Protein AF-0000000072259849 (afdb_homodimer)

InterPro domains:
  IPR004838 Aminotransferases, class-I, pyridoxal-phosphate-binding site [PS00105] (234-247)
  IPR004839 Aminotransferase, class I/classII, large domain [PF00155] (32-380)
  IPR015421 Pyridoxal phosphate-dependent transferase, major domain [G3DSA:3.40.640.10] (43-284)
  IPR015422 Pyridoxal phosphate-dependent transferase, small domain [G3DSA:3.90.1150.10] (27-381)
  IPR015424 Pyridoxal phosphate-dependent transferase [SSF53383] (2-383)
  IPR050881 LL-diaminopimelate aminotransferase [PTHR42832] (5-382)

Secondary structure (DSSP, 8-state):
-----GGGGG-PPPHHHHHHHHHHHHHHTT---EE-S-----SPPPHHHHHHHHHHHHSGGGGSPPPTT--HHHHHHHHHHHHHHH-----TTTSEEEESSHHHHHHHHHHHH--TT-EEEEEES--HHHHHHHHHTTPEEEEEE--GGGTT---HHHHHHS--TTEEEEEE-SS-TTT-----HHHHHHHHHHHHHHT-EEEEE-TTTTTT-SS---GGGSTTHHHHEEEEEESTTTTS-GGGT-EEEE--HHHHHHHHHHHTTT-----HHHHHHHHHHHT--HHHHHHHHHHHHHHHHHHHHHHHHTT-EE-SS--SSEEEEEPPTT--HHHHHHHHHHHH-EE-EEGGGG-GGGTTEEEEE--S-HHHHHHHHHHHHTS----/-----GGGGG-PPPHHHHHHHHHHHHHHTT---EE-S-----SPPPHHHHHHHHHHHHSGGGGSPPPTT--HHHHHHHHHHHHHHH-----TTTSEEEESSHHHHHHHHHHHH--TT-EEEEEES--HHHHHHHHHTTPEEEEEE--GGGTT---HHHHHHS--TTEEEEEE-SS-TTT-----HHHHHHHHHHHHHHT-EEEEE-TTTTTT-SS---GGGSTTHHHHEEEEEESTTTTS-GGGT-EEEE--HHHHHHHHHHHTTT-----HHHHHHHHHHHT--HHHHHHHHHHHHHHHHHHHHHHHHTT-EE-SS--SSEEEEEPPTT--HHHHHHHHHHHH-EE-EEGGGG-GGGTTEEEEE--S-HHHHHHHHHHHHTS----

pLDDT: mean 94.46, std 6.55, range [65.19, 98.88]

Solvent-accessible surface area (backbone atoms only — not comparable to full-atom values): 38646 Å² total; per-residue (Å²): 106,82,58,66,13,72,38,54,76,72,50,64,64,48,65,63,62,55,49,51,52,50,53,49,50,41,40,72,72,66,45,82,60,46,77,28,47,55,83,41,42,61,55,50,45,57,66,68,22,50,49,35,20,44,55,40,56,68,41,56,79,41,30,30,60,36,50,68,55,44,55,68,65,40,29,44,31,51,27,48,35,36,34,74,64,45,68,30,88,55,52,38,86,46,21,42,37,56,33,70,16,43,55,37,46,54,47,33,51,45,55,33,43,45,38,65,71,28,26,31,38,36,51,18,37,18,66,55,62,65,50,52,47,37,40,54,54,47,24,41,76,41,72,44,65,31,38,78,92,53,64,55,39,74,56,62,71,63,56,67,72,46,91,52,88,52,33,41,39,34,51,45,50,45,34,19,55,61,64,3,34,71,68,54,66,66,59,46,42,53,53,44,52,53,22,58,75,57,29,20,41,31,36,38,44,36,50,29,28,54,31,56,38,92,72,44,68,53,68,64,64,33,85,67,20,64,79,38,33,35,38,33,31,39,37,25,65,68,40,20,28,39,8,64,29,43,18,28,39,35,34,39,46,72,59,42,51,48,31,45,40,53,41,52,65,41,46,62,36,57,35,48,26,59,46,45,15,47,36,45,53,50,64,59,58,67,67,59,48,50,50,50,30,50,52,47,50,55,33,43,55,53,49,51,51,40,39,49,75,72,61,37,46,65,72,85,86,43,19,41,61,44,48,36,28,35,50,53,88,91,49,51,28,65,59,51,38,50,49,37,34,72,76,56,29,33,39,48,33,40,20,54,73,28,27,80,60,16,55,35,18,35,34,38,32,44,40,57,59,62,70,59,52,51,49,50,42,51,42,56,72,72,46,76,77,89,118,106,81,59,67,13,72,37,53,76,73,51,65,65,50,64,62,62,57,50,52,52,51,53,50,50,41,41,73,72,66,45,82,62,46,76,28,46,54,83,42,41,58,55,49,44,59,67,68,22,52,48,35,21,43,55,41,56,68,41,56,79,40,31,30,61,38,51,67,56,44,56,69,65,42,29,45,31,53,27,51,35,35,34,74,63,44,68,29,87,54,53,38,86,47,20,42,37,54,32,70,15,42,55,36,46,54,46,33,51,44,55,35,43,46,38,65,70,29,26,32,37,36,49,17,38,19,65,54,62,66,50,52,46,37,42,55,54,47,24,41,75,42,72,45,65,30,38,78,92,54,65,54,39,74,56,62,70,64,56,67,72,46,91,52,88,52,36,42,37,33,52,45,49,46,34,20,56,61,65,4,35,69,67,55,67,65,58,45,41,50,52,42,52,52,22,61,77,58,29,21,41,31,37,37,42,37,46,30,28,56,30,56,38,95,72,43,67,53,67,66,64,32,86,68,19,64,79,36,32,36,39,33,31,39,37,26,63,70,42,20,27,37,7,64,28,42,17,30,40,35,34,40,45,72,59,42,51,48,30,44,40,53,40,51,66,42,45,63,38,58,35,48,26,57,46,45,14,48,35,46,52,50,63,58,58,67,67,57,49,50,51,51,31,51,52,47,48,55,32,44,54,52,49,50,50,42,38,48,74,72,61,35,47,66,73,84,84,44,20,40,59,43,49,37,30,36,50,53,89,91,50,52,29,65,59,51,38,51,49,36,33,71,75,55,30,34,40,46,32,42,20,54,72,28,27,80,60,16,54,34,20,35,33,39,32,44,40,58,58,60,68,59,52,52,49,49,40,52,41,55,70,72,44,76,76,89,119

Radius of gyration: 26.86 Å; Cα contacts (8 Å, |Δi|>4): 1694; chains: 2; bounding box: 55×78×63 Å

Structure (mmCIF, N/CA/C/O backbone):
data_AF-0000000072259849-model_v1
#
loop_
_entity.id
_entity.type
_entity.pdbx_description
1 polymer Aminotransferase
#
loop_
_atom_site.group_PDB
_atom_site.id
_atom_site.type_symbol
_atom_site.label_atom_id
_atom_site.label_alt_id
_atom_site.label_comp_id
_atom_site.label_asym_id
_atom_site.label_entity_id
_atom_site.label_seq_id
_atom_site.pdbx_PDB_ins_code
_atom_site.Cartn_x
_atom_site.Cartn_y
_atom_site.Cartn_z
_atom_site.occupancy
_atom_site.B_iso_or_equiv
_atom_site.auth_seq_id
_atom_site.auth_comp_id
_atom_site.auth_asym_id
_atom_site.auth_atom_id
_atom_site.pdbx_PDB_model_num
ATOM 1 N N . MET A 1 1 ? 24.75 -0.288 -16.031 1 80.88 1 MET A N 1
ATOM 2 C CA . MET A 1 1 ? 23.281 -0.26 -16.078 1 80.88 1 MET A CA 1
ATOM 3 C C . MET A 1 1 ? 22.781 0.979 -16.828 1 80.88 1 MET A C 1
ATOM 5 O O . MET A 1 1 ? 23.484 1.998 -16.875 1 80.88 1 MET A O 1
ATOM 9 N N . LYS A 1 2 ? 21.781 0.941 -17.562 1 82.75 2 LYS A N 1
ATOM 10 C CA . LYS A 1 2 ? 21.25 1.994 -18.422 1 82.75 2 LYS A CA 1
ATOM 11 C C . LYS A 1 2 ? 20.641 3.129 -17.594 1 82.75 2 LYS A C 1
ATOM 13 O O . LYS A 1 2 ? 20.125 4.098 -18.156 1 82.75 2 LYS A O 1
ATOM 18 N N . GLY A 1 3 ? 20.719 2.977 -16.281 1 82.94 3 GLY A N 1
ATOM 19 C CA . GLY A 1 3 ? 20.469 4.109 -15.406 1 82.94 3 GLY A CA 1
ATOM 20 C C . GLY A 1 3 ? 19.062 4.125 -14.844 1 82.94 3 GLY A C 1
ATOM 21 O O . GLY A 1 3 ? 18.25 3.268 -15.18 1 82.94 3 GLY A O 1
ATOM 22 N N . PHE A 1 4 ? 18.781 5.145 -13.969 1 89.62 4 PHE A N 1
ATOM 23 C CA . PHE A 1 4 ? 17.5 5.328 -13.312 1 89.62 4 PHE A CA 1
ATOM 24 C C . PHE A 1 4 ? 16.547 6.133 -14.188 1 89.62 4 PHE A C 1
ATOM 26 O O . PHE A 1 4 ? 16.969 6.773 -15.148 1 89.62 4 PHE A O 1
ATOM 33 N N . ALA A 1 5 ? 15.281 5.996 -13.977 1 86.94 5 ALA A N 1
ATOM 34 C CA . ALA A 1 5 ? 14.289 6.844 -14.625 1 86.94 5 ALA A CA 1
ATOM 35 C C . ALA A 1 5 ? 14.516 8.312 -14.281 1 86.94 5 ALA A C 1
ATOM 37 O O . ALA A 1 5 ? 15.016 8.641 -13.203 1 86.94 5 ALA A O 1
ATOM 38 N N . LYS A 1 6 ? 14.086 9.258 -15.164 1 81.81 6 LYS A N 1
ATOM 39 C CA . LYS A 1 6 ? 14.234 10.703 -14.992 1 81.81 6 LYS A CA 1
ATOM 40 C C . LYS A 1 6 ? 13.477 11.188 -13.758 1 81.81 6 LYS A C 1
ATOM 42 O O . LYS A 1 6 ? 13.906 12.133 -13.094 1 81.81 6 LYS A O 1
ATOM 47 N N . ARG A 1 7 ? 12.438 10.5 -13.438 1 80.25 7 ARG A N 1
ATOM 48 C CA . ARG A 1 7 ? 11.562 10.922 -12.352 1 80.25 7 ARG A CA 1
ATOM 49 C C . ARG A 1 7 ? 12.273 10.836 -11.008 1 80.25 7 ARG A C 1
ATOM 51 O O . ARG A 1 7 ? 11.938 11.57 -10.07 1 80.25 7 ARG A O 1
ATOM 58 N N . THR A 1 8 ? 13.203 9.93 -10.883 1 80.44 8 THR A N 1
ATOM 59 C CA . THR A 1 8 ? 13.867 9.758 -9.594 1 80.44 8 THR A CA 1
ATOM 60 C C . THR A 1 8 ? 14.727 10.969 -9.266 1 80.44 8 THR A C 1
ATOM 62 O O . THR A 1 8 ? 15.023 11.227 -8.094 1 80.44 8 THR A O 1
ATOM 65 N N . ALA A 1 9 ? 15.188 11.633 -10.258 1 73.69 9 ALA A N 1
ATOM 66 C CA . ALA A 1 9 ? 15.953 12.859 -10.055 1 73.69 9 ALA A CA 1
ATOM 67 C C . ALA A 1 9 ? 15.07 13.984 -9.531 1 73.69 9 ALA A C 1
ATOM 69 O O . ALA A 1 9 ? 15.562 14.938 -8.922 1 73.69 9 ALA A O 1
ATOM 70 N N . GLU A 1 10 ? 13.828 13.875 -9.766 1 69.56 10 GLU A N 1
ATOM 71 C CA . GLU A 1 10 ? 12.883 14.93 -9.406 1 69.56 10 GLU A CA 1
ATOM 72 C C . GLU A 1 10 ? 12.328 14.711 -8 1 69.56 10 GLU A C 1
ATOM 74 O O . GLU A 1 10 ? 11.594 15.562 -7.48 1 69.56 10 GLU A O 1
ATOM 79 N N . VAL A 1 11 ? 12.758 13.594 -7.52 1 69 11 VAL A N 1
ATOM 80 C CA . VAL A 1 11 ? 12.156 13.258 -6.234 1 69 11 VAL A CA 1
ATOM 81 C C . VAL A 1 11 ? 13.227 13.219 -5.148 1 69 11 VAL A C 1
ATOM 83 O O . VAL A 1 11 ? 14.344 12.75 -5.387 1 69 11 VAL A O 1
ATOM 86 N N . SER A 1 12 ? 12.992 13.977 -4.172 1 69.25 12 SER A N 1
ATOM 87 C CA . SER A 1 12 ? 13.82 13.859 -2.971 1 69.25 12 SER A CA 1
ATOM 88 C C . SER A 1 12 ? 13.109 13.047 -1.891 1 69.25 12 SER A C 1
ATOM 90 O O . SER A 1 12 ? 11.883 12.914 -1.91 1 69.25 12 SER A O 1
ATOM 92 N N . GLU A 1 13 ? 13.992 12.461 -1.156 1 68.25 13 GLU A N 1
ATOM 93 C CA . GLU A 1 13 ? 13.391 11.836 0.023 1 68.25 13 GLU A CA 1
ATOM 94 C C . GLU A 1 13 ? 12.5 12.82 0.773 1 68.25 13 GLU A C 1
ATOM 96 O O . GLU A 1 13 ? 12.836 14 0.914 1 68.25 13 GLU A O 1
ATOM 101 N N . TYR A 1 14 ? 11.391 12.344 1.152 1 68.06 14 TYR A N 1
ATOM 102 C CA . TYR A 1 14 ? 10.445 13.156 1.904 1 68.06 14 TYR A CA 1
ATOM 103 C C . TYR A 1 14 ? 11.125 13.828 3.092 1 68.06 14 TYR A C 1
ATOM 105 O O . TYR A 1 14 ? 11.859 13.18 3.842 1 68.06 14 TYR A O 1
ATOM 113 N N . TYR A 1 15 ? 11.125 15.117 3.186 1 65.19 15 TYR A N 1
ATOM 114 C CA . TYR A 1 15 ? 11.797 15.922 4.195 1 65.19 15 TYR A CA 1
ATOM 115 C C . TYR A 1 15 ? 11.672 15.289 5.574 1 65.19 15 TYR A C 1
ATOM 117 O O . TYR A 1 15 ? 12.672 15.141 6.289 1 65.19 15 TYR A O 1
ATOM 125 N N . PHE A 1 16 ? 10.492 14.867 5.812 1 65.69 16 PHE A N 1
ATOM 126 C CA . PHE A 1 16 ? 10.273 14.32 7.148 1 65.69 16 PHE A CA 1
ATOM 127 C C . PHE A 1 16 ? 11.016 13 7.32 1 65.69 16 PHE A C 1
ATOM 129 O O . PHE A 1 16 ? 11.523 12.711 8.406 1 65.69 16 PHE A O 1
ATOM 136 N N . SER A 1 17 ? 11.062 12.312 6.25 1 66.06 17 SER A N 1
ATOM 137 C CA . SER A 1 17 ? 11.836 11.086 6.344 1 66.06 17 SER A CA 1
ATOM 138 C C . SER A 1 17 ? 13.289 11.367 6.723 1 66.06 17 SER A C 1
ATOM 140 O O . SER A 1 17 ? 13.836 10.727 7.629 1 66.06 17 SER A O 1
ATOM 142 N N . LYS A 1 18 ? 13.938 12.422 6.234 1 69.12 18 LYS A N 1
ATOM 143 C CA . LYS A 1 18 ? 15.328 12.781 6.496 1 69.12 18 LYS A CA 1
ATOM 144 C C . LYS A 1 18 ? 15.492 13.367 7.895 1 69.12 18 LYS A C 1
ATOM 146 O O . LYS A 1 18 ? 16.406 12.977 8.633 1 69.12 18 LYS A O 1
ATOM 151 N N . LYS A 1 19 ? 14.594 14.156 8.234 1 73.25 19 LYS A N 1
ATOM 152 C CA . LYS A 1 19 ? 14.711 14.836 9.516 1 73.25 19 LYS A CA 1
ATOM 153 C C . LYS A 1 19 ? 14.438 13.883 10.68 1 73.25 19 LYS A C 1
ATOM 155 O O . LYS A 1 19 ? 15.086 13.961 11.719 1 73.25 19 LYS A O 1
ATOM 160 N N . LEU A 1 20 ? 13.453 13.039 10.375 1 74.25 20 LEU A N 1
ATOM 161 C CA . LEU A 1 20 ? 13.156 12.047 11.398 1 74.25 20 LEU A CA 1
ATOM 162 C C . LEU A 1 20 ? 14.359 11.141 11.648 1 74.25 20 LEU A C 1
ATOM 164 O O . LEU A 1 20 ? 14.641 10.773 12.789 1 74.25 20 LEU A O 1
ATOM 168 N N . LYS A 1 21 ? 15.125 10.859 10.617 1 72.69 21 LYS A N 1
ATOM 169 C CA . LYS A 1 21 ? 16.344 10.07 10.758 1 72.69 21 LYS A CA 1
ATOM 170 C C . LYS A 1 21 ? 17.391 10.805 11.586 1 72.69 21 LYS A C 1
ATOM 172 O O . LYS A 1 21 ? 18.047 10.203 12.438 1 72.69 21 LYS A O 1
ATOM 177 N N . GLU A 1 22 ? 17.484 12.078 11.375 1 77.62 22 GLU A N 1
ATOM 178 C CA . GLU A 1 22 ? 18.422 12.906 12.117 1 77.62 22 GLU A CA 1
ATOM 179 C C . GLU A 1 22 ? 18.047 12.984 13.594 1 77.62 22 GLU A C 1
ATOM 181 O O . GLU A 1 22 ? 18.906 12.844 14.469 1 77.62 22 GLU A O 1
ATOM 186 N N . VAL A 1 23 ? 16.797 13.219 13.836 1 81.62 23 VAL A N 1
ATOM 187 C CA . VAL A 1 23 ? 16.312 13.312 15.211 1 81.62 23 VAL A CA 1
ATOM 188 C C . VAL A 1 23 ? 16.516 11.977 15.922 1 81.62 23 VAL A C 1
ATOM 190 O O . VAL A 1 23 ? 16.938 11.945 17.078 1 81.62 23 VAL A O 1
ATOM 193 N N . ARG A 1 24 ? 16.25 10.93 15.25 1 77.5 24 ARG A N 1
ATOM 194 C CA . ARG A 1 24 ? 16.438 9.594 15.82 1 77.5 24 ARG A CA 1
ATOM 195 C C . ARG A 1 24 ? 17.906 9.352 16.156 1 77.5 24 ARG A C 1
ATOM 197 O O . ARG A 1 24 ? 18.219 8.758 17.188 1 77.5 24 ARG A O 1
ATOM 204 N N . ARG A 1 25 ? 18.75 9.797 15.266 1 81.12 25 ARG A N 1
ATOM 205 C CA . ARG A 1 25 ? 20.172 9.664 15.5 1 81.12 25 ARG A CA 1
ATOM 206 C C . ARG A 1 25 ? 20.594 10.422 16.75 1 81.12 25 ARG A C 1
ATOM 208 O O . ARG A 1 25 ? 21.375 9.922 17.562 1 81.12 25 ARG A O 1
ATOM 215 N N . LEU A 1 26 ? 20.078 11.547 16.922 1 86.81 26 LEU A N 1
ATOM 216 C CA . LEU A 1 26 ? 20.391 12.367 18.094 1 86.81 26 LEU A CA 1
ATOM 217 C C . LEU A 1 26 ? 19.922 11.68 19.375 1 86.81 26 LEU A C 1
ATOM 219 O O . LEU A 1 26 ? 20.641 11.648 20.375 1 86.81 26 LEU A O 1
ATOM 223 N N . ILE A 1 27 ? 18.781 11.125 19.219 1 85.94 27 ILE A N 1
ATOM 224 C CA . ILE A 1 27 ? 18.219 10.422 20.375 1 85.94 27 ILE A CA 1
ATOM 225 C C . ILE A 1 27 ? 19.062 9.203 20.703 1 85.94 27 ILE A C 1
ATOM 227 O O . ILE A 1 27 ? 19.375 8.938 21.859 1 85.94 27 ILE A O 1
ATOM 231 N N . GLU A 1 28 ? 19.469 8.539 19.75 1 84.25 28 GLU A N 1
ATOM 232 C CA . GLU A 1 28 ? 20.312 7.367 19.922 1 84.25 28 GLU A CA 1
ATOM 233 C C . GLU A 1 28 ? 21.656 7.754 20.531 1 84.25 28 GLU A C 1
ATOM 235 O O . GLU A 1 28 ? 22.266 6.965 21.266 1 84.25 28 GLU A O 1
ATOM 240 N N . GLU A 1 29 ? 22.078 8.906 20.266 1 89.94 29 GLU A N 1
ATOM 241 C CA . GLU A 1 29 ? 23.344 9.422 20.797 1 89.94 29 GLU A CA 1
ATOM 242 C C . GLU A 1 29 ? 23.172 9.953 22.219 1 89.94 29 GLU A C 1
ATOM 244 O O . GLU A 1 29 ? 24.125 10.438 22.828 1 89.94 29 GLU A O 1
ATOM 249 N N . GLY A 1 30 ? 21.938 9.938 22.688 1 90.25 30 GLY A N 1
ATOM 250 C CA . GLY A 1 30 ? 21.688 10.258 24.078 1 90.25 30 GLY A CA 1
ATOM 251 C C . GLY A 1 30 ? 21.125 11.656 24.281 1 90.25 30 GLY A C 1
ATOM 252 O O . GLY A 1 30 ? 20.938 12.094 25.422 1 90.25 30 GLY A O 1
ATOM 253 N N . VAL A 1 31 ? 20.922 12.359 23.234 1 91.75 31 VAL A N 1
ATOM 254 C CA . VAL A 1 31 ? 20.328 13.688 23.344 1 91.75 31 VAL A CA 1
ATOM 255 C C . VAL A 1 31 ? 18.828 13.562 23.609 1 91.75 31 VAL A C 1
ATOM 257 O O . VAL A 1 31 ? 18.125 12.844 22.906 1 91.75 31 VAL A O 1
ATOM 260 N N . PRO A 1 32 ? 18.344 14.195 24.625 1 93.62 32 PRO A N 1
ATOM 261 C CA . PRO A 1 32 ? 16.938 14.055 25 1 93.62 32 PRO A CA 1
ATOM 262 C C . PRO A 1 32 ? 16.016 14.945 24.156 1 93.62 32 PRO A C 1
ATOM 264 O O . PRO A 1 32 ? 15.312 15.797 24.703 1 93.62 32 PRO A O 1
ATOM 267 N N . VAL A 1 33 ? 15.922 14.68 22.953 1 95.44 33 VAL A N 1
ATOM 268 C CA . VAL A 1 33 ? 15.141 15.5 22.031 1 95.44 33 VAL A CA 1
ATOM 269 C C . VAL A 1 33 ? 13.656 15.242 22.25 1 95.44 33 VAL A C 1
ATOM 271 O O . VAL A 1 33 ? 13.227 14.086 22.344 1 95.44 33 VAL A O 1
ATOM 274 N N . ILE A 1 34 ? 12.883 16.328 22.453 1 95.75 34 ILE A N 1
ATOM 275 C CA . ILE A 1 34 ? 11.43 16.266 22.375 1 95.75 34 ILE A CA 1
ATOM 276 C C . ILE A 1 34 ? 10.969 16.594 20.969 1 95.75 34 ILE A C 1
ATOM 278 O O . ILE A 1 34 ? 11.164 17.703 20.484 1 95.75 34 ILE A O 1
ATOM 282 N N . ASN A 1 35 ? 10.414 15.617 20.312 1 93.12 35 ASN A N 1
ATOM 283 C CA . ASN A 1 35 ? 9.961 15.781 18.938 1 93.12 35 ASN A CA 1
ATOM 284 C C . ASN A 1 35 ? 8.539 16.328 18.875 1 93.12 35 ASN A C 1
ATOM 286 O O . ASN A 1 35 ? 7.578 15.633 19.188 1 93.12 35 ASN A O 1
ATOM 290 N N . MET A 1 36 ? 8.398 17.516 18.469 1 95.31 36 MET A N 1
ATOM 291 C CA . MET A 1 36 ? 7.105 18.172 18.344 1 95.31 36 MET A CA 1
ATOM 292 C C . MET A 1 36 ? 6.812 18.516 16.875 1 95.31 36 MET A C 1
ATOM 294 O O . MET A 1 36 ? 6.078 19.469 16.594 1 95.31 36 MET A O 1
ATOM 298 N N . GLY A 1 37 ? 7.48 17.766 16 1 91.56 37 GLY A N 1
ATOM 299 C CA . GLY A 1 37 ? 7.367 18.109 14.594 1 91.56 37 GLY A CA 1
ATOM 300 C C . GLY A 1 37 ? 6.449 17.188 13.82 1 91.56 37 GLY A C 1
ATOM 301 O O . GLY A 1 37 ? 5.977 17.531 12.734 1 91.56 37 GLY A O 1
ATOM 302 N N . ILE A 1 38 ? 6.145 16.016 14.281 1 83.94 38 ILE A N 1
ATOM 303 C CA . ILE A 1 38 ? 5.453 15.023 13.469 1 83.94 38 ILE A CA 1
ATOM 304 C C . ILE A 1 38 ? 4.004 14.891 13.938 1 83.94 38 ILE A C 1
ATOM 306 O O . ILE A 1 38 ? 3.725 14.914 15.133 1 83.94 38 ILE A O 1
ATOM 310 N N . GLY A 1 39 ? 3.139 14.867 12.984 1 88.56 39 GLY A N 1
ATOM 311 C CA . GLY A 1 39 ? 1.718 14.711 13.25 1 88.56 39 GLY A CA 1
ATOM 312 C C . GLY A 1 39 ? 1.268 13.266 13.266 1 88.56 39 GLY A C 1
ATOM 313 O O . GLY A 1 39 ? 0.351 12.883 12.531 1 88.56 39 GLY A O 1
ATOM 314 N N . SER A 1 40 ? 1.85 12.469 14.078 1 90.94 40 SER A N 1
ATOM 315 C CA . SER A 1 40 ? 1.449 11.078 14.305 1 90.94 40 SER A CA 1
ATOM 316 C C . SER A 1 40 ? 0.767 10.914 15.656 1 90.94 40 SER A C 1
ATOM 318 O O . SER A 1 40 ? 1.419 10.992 16.703 1 90.94 40 SER A O 1
ATOM 320 N N . PRO A 1 41 ? -0.522 10.648 15.625 1 96.44 41 PRO A N 1
ATOM 321 C CA . PRO A 1 41 ? -1.214 10.477 16.906 1 96.44 41 PRO A CA 1
ATOM 322 C C . PRO A 1 41 ? -0.501 9.492 17.828 1 96.44 41 PRO A C 1
ATOM 324 O O . PRO A 1 41 ? -0.111 8.406 17.406 1 96.44 41 PRO A O 1
ATOM 327 N N . ASP A 1 42 ? -0.303 9.945 19.078 1 95.75 42 ASP A N 1
ATOM 328 C CA . ASP A 1 42 ? 0.467 9.148 20.031 1 95.75 42 ASP A CA 1
ATOM 329 C C . ASP A 1 42 ? -0.449 8.273 20.891 1 95.75 42 ASP A C 1
ATOM 331 O O . ASP A 1 42 ? 0.016 7.355 21.562 1 95.75 42 ASP A O 1
ATOM 335 N N . LEU A 1 43 ? -1.732 8.523 20.875 1 96.88 43 LEU A N 1
ATOM 336 C CA . LEU A 1 43 ? -2.699 7.73 21.625 1 96.88 43 LEU A CA 1
ATOM 337 C C . LEU A 1 43 ? -3.113 6.488 20.844 1 96.88 43 LEU A C 1
ATOM 339 O O . LEU A 1 43 ? -3.068 6.477 19.625 1 96.88 43 LEU A O 1
ATOM 343 N N . PRO A 1 44 ? -3.494 5.434 21.547 1 97.75 44 PRO A N 1
ATOM 344 C CA . PRO A 1 44 ? -3.984 4.238 20.859 1 97.75 44 PRO A CA 1
ATOM 345 C C . PRO A 1 44 ? -5.406 4.406 20.328 1 97.75 44 PRO A C 1
ATOM 347 O O . PRO A 1 44 ? -6.125 5.316 20.75 1 97.75 44 PRO A O 1
ATOM 350 N N . PRO A 1 45 ? -5.801 3.562 19.344 1 98.38 45 PRO A N 1
ATOM 351 C CA . PRO A 1 45 ? -7.219 3.52 18.984 1 98.38 45 PRO A CA 1
ATOM 352 C C . PRO A 1 45 ? -8.109 3.059 20.141 1 98.38 45 PRO A C 1
ATOM 354 O O . PRO A 1 45 ? -7.609 2.553 21.141 1 98.38 45 PRO A O 1
ATOM 357 N N . HIS A 1 46 ? -9.383 3.348 20 1 98.38 46 HIS A N 1
ATOM 358 C CA . HIS A 1 46 ? -10.352 2.807 20.953 1 98.38 46 HIS A CA 1
ATOM 359 C C . HIS A 1 46 ? -10.148 1.31 21.156 1 98.38 46 HIS A C 1
ATOM 361 O O . HIS A 1 46 ? -9.891 0.578 20.188 1 98.38 46 HIS A O 1
ATOM 367 N N . PRO A 1 47 ? -10.289 0.814 22.375 1 98.12 47 PRO A N 1
ATOM 368 C CA . PRO A 1 47 ? -10.055 -0.602 22.656 1 98.12 47 PRO A CA 1
ATOM 369 C C . PRO A 1 47 ? -10.906 -1.53 21.812 1 98.12 47 PRO A C 1
ATOM 371 O O . PRO A 1 47 ? -10.461 -2.617 21.422 1 98.12 47 PRO A O 1
ATOM 374 N N . ALA A 1 48 ? -12.125 -1.126 21.469 1 98.5 48 ALA A N 1
ATOM 375 C CA . ALA A 1 48 ? -13.008 -1.948 20.656 1 98.5 48 ALA A CA 1
ATOM 376 C C . ALA A 1 48 ? -12.414 -2.168 19.266 1 98.5 48 ALA A C 1
ATOM 378 O O . ALA A 1 48 ? -12.648 -3.209 18.641 1 98.5 48 ALA A O 1
ATOM 379 N N . VAL A 1 49 ? -11.719 -1.199 18.766 1 98.75 49 VAL A N 1
ATOM 380 C CA . VAL A 1 49 ? -11.078 -1.268 17.453 1 98.75 49 VAL A CA 1
ATOM 381 C C . VAL A 1 49 ? -9.977 -2.326 17.484 1 98.75 49 VAL A C 1
ATOM 383 O O . VAL A 1 49 ? -9.898 -3.174 16.594 1 98.75 49 VAL A O 1
ATOM 386 N N . ILE A 1 50 ? -9.094 -2.301 18.516 1 98.62 50 ILE A N 1
ATOM 387 C CA . ILE A 1 50 ? -8.008 -3.256 18.688 1 98.62 50 ILE A CA 1
ATOM 388 C C . ILE A 1 50 ? -8.57 -4.664 18.844 1 98.62 50 ILE A C 1
ATOM 390 O O . ILE A 1 50 ? -8.07 -5.613 18.234 1 98.62 50 ILE A O 1
ATOM 394 N N . LYS A 1 51 ? -9.641 -4.809 19.594 1 98.56 51 LYS A N 1
ATOM 395 C CA . LYS A 1 51 ? -10.289 -6.098 19.812 1 98.56 51 LYS A CA 1
ATOM 396 C C . LYS A 1 51 ? -10.805 -6.688 18.516 1 98.56 51 LYS A C 1
ATOM 398 O O . LYS A 1 51 ? -10.688 -7.895 18.281 1 98.56 51 LYS A O 1
ATOM 403 N N . ALA A 1 52 ? -11.398 -5.883 17.656 1 98.69 52 ALA A N 1
ATOM 404 C CA . ALA A 1 52 ? -11.922 -6.344 16.375 1 98.69 52 ALA A CA 1
ATOM 405 C C . ALA A 1 52 ? -10.805 -6.902 15.492 1 98.69 52 ALA A C 1
ATOM 407 O O . ALA A 1 52 ? -10.984 -7.922 14.828 1 98.69 52 ALA A O 1
ATOM 408 N N . LEU A 1 53 ? -9.695 -6.242 15.453 1 98.56 53 LEU A N 1
ATOM 409 C CA . LEU A 1 53 ? -8.539 -6.734 14.711 1 98.56 53 LEU A CA 1
ATOM 410 C C . LEU A 1 53 ? -8.086 -8.086 15.25 1 98.56 53 LEU A C 1
ATOM 412 O O . LEU A 1 53 ? -7.887 -9.031 14.484 1 98.56 53 LEU A O 1
ATOM 416 N N . GLN A 1 54 ? -7.895 -8.156 16.578 1 98.5 54 GLN A N 1
ATOM 417 C CA . GLN A 1 54 ? -7.391 -9.367 17.219 1 98.5 54 GLN A CA 1
ATOM 418 C C . GLN A 1 54 ? -8.344 -10.539 17 1 98.5 54 GLN A C 1
ATOM 420 O O . GLN A 1 54 ? -7.902 -11.656 16.719 1 98.5 54 GLN A O 1
ATOM 425 N N . GLN A 1 55 ? -9.648 -10.25 17.125 1 98.38 55 GLN A N 1
ATOM 426 C CA . GLN A 1 55 ? -10.656 -11.281 16.906 1 98.38 55 GLN A CA 1
ATOM 427 C C . GLN A 1 55 ? -10.641 -11.781 15.469 1 98.38 55 GLN A C 1
ATOM 429 O O . GLN A 1 55 ? -10.656 -12.992 15.227 1 98.38 55 GLN A O 1
ATOM 434 N N . SER A 1 56 ? -10.617 -10.875 14.555 1 98.19 56 SER A N 1
ATOM 435 C CA . SER A 1 56 ? -10.57 -11.258 13.148 1 98.19 56 SER A CA 1
ATOM 436 C C . SER A 1 56 ? -9.344 -12.109 12.844 1 98.19 56 SER A C 1
ATOM 438 O O . SER A 1 56 ? -9.438 -13.109 12.125 1 98.19 56 SER A O 1
ATOM 440 N N . ALA A 1 57 ? -8.211 -11.719 13.375 1 97.5 57 ALA A N 1
ATOM 441 C CA . ALA A 1 57 ? -6.953 -12.414 13.109 1 97.5 57 ALA A CA 1
ATOM 442 C C . ALA A 1 57 ? -6.98 -13.828 13.672 1 97.5 57 ALA A C 1
ATOM 444 O O . ALA A 1 57 ? -6.203 -14.688 13.25 1 97.5 57 ALA A O 1
ATOM 445 N N . SER A 1 58 ? -7.852 -14.086 14.602 1 97.38 58 SER A N 1
ATOM 446 C CA . SER A 1 58 ? -7.906 -15.391 15.25 1 97.38 58 SER A CA 1
ATOM 447 C C . SER A 1 58 ? -8.633 -16.406 14.367 1 97.38 58 SER A C 1
ATOM 449 O O . SER A 1 58 ? -8.531 -17.609 14.594 1 97.38 58 SER A O 1
ATOM 451 N N . PHE A 1 59 ? -9.391 -15.977 13.375 1 97 59 PHE A N 1
ATOM 452 C CA . PHE A 1 59 ? -10.102 -16.891 12.484 1 97 59 PHE A CA 1
ATOM 453 C C . PHE A 1 59 ? -9.172 -17.422 11.398 1 97 59 PHE A C 1
ATOM 455 O O . PHE A 1 59 ? -8.469 -16.641 10.742 1 97 59 PHE A O 1
ATOM 462 N N . PRO A 1 60 ? -9.18 -18.688 11.109 1 94.94 60 PRO A N 1
ATOM 463 C CA . PRO A 1 60 ? -8.266 -19.281 10.125 1 94.94 60 PRO A CA 1
ATOM 464 C C . PRO A 1 60 ? -8.5 -18.766 8.711 1 94.94 60 PRO A C 1
ATOM 466 O O . PRO A 1 60 ? -7.578 -18.734 7.895 1 94.94 60 PRO A O 1
ATOM 469 N N . GLU A 1 61 ? -9.633 -18.266 8.383 1 92.81 61 GLU A N 1
ATOM 470 C CA . GLU A 1 61 ? -9.992 -17.859 7.02 1 92.81 61 GLU A CA 1
ATOM 471 C C . GLU A 1 61 ? -9.672 -16.391 6.777 1 92.81 61 GLU A C 1
ATOM 473 O O . GLU A 1 61 ? -9.945 -15.859 5.699 1 92.81 61 GLU A O 1
ATOM 478 N N . SER A 1 62 ? -9.023 -15.742 7.746 1 95.56 62 SER A N 1
ATOM 479 C CA . SER A 1 62 ? -8.883 -14.289 7.711 1 95.56 62 SER A CA 1
ATOM 480 C C . SER A 1 62 ? -7.613 -13.867 6.98 1 95.56 62 SER A C 1
ATOM 482 O O . SER A 1 62 ? -7.309 -12.68 6.883 1 95.56 62 SER A O 1
ATOM 484 N N . HIS A 1 63 ? -6.875 -14.812 6.461 1 97.06 63 HIS A N 1
ATOM 485 C CA . HIS A 1 63 ? -5.484 -14.477 6.172 1 97.06 63 HIS A CA 1
ATOM 486 C C . HIS A 1 63 ? -5.207 -14.516 4.676 1 97.06 63 HIS A C 1
ATOM 488 O O . HIS A 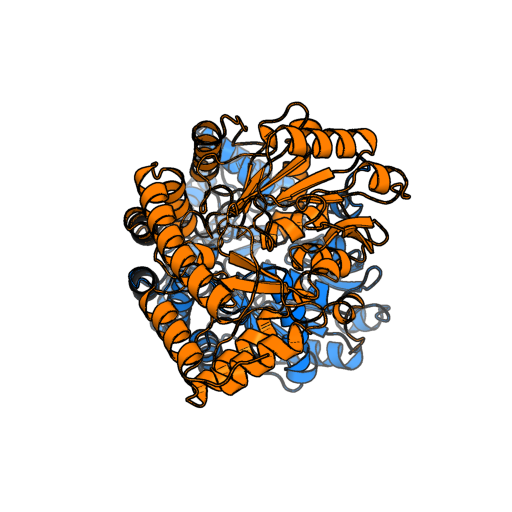1 63 ? -4.098 -14.211 4.238 1 97.06 63 HIS A O 1
ATOM 494 N N . GLY A 1 64 ? -6.184 -14.875 3.816 1 94.69 64 GLY A N 1
ATOM 495 C CA . GLY A 1 64 ? -6.023 -14.883 2.371 1 94.69 64 GLY A CA 1
ATOM 496 C C . GLY A 1 64 ? -6.188 -13.516 1.745 1 94.69 64 GLY A C 1
ATOM 497 O O . GLY A 1 64 ? -6.461 -12.539 2.443 1 94.69 64 GLY A O 1
ATOM 498 N N . TYR A 1 65 ? -5.965 -13.453 0.448 1 91.31 65 TYR A N 1
ATOM 499 C CA . TYR A 1 65 ? -6.145 -12.211 -0.288 1 91.31 65 TYR A CA 1
ATOM 500 C C . TYR A 1 65 ? -7.555 -11.664 -0.109 1 91.31 65 TYR A C 1
ATOM 502 O O . TYR A 1 65 ? -8.523 -12.43 -0.089 1 91.31 65 TYR A O 1
ATOM 510 N N . GLN A 1 66 ? -7.633 -10.359 0.065 1 90.19 66 GLN A N 1
ATOM 511 C CA . GLN A 1 66 ? -8.914 -9.664 0.086 1 90.19 66 GLN A CA 1
ATOM 512 C C . GLN A 1 66 ? -9.188 -8.984 -1.25 1 90.19 66 GLN A C 1
ATOM 514 O O . GLN A 1 66 ? -8.297 -8.859 -2.088 1 90.19 66 GLN A O 1
ATOM 519 N N . GLY A 1 67 ? -10.406 -8.617 -1.411 1 87.31 67 GLY A N 1
ATOM 520 C CA . GLY A 1 67 ? -10.742 -7.879 -2.617 1 87.31 67 GLY A CA 1
ATOM 521 C C . GLY A 1 67 ? -10.055 -6.531 -2.707 1 87.31 67 GLY A C 1
ATOM 522 O O . GLY A 1 67 ? -9.695 -5.941 -1.686 1 87.31 67 GLY A O 1
ATOM 523 N N . TYR A 1 68 ? -9.93 -6.066 -3.891 1 86.88 68 TYR A N 1
ATOM 524 C CA . TYR A 1 68 ? -9.25 -4.805 -4.148 1 86.88 68 TYR A CA 1
ATOM 525 C C . TYR A 1 68 ? -10.086 -3.623 -3.676 1 86.88 68 TYR A C 1
ATOM 527 O O . TYR A 1 68 ? -9.562 -2.529 -3.453 1 86.88 68 TYR A O 1
ATOM 535 N N . GLN A 1 69 ? -11.391 -3.799 -3.549 1 91.5 69 GLN A N 1
ATOM 536 C CA . GLN A 1 69 ? -12.289 -2.717 -3.16 1 91.5 69 GLN A CA 1
ATOM 537 C C . GLN A 1 69 ? -12.617 -2.785 -1.672 1 91.5 69 GLN A C 1
ATOM 539 O O . GLN A 1 69 ? -13.547 -2.117 -1.206 1 91.5 69 GLN A O 1
ATOM 544 N N . GLY A 1 70 ? -11.883 -3.566 -0.906 1 93.81 70 GLY A N 1
ATOM 545 C CA . GLY A 1 70 ? -12.258 -3.789 0.481 1 93.81 70 GLY A CA 1
ATOM 546 C C . GLY A 1 70 ? -13.5 -4.648 0.63 1 93.81 70 GLY A C 1
ATOM 547 O O . GLY A 1 70 ? -14.258 -4.824 -0.325 1 93.81 70 GLY A O 1
ATOM 548 N N . ILE A 1 71 ? -13.703 -5.164 1.807 1 96.06 71 ILE A N 1
ATOM 549 C CA . ILE A 1 71 ? -14.875 -6 2.02 1 96.06 71 ILE A CA 1
ATOM 550 C C . ILE A 1 71 ? -16.141 -5.137 2 1 96.06 71 ILE A C 1
ATOM 552 O O . ILE A 1 71 ? -16.094 -3.955 2.348 1 96.06 71 ILE A O 1
ATOM 556 N N . PRO A 1 72 ? -17.234 -5.691 1.549 1 96.06 72 PRO A N 1
ATOM 557 C CA . PRO A 1 72 ? -18.484 -4.922 1.459 1 96.06 72 PRO A CA 1
ATOM 558 C C . PRO A 1 72 ? -18.844 -4.238 2.775 1 96.06 72 PRO A C 1
ATOM 560 O O . PRO A 1 72 ? -19.297 -3.092 2.773 1 96.06 72 PRO A O 1
ATOM 563 N N . GLU A 1 73 ? -18.562 -4.895 3.904 1 98.12 73 GLU A N 1
ATOM 564 C CA . GLU A 1 73 ? -18.891 -4.344 5.215 1 98.12 73 GLU A CA 1
ATOM 565 C C . GLU A 1 73 ? -18.141 -3.049 5.48 1 98.12 73 GLU A C 1
ATOM 567 O O . GLU A 1 73 ? -18.656 -2.127 6.105 1 98.12 73 GLU A O 1
ATOM 572 N N . LEU A 1 74 ? -16.906 -2.982 5.031 1 98.62 74 LEU A N 1
ATOM 573 C CA . LEU A 1 74 ? -16.109 -1.773 5.223 1 98.62 74 LEU A CA 1
ATOM 574 C C . LEU A 1 74 ? -16.672 -0.616 4.406 1 98.62 74 LEU A C 1
ATOM 576 O O . LEU A 1 74 ? -16.812 0.499 4.914 1 98.62 74 LEU A O 1
ATOM 580 N N . ARG A 1 75 ? -16.984 -0.853 3.113 1 98.62 75 ARG A N 1
ATOM 581 C CA . ARG A 1 75 ? -17.578 0.185 2.271 1 98.62 75 ARG A CA 1
ATOM 582 C C . ARG A 1 75 ? -18.906 0.663 2.842 1 98.62 75 ARG A C 1
ATOM 584 O O . ARG A 1 75 ? -19.203 1.859 2.818 1 98.62 75 ARG A O 1
ATOM 591 N N . GLN A 1 76 ? -19.672 -0.271 3.406 1 98.75 76 GLN A N 1
ATOM 592 C CA . GLN A 1 76 ? -20.938 0.088 4.047 1 98.75 76 GLN A CA 1
ATOM 593 C C . GLN A 1 76 ? -20.703 0.949 5.285 1 98.75 76 GLN A C 1
ATOM 595 O O . GLN A 1 76 ? -21.438 1.913 5.523 1 98.75 76 GLN A O 1
ATOM 600 N N . ALA A 1 77 ? -19.719 0.599 6.055 1 98.81 77 ALA A N 1
ATOM 601 C CA . ALA A 1 77 ? -19.375 1.362 7.254 1 98.81 77 ALA A CA 1
ATOM 602 C C . ALA A 1 77 ? -18.953 2.783 6.898 1 98.81 77 ALA A C 1
ATOM 604 O O . ALA A 1 77 ? -19.312 3.74 7.582 1 98.81 77 ALA A O 1
ATOM 605 N N . ILE A 1 78 ? -18.219 2.939 5.809 1 98.81 78 ILE A N 1
ATOM 606 C CA . ILE A 1 78 ? -17.781 4.258 5.352 1 98.81 78 ILE A CA 1
ATOM 607 C C . ILE A 1 78 ? -19 5.078 4.926 1 98.81 78 ILE A C 1
ATOM 609 O O . ILE A 1 78 ? -19.125 6.25 5.293 1 98.81 78 ILE A O 1
ATOM 613 N N . SER A 1 79 ? -19.844 4.426 4.156 1 98.81 79 SER A N 1
ATOM 614 C CA . SER A 1 79 ? -21.062 5.098 3.727 1 98.81 79 SER A CA 1
ATOM 615 C C . SER A 1 79 ? -21.891 5.559 4.922 1 98.81 79 SER A C 1
ATOM 617 O O 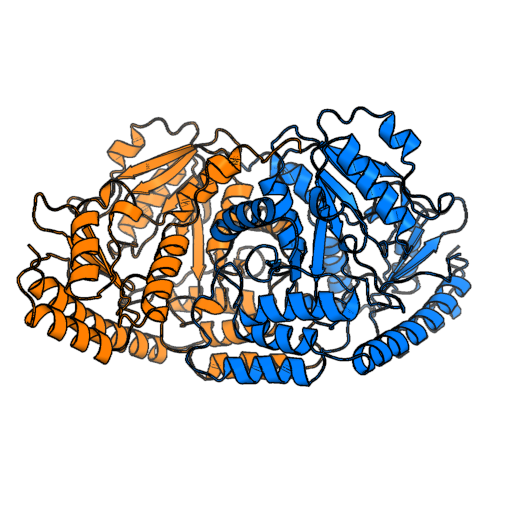. SER A 1 79 ? -22.375 6.688 4.945 1 98.81 79 SER A O 1
ATOM 619 N N . PHE A 1 80 ? -22.047 4.699 5.883 1 98.62 80 PHE A N 1
ATOM 620 C CA . PHE A 1 80 ? -22.797 5.008 7.094 1 98.62 80 PHE A CA 1
ATOM 621 C C . PHE A 1 80 ? -22.156 6.164 7.852 1 98.62 80 PHE A C 1
ATOM 623 O O . PHE A 1 80 ? -22.844 7.078 8.297 1 98.62 80 PHE A O 1
ATOM 630 N N . PHE A 1 81 ? -20.922 6.125 8.039 1 98.44 81 PHE A N 1
ATOM 631 C CA . PHE A 1 81 ? -20.172 7.172 8.727 1 98.44 81 PHE A CA 1
ATOM 632 C C . PHE A 1 81 ? -20.438 8.531 8.086 1 98.44 81 PHE A C 1
ATOM 634 O O . PHE A 1 81 ? -20.688 9.516 8.789 1 98.44 81 PHE A O 1
ATOM 641 N N . TYR A 1 82 ? -20.375 8.641 6.738 1 98.62 82 TYR A N 1
ATOM 642 C CA . TYR A 1 82 ? -20.578 9.898 6.027 1 98.62 82 TYR A CA 1
ATOM 643 C C . TYR A 1 82 ? -22.016 10.375 6.172 1 98.62 82 TYR A C 1
ATOM 645 O O . TYR A 1 82 ? -22.266 11.57 6.34 1 98.62 82 TYR A O 1
ATOM 653 N N . LYS A 1 83 ? -22.938 9.438 6.082 1 98.31 83 LYS A N 1
ATOM 654 C CA . LYS A 1 83 ? -24.328 9.789 6.277 1 98.31 83 LYS A CA 1
ATOM 655 C C . LYS A 1 83 ? -24.562 10.367 7.672 1 98.31 83 LYS A C 1
ATOM 657 O O . LYS A 1 83 ? -25.203 11.414 7.816 1 98.31 83 LYS A O 1
ATOM 662 N N . GLN A 1 84 ? -24 9.758 8.648 1 97.31 84 GLN A N 1
ATOM 663 C CA . GLN A 1 84 ? -24.25 10.117 10.039 1 97.31 84 GLN A CA 1
ATOM 664 C C . GLN A 1 84 ? -23.562 11.43 10.398 1 97.31 84 GLN A C 1
ATOM 666 O O . GLN A 1 84 ? -24.109 12.242 11.148 1 97.31 84 GLN A O 1
ATOM 671 N N . ASN A 1 85 ? -22.375 11.641 9.867 1 96.94 85 ASN A N 1
ATOM 672 C CA . ASN A 1 85 ? -21.562 12.727 10.391 1 96.94 85 ASN A CA 1
ATOM 673 C C . ASN A 1 85 ? -21.578 13.938 9.461 1 96.94 85 ASN A C 1
ATOM 675 O O . ASN A 1 85 ? -21.344 15.062 9.898 1 96.94 85 ASN A O 1
ATOM 679 N N . TYR A 1 86 ? -21.844 13.68 8.164 1 97.12 86 TYR A N 1
ATOM 680 C CA . TYR A 1 86 ? -21.797 14.781 7.203 1 97.12 86 TYR A CA 1
ATOM 681 C C . TYR A 1 86 ? -23.125 14.945 6.484 1 97.12 86 TYR A C 1
ATOM 683 O O . TYR A 1 86 ? -23.297 15.875 5.699 1 97.12 86 TYR A O 1
ATOM 691 N N . ALA A 1 87 ? -24.047 14.031 6.688 1 97.38 87 ALA A N 1
ATOM 692 C CA . ALA A 1 87 ? -25.312 13.992 5.953 1 97.38 87 ALA A CA 1
ATOM 693 C C . ALA A 1 87 ? -25.062 13.852 4.453 1 97.38 87 ALA A C 1
ATOM 695 O O . ALA A 1 87 ? -25.703 14.523 3.645 1 97.38 87 ALA A O 1
ATOM 696 N N . VAL A 1 88 ? -24.125 13.055 4.145 1 98.12 88 VAL A N 1
ATOM 697 C CA . VAL A 1 88 ? -23.75 12.773 2.762 1 98.12 88 VAL A CA 1
ATOM 698 C C . VAL A 1 88 ? -24.031 11.312 2.438 1 98.12 88 VAL A C 1
ATOM 700 O O . VAL A 1 88 ? -23.594 10.414 3.152 1 98.12 88 VAL A O 1
ATOM 703 N N . LEU A 1 89 ? -24.781 11.109 1.404 1 97.62 89 LEU A N 1
ATOM 704 C CA . LEU A 1 89 ? -25.109 9.758 0.962 1 97.62 89 LEU A CA 1
ATOM 705 C C . LEU A 1 89 ? -24.219 9.344 -0.209 1 97.62 89 LEU A C 1
ATOM 707 O O . LEU A 1 89 ? -24.156 10.047 -1.217 1 97.62 89 LEU A O 1
ATOM 711 N N . LYS A 1 90 ? -23.5 8.289 -0.051 1 98.25 90 LYS A N 1
ATOM 712 C CA . LYS A 1 90 ? -22.688 7.688 -1.104 1 98.25 90 LYS A CA 1
ATOM 713 C C . LYS A 1 90 ? -22.984 6.199 -1.252 1 98.25 90 LYS A C 1
ATOM 715 O O . LYS A 1 90 ? -23.188 5.496 -0.258 1 98.25 90 LYS A O 1
ATOM 720 N N . ASP A 1 91 ? -23.094 5.738 -2.482 1 98.44 91 ASP A N 1
ATOM 721 C CA . ASP A 1 91 ? -23.297 4.32 -2.752 1 98.44 91 ASP A CA 1
ATOM 722 C C . ASP A 1 91 ? -22.047 3.512 -2.402 1 98.44 91 ASP A C 1
ATOM 724 O O . ASP A 1 91 ? -21 3.66 -3.045 1 98.44 91 ASP A O 1
ATOM 728 N N . PRO A 1 92 ? -22.156 2.646 -1.414 1 98.25 92 PRO A N 1
ATOM 729 C CA . PRO A 1 92 ? -20.969 1.896 -0.991 1 98.25 92 PRO A CA 1
ATOM 730 C C . PRO A 1 92 ? -20.438 0.977 -2.086 1 98.25 92 PRO A C 1
ATOM 732 O O . PRO A 1 92 ? -19.266 0.59 -2.053 1 98.25 92 PRO A O 1
ATOM 735 N N . GLN A 1 93 ? -21.188 0.666 -3.07 1 95.56 93 GLN A N 1
ATOM 736 C CA . GLN A 1 93 ? -20.781 -0.275 -4.109 1 95.56 93 GLN A CA 1
ATOM 737 C C . GLN A 1 93 ? -20.016 0.433 -5.219 1 95.56 93 GLN A C 1
ATOM 739 O O . GLN A 1 93 ? -19.109 -0.151 -5.828 1 95.56 93 GLN A O 1
ATOM 744 N N . THR A 1 94 ? -20.359 1.716 -5.43 1 97.19 94 THR A N 1
ATOM 745 C CA . THR A 1 94 ? -19.859 2.273 -6.68 1 97.19 94 THR A CA 1
ATOM 746 C C . THR A 1 94 ? -19.156 3.6 -6.438 1 97.19 94 THR A C 1
ATOM 748 O O . THR A 1 94 ? -18.438 4.098 -7.309 1 97.19 94 THR A O 1
ATOM 751 N N . GLU A 1 95 ? -19.312 4.195 -5.25 1 98.62 95 GLU A N 1
ATOM 752 C CA . GLU A 1 95 ? -18.844 5.562 -5.09 1 98.62 95 GLU A CA 1
ATOM 753 C C . GLU A 1 95 ? -17.812 5.66 -3.973 1 98.62 95 GLU A C 1
ATOM 755 O O . GLU A 1 95 ? -17.406 6.762 -3.588 1 98.62 95 GLU A O 1
ATOM 760 N N . ILE A 1 96 ? -17.484 4.492 -3.408 1 98.69 96 ILE A N 1
ATOM 761 C CA . ILE A 1 96 ? -16.547 4.445 -2.283 1 98.69 96 ILE A CA 1
ATOM 762 C C . ILE A 1 96 ? -15.453 3.418 -2.562 1 98.69 96 ILE A C 1
ATOM 764 O O . ILE A 1 96 ? -15.734 2.301 -3.002 1 98.69 96 ILE A O 1
ATOM 768 N N . LEU A 1 97 ? -14.219 3.803 -2.35 1 98.31 97 LEU A N 1
ATOM 769 C CA . LEU A 1 97 ? -13.086 2.9 -2.488 1 98.31 97 LEU A CA 1
ATOM 770 C C . LEU A 1 97 ? -12.156 3 -1.279 1 98.31 97 LEU A C 1
ATOM 772 O O . LEU A 1 97 ? -11.484 4.012 -1.093 1 98.31 97 LEU A O 1
ATOM 776 N N . PRO A 1 98 ? -12.133 1.939 -0.385 1 98.31 98 PRO A N 1
ATOM 777 C CA . PRO A 1 98 ? -11.148 1.912 0.694 1 98.31 98 PRO A CA 1
ATOM 778 C C . PRO A 1 98 ? -9.711 1.93 0.178 1 98.31 98 PRO A C 1
ATOM 780 O O . PRO A 1 98 ? -9.422 1.374 -0.886 1 98.31 98 PRO A O 1
ATOM 783 N N . LEU A 1 99 ? -8.859 2.561 0.899 1 97.25 99 LEU A N 1
ATOM 784 C CA . LEU A 1 99 ? -7.457 2.738 0.559 1 97.25 99 LEU A CA 1
ATOM 785 C C . LEU A 1 99 ? -6.559 2.301 1.712 1 97.25 99 LEU A C 1
ATOM 787 O O . LEU A 1 99 ? -6.996 2.266 2.865 1 97.25 99 LEU A O 1
ATOM 791 N N . MET A 1 100 ? -5.312 1.978 1.414 1 95.38 100 MET A N 1
ATOM 792 C CA . MET A 1 100 ? -4.293 1.766 2.438 1 95.38 100 MET A CA 1
ATOM 793 C C . MET A 1 100 ? -3.633 3.084 2.83 1 95.38 100 MET A C 1
ATOM 795 O O . MET A 1 100 ? -2.422 3.248 2.676 1 95.38 100 MET A O 1
ATOM 799 N N . GLY A 1 101 ? -4.469 3.977 3.303 1 94.31 101 GLY A N 1
ATOM 800 C CA . GLY A 1 101 ? -4.094 5.348 3.602 1 94.31 101 GLY A CA 1
ATOM 801 C C . GLY A 1 101 ? -4.398 6.312 2.469 1 94.31 101 GLY A C 1
ATOM 802 O O . GLY A 1 101 ? -4.438 5.914 1.303 1 94.31 101 GLY A O 1
ATOM 803 N N . SER A 1 102 ? -4.496 7.551 2.803 1 95 102 SER A N 1
ATOM 804 C CA . SER A 1 102 ? -4.848 8.547 1.794 1 95 102 SER A CA 1
ATOM 805 C C . SER A 1 102 ? -3.66 8.859 0.888 1 95 102 SER A C 1
ATOM 807 O O . SER A 1 102 ? -3.84 9.305 -0.247 1 95 102 SER A O 1
ATOM 809 N N . LYS A 1 103 ? -2.398 8.68 1.355 1 93.62 103 LYS A N 1
ATOM 810 C CA . LYS A 1 103 ? -1.229 8.891 0.507 1 93.62 103 LYS A CA 1
ATOM 811 C C . LYS A 1 103 ? -1.295 8.031 -0.749 1 93.62 103 LYS A C 1
ATOM 813 O O . LYS A 1 103 ? -0.965 8.492 -1.844 1 93.62 103 LYS A O 1
ATOM 818 N N . GLU A 1 104 ? -1.758 6.762 -0.555 1 93.31 104 GLU A N 1
ATOM 819 C CA . GLU A 1 104 ? -1.993 5.875 -1.692 1 93.31 104 GLU A CA 1
ATOM 820 C C . GLU A 1 104 ? -3.027 6.465 -2.646 1 93.31 104 GLU A C 1
ATOM 822 O O . GLU A 1 104 ? -2.883 6.363 -3.867 1 93.31 104 GLU A O 1
ATOM 827 N N . GLY A 1 105 ? -4.043 7.059 -2.078 1 96.44 105 GLY A N 1
ATOM 828 C CA . GLY A 1 105 ? -5.082 7.688 -2.879 1 96.44 105 GLY A CA 1
ATOM 829 C C . GLY A 1 105 ? -4.566 8.828 -3.74 1 96.44 105 GLY A C 1
ATOM 830 O O . GLY A 1 105 ? -4.98 8.977 -4.891 1 96.44 105 GLY A O 1
ATOM 831 N N . ILE A 1 106 ? -3.646 9.594 -3.188 1 97.25 106 ILE A N 1
ATOM 832 C CA . ILE A 1 106 ? -3.045 10.695 -3.934 1 97.25 106 ILE A CA 1
ATOM 833 C C . ILE A 1 106 ? -2.344 10.156 -5.176 1 97.25 106 ILE A C 1
ATOM 835 O O . ILE A 1 106 ? -2.492 10.711 -6.27 1 97.25 106 ILE A O 1
ATOM 839 N N . MET A 1 107 ? -1.682 9.078 -5.02 1 94.12 107 MET A N 1
ATOM 840 C CA . MET A 1 107 ? -0.992 8.453 -6.145 1 94.12 107 MET A CA 1
ATOM 841 C C . MET A 1 107 ? -1.99 7.914 -7.164 1 94.12 107 MET A C 1
ATOM 843 O O . MET A 1 107 ? -1.872 8.195 -8.359 1 94.12 107 MET A O 1
ATOM 847 N N . HIS A 1 108 ? -2.969 7.129 -6.727 1 94.88 108 HIS A N 1
ATOM 848 C CA . HIS A 1 108 ? -3.934 6.512 -7.629 1 94.88 108 HIS A CA 1
ATOM 849 C C . HIS A 1 108 ? -4.715 7.566 -8.406 1 94.88 108 HIS A C 1
ATOM 851 O O . HIS A 1 108 ? -4.918 7.43 -9.617 1 94.88 108 HIS A O 1
ATOM 857 N N . ILE A 1 109 ? -5.145 8.594 -7.707 1 97.69 109 ILE A N 1
ATOM 858 C CA . ILE A 1 109 ? -5.898 9.664 -8.352 1 97.69 109 ILE A CA 1
ATOM 859 C C . ILE A 1 109 ? -5.027 10.359 -9.391 1 97.69 109 ILE A C 1
ATOM 861 O O . ILE A 1 109 ? -5.465 10.586 -10.523 1 97.69 109 ILE A O 1
ATOM 865 N N . SER A 1 110 ? -3.822 10.656 -9.008 1 96.56 110 SER A N 1
ATOM 866 C CA . SER A 1 110 ? -2.908 11.328 -9.93 1 96.56 110 SER A CA 1
ATOM 867 C C . SER A 1 110 ? -2.635 10.469 -11.164 1 96.56 110 SER A C 1
ATOM 869 O O . SER A 1 110 ? -2.67 10.961 -12.289 1 96.56 110 SER A O 1
ATOM 871 N N . MET A 1 111 ? -2.4 9.227 -10.945 1 92.81 111 MET A N 1
ATOM 872 C CA . MET A 1 111 ? -2.152 8.312 -12.055 1 92.81 111 MET A CA 1
ATOM 873 C C . MET A 1 111 ? -3.383 8.203 -12.953 1 92.81 111 MET A C 1
ATOM 875 O O . MET A 1 111 ? -3.258 8.023 -14.164 1 92.81 111 MET A O 1
ATOM 879 N N . THR A 1 112 ? -4.527 8.273 -12.398 1 95.69 112 THR A N 1
ATOM 880 C CA . THR A 1 112 ? -5.789 8.125 -13.125 1 95.69 112 THR A CA 1
ATOM 881 C C . THR A 1 112 ? -6.035 9.328 -14.031 1 95.69 112 THR A C 1
ATOM 883 O O . THR A 1 112 ? -6.578 9.18 -15.125 1 95.69 112 THR A O 1
ATOM 886 N N . PHE A 1 113 ? -5.547 10.508 -13.625 1 97.12 113 PHE A N 1
ATOM 887 C CA . PHE A 1 113 ? -6.02 11.703 -14.328 1 97.12 113 PHE A CA 1
ATOM 888 C C . PHE A 1 113 ? -4.863 12.414 -15.016 1 97.12 113 PHE A C 1
ATOM 890 O O . PHE A 1 113 ? -5.082 13.234 -15.906 1 97.12 113 PHE A O 1
ATOM 897 N N . LEU A 1 114 ? -3.635 12.172 -14.664 1 95.12 114 LEU A N 1
ATOM 898 C CA . LEU A 1 114 ? -2.533 13.008 -15.125 1 95.12 114 LEU A CA 1
ATOM 899 C C . LEU A 1 114 ? -1.664 12.25 -16.125 1 95.12 114 LEU A C 1
ATOM 901 O O . LEU A 1 114 ? -1.312 11.094 -15.898 1 95.12 114 LEU A O 1
ATOM 905 N N . ASP A 1 115 ? -1.364 12.875 -17.188 1 91.06 115 ASP A N 1
ATOM 906 C CA . ASP A 1 115 ? -0.284 12.5 -18.094 1 91.06 115 ASP A CA 1
ATOM 907 C C . ASP A 1 115 ? 0.905 13.453 -17.953 1 91.06 115 ASP A C 1
ATOM 909 O O . ASP A 1 115 ? 0.783 14.523 -17.359 1 91.06 115 ASP A O 1
ATOM 913 N N . ALA A 1 116 ? 2.086 12.992 -18.422 1 88.88 116 ALA A N 1
ATOM 914 C CA . ALA A 1 116 ? 3.219 13.914 -18.484 1 88.88 116 ALA A CA 1
ATOM 915 C C . ALA A 1 116 ? 2.848 15.188 -19.234 1 88.88 116 ALA A C 1
ATOM 917 O O . ALA A 1 116 ? 2.221 15.125 -20.297 1 88.88 116 ALA A O 1
ATOM 918 N N . GLY A 1 117 ? 3.152 16.312 -18.625 1 92.62 117 GLY A N 1
ATOM 919 C CA . GLY A 1 117 ? 2.861 17.578 -19.266 1 92.62 117 GLY A CA 1
ATOM 920 C C . GLY A 1 117 ? 1.587 18.219 -18.75 1 92.62 117 GLY A C 1
ATOM 921 O O . GLY A 1 117 ? 1.386 19.438 -18.922 1 92.62 117 GLY A O 1
ATOM 922 N N . ASP A 1 118 ? 0.657 17.438 -18.141 1 96.19 118 ASP A N 1
ATOM 923 C CA . ASP A 1 118 ? -0.517 18.016 -17.5 1 96.19 118 ASP A CA 1
ATOM 924 C C . ASP A 1 118 ? -0.117 18.875 -16.312 1 96.19 118 ASP A C 1
ATOM 926 O O . ASP A 1 118 ? 1.023 18.812 -15.844 1 96.19 118 ASP A O 1
ATOM 930 N N . GLU A 1 119 ? -1.06 19.734 -15.906 1 97.88 119 GLU A N 1
ATOM 931 C CA . GLU A 1 119 ? -0.782 20.625 -14.781 1 97.88 119 GLU A CA 1
ATOM 932 C C . GLU A 1 119 ? -1.721 20.344 -13.609 1 97.88 119 GLU A C 1
ATOM 934 O O . GLU A 1 119 ? -2.846 19.891 -13.812 1 97.88 119 GLU A O 1
ATOM 939 N N . VAL A 1 120 ? -1.206 20.547 -12.414 1 98.25 120 VAL A N 1
ATOM 940 C CA . VAL A 1 120 ? -1.954 20.328 -11.172 1 98.25 120 VAL A CA 1
ATOM 941 C C . VAL A 1 120 ? -1.854 21.578 -10.297 1 98.25 120 VAL A C 1
ATOM 943 O O . VAL A 1 120 ? -0.774 22.156 -10.148 1 98.25 120 VAL A O 1
ATOM 946 N N . LEU A 1 121 ? -3.01 22.031 -9.773 1 98.69 121 LEU A N 1
ATOM 947 C CA . LEU A 1 121 ? -3.025 23.109 -8.797 1 98.69 121 LEU A CA 1
ATOM 948 C C . LEU A 1 121 ? -2.84 22.578 -7.387 1 98.69 121 LEU A C 1
ATOM 950 O O . LEU A 1 121 ? -3.6 21.703 -6.945 1 98.69 121 LEU A O 1
ATOM 954 N N . VAL A 1 122 ? -1.822 23.062 -6.664 1 98.56 122 VAL A N 1
ATOM 955 C CA . VAL A 1 122 ? -1.497 22.625 -5.309 1 98.56 122 VAL A CA 1
ATOM 956 C C . VAL A 1 122 ? -1.429 23.828 -4.379 1 98.56 122 VAL A C 1
ATOM 958 O O . VAL A 1 122 ? -0.868 24.875 -4.738 1 98.56 122 VAL A O 1
ATOM 961 N N . PRO A 1 123 ? -2.031 23.688 -3.193 1 98.75 123 PRO A N 1
ATOM 962 C CA . PRO A 1 123 ? -1.972 24.812 -2.25 1 98.75 123 PRO A CA 1
ATOM 963 C C . PRO A 1 123 ? -0.558 25.078 -1.738 1 98.75 123 PRO A C 1
ATOM 965 O O . PRO A 1 123 ? 0.226 24.141 -1.565 1 98.75 123 PRO A O 1
ATOM 968 N N . ASP A 1 124 ? -0.323 26.359 -1.484 1 98.5 124 ASP A N 1
ATOM 969 C CA . ASP A 1 124 ? 0.917 26.844 -0.884 1 98.5 124 ASP A CA 1
ATOM 970 C C . ASP A 1 124 ? 0.633 27.844 0.238 1 98.5 124 ASP A C 1
ATOM 972 O O . ASP A 1 124 ? 0.235 28.969 -0.021 1 98.5 124 ASP A O 1
ATOM 976 N N . PRO A 1 125 ? 0.957 27.5 1.524 1 98.06 125 PRO A N 1
ATOM 977 C CA . PRO A 1 125 ? 1.541 26.219 1.95 1 98.06 125 PRO A CA 1
ATOM 978 C C . PRO A 1 125 ? 0.561 25.062 1.838 1 98.06 125 PRO A C 1
ATOM 980 O O . PRO A 1 125 ? -0.647 25.281 1.71 1 98.06 125 PRO A O 1
ATOM 983 N N . GLY A 1 126 ? 1.046 23.875 1.804 1 97.25 126 GLY A N 1
ATOM 984 C CA . GLY A 1 126 ? 0.219 22.672 1.759 1 97.25 126 GLY A CA 1
ATOM 985 C C . GLY A 1 126 ? 1.016 21.391 1.903 1 97.25 126 GLY A C 1
ATOM 986 O O . GLY A 1 126 ? 2.229 21.438 2.117 1 97.25 126 GLY A O 1
ATOM 987 N N . TYR A 1 127 ? 0.341 20.328 1.89 1 95.19 127 TYR A N 1
ATOM 988 C CA . TYR A 1 127 ? 0.943 19.016 2.029 1 95.19 127 TYR A CA 1
ATOM 989 C C . TYR A 1 127 ? 1.883 18.719 0.866 1 95.19 127 TYR A C 1
ATOM 991 O O . TYR A 1 127 ? 1.455 18.672 -0.289 1 95.19 127 TYR A O 1
ATOM 999 N N . PRO A 1 128 ? 3.125 18.406 1.097 1 92.75 128 PRO A N 1
ATOM 1000 C CA . PRO A 1 128 ? 4.141 18.297 0.046 1 92.75 128 PRO A CA 1
ATOM 1001 C C . PRO A 1 128 ? 3.895 17.141 -0.907 1 92.75 128 PRO A C 1
ATOM 1003 O O . PRO A 1 128 ? 4.285 17.188 -2.074 1 92.75 128 PRO A O 1
ATOM 1006 N N . THR A 1 129 ? 3.219 16.141 -0.444 1 92.62 129 THR A N 1
ATOM 1007 C CA . THR A 1 129 ? 3.037 14.914 -1.215 1 92.62 129 THR A CA 1
ATOM 1008 C C . THR A 1 129 ? 2.215 15.188 -2.471 1 92.62 129 THR A C 1
ATOM 1010 O O . THR A 1 129 ? 2.414 14.539 -3.502 1 92.62 129 THR A O 1
ATOM 1013 N N . TYR A 1 130 ? 1.32 16.203 -2.457 1 96.31 130 TYR A N 1
ATOM 1014 C CA . TYR A 1 130 ? 0.527 16.531 -3.637 1 96.31 130 TYR A CA 1
ATOM 1015 C C . TYR A 1 130 ? 1.425 16.844 -4.828 1 96.31 130 TYR A C 1
ATOM 1017 O O . TYR A 1 130 ? 1.238 16.281 -5.914 1 96.31 130 TYR A O 1
ATOM 1025 N N . GLY A 1 131 ? 2.385 17.703 -4.57 1 94.38 131 GLY A N 1
ATOM 1026 C CA . GLY A 1 131 ? 3.309 18.094 -5.625 1 94.38 131 GLY A CA 1
ATOM 1027 C C . GLY A 1 131 ? 4.32 17 -5.957 1 94.38 131 GLY A C 1
ATOM 1028 O O . GLY A 1 131 ? 4.652 16.797 -7.129 1 94.38 131 GLY A O 1
ATOM 1029 N N . ALA A 1 132 ? 4.801 16.344 -4.93 1 90.75 132 ALA A N 1
ATOM 1030 C CA . ALA A 1 132 ? 5.809 15.312 -5.133 1 90.75 132 ALA A CA 1
ATOM 1031 C C . ALA A 1 132 ? 5.293 14.227 -6.07 1 90.75 132 ALA A C 1
ATOM 1033 O O . ALA A 1 132 ? 5.992 13.812 -7 1 90.75 132 ALA A O 1
ATOM 1034 N N . VAL A 1 133 ? 4.098 13.781 -5.898 1 92.56 133 VAL A N 1
ATOM 1035 C CA . VAL A 1 133 ? 3.498 12.727 -6.711 1 92.56 133 VAL A CA 1
ATOM 1036 C C . VAL A 1 133 ? 3.287 13.234 -8.133 1 92.56 133 VAL A C 1
ATOM 1038 O O . VAL A 1 133 ? 3.551 12.508 -9.102 1 92.56 133 VAL A O 1
ATOM 1041 N N . ALA A 1 134 ? 2.809 14.453 -8.258 1 93.62 134 ALA A N 1
ATOM 1042 C CA . ALA A 1 134 ? 2.629 15.031 -9.586 1 93.62 134 ALA A CA 1
ATOM 1043 C C . ALA A 1 134 ? 3.939 15.039 -10.359 1 93.62 134 ALA A C 1
ATOM 1045 O O . ALA A 1 134 ? 3.979 14.648 -11.531 1 93.62 134 ALA A O 1
ATOM 1046 N N . ARG A 1 135 ? 5.02 15.422 -9.703 1 91.12 135 ARG A N 1
ATOM 1047 C CA . ARG A 1 135 ? 6.328 15.477 -10.344 1 91.12 135 ARG A CA 1
ATOM 1048 C C . ARG A 1 135 ? 6.82 14.078 -10.719 1 91.12 135 ARG A C 1
ATOM 1050 O O . ARG A 1 135 ? 7.426 13.891 -11.773 1 91.12 135 ARG A O 1
ATOM 1057 N N . LEU A 1 136 ? 6.52 13.211 -9.852 1 87.81 136 LEU A N 1
ATOM 1058 C CA . LEU A 1 136 ? 6.887 11.82 -10.094 1 87.81 136 LEU A CA 1
ATOM 1059 C C . LEU A 1 136 ? 6.254 11.312 -11.383 1 87.81 136 LEU A C 1
ATOM 1061 O O . LEU A 1 136 ? 6.816 10.445 -12.055 1 87.81 136 LEU A O 1
ATOM 1065 N N . LEU A 1 137 ? 5.129 11.867 -11.75 1 89.38 137 LEU A N 1
ATOM 1066 C CA . LEU A 1 137 ? 4.387 11.414 -12.914 1 89.38 137 LEU A CA 1
ATOM 1067 C C . LEU A 1 137 ? 4.656 12.312 -14.117 1 89.38 137 LEU A C 1
ATOM 1069 O O . LEU A 1 137 ? 4.016 12.172 -15.164 1 89.38 137 LEU A O 1
ATOM 1073 N N . GLY A 1 138 ? 5.586 13.32 -13.938 1 89 138 GLY A N 1
ATOM 1074 C CA . GLY A 1 138 ? 5.973 14.203 -15.023 1 89 138 GLY A CA 1
ATOM 1075 C C . GLY A 1 138 ? 5.004 15.352 -15.234 1 89 138 GLY A C 1
ATOM 1076 O O . GLY A 1 138 ? 5.078 16.062 -16.234 1 89 138 GLY A O 1
ATOM 1077 N N . ALA A 1 139 ? 4.055 15.5 -14.336 1 93.12 139 ALA A N 1
ATOM 1078 C CA . ALA A 1 139 ? 3.127 16.625 -14.398 1 93.12 139 ALA A CA 1
ATOM 1079 C C . ALA A 1 139 ? 3.76 17.891 -13.836 1 93.12 139 ALA A C 1
ATOM 1081 O O . ALA A 1 139 ? 4.766 17.828 -13.125 1 93.12 139 ALA A O 1
ATOM 1082 N N . GLU A 1 140 ? 3.217 19.016 -14.227 1 95.75 140 GLU A N 1
ATOM 1083 C CA . GLU A 1 140 ? 3.703 20.297 -13.75 1 95.75 140 GLU A CA 1
ATOM 1084 C C . GLU A 1 140 ? 2.883 20.797 -12.562 1 95.75 140 GLU A C 1
ATOM 1086 O O . GLU A 1 140 ? 1.651 20.828 -12.625 1 95.75 140 GLU A O 1
ATOM 1091 N N . VAL A 1 141 ? 3.578 21.188 -11.523 1 96.81 141 VAL A N 1
ATOM 1092 C CA . VAL A 1 141 ? 2.916 21.688 -10.32 1 96.81 141 VAL A CA 1
ATOM 1093 C C . VAL A 1 141 ? 2.742 23.203 -10.406 1 96.81 141 VAL A C 1
ATOM 1095 O O . VAL A 1 141 ? 3.717 23.938 -10.594 1 96.81 141 VAL A O 1
ATOM 1098 N N . LYS A 1 142 ? 1.55 23.656 -10.367 1 97.94 142 LYS A N 1
ATOM 1099 C CA . LYS A 1 142 ? 1.2 25.062 -10.211 1 97.94 142 LYS A CA 1
ATOM 1100 C C . LYS A 1 142 ? 0.661 25.344 -8.812 1 97.94 142 LYS A C 1
ATOM 1102 O O . LYS A 1 142 ? -0.438 24.906 -8.469 1 97.94 142 LYS A O 1
ATOM 1107 N N . THR A 1 143 ? 1.398 26.156 -8.07 1 97.81 143 THR A N 1
ATOM 1108 C CA . THR A 1 143 ? 0.954 26.453 -6.715 1 97.81 143 THR A CA 1
ATOM 1109 C C . THR A 1 143 ? 0.005 27.641 -6.699 1 97.81 143 THR A C 1
ATOM 1111 O O . THR A 1 143 ? 0.081 28.516 -7.566 1 97.81 143 THR A O 1
ATOM 1114 N N . TYR A 1 144 ? -0.926 27.625 -5.836 1 98.38 144 TYR A N 1
ATOM 1115 C CA . TYR A 1 144 ? -1.719 28.812 -5.539 1 98.38 144 TYR A CA 1
ATOM 1116 C C . TYR A 1 144 ? -1.542 29.234 -4.086 1 98.38 144 TYR A C 1
ATOM 1118 O O . TYR A 1 144 ? -1.583 28.406 -3.18 1 98.38 144 TYR A O 1
ATOM 1126 N N . PRO A 1 145 ? -1.3 30.5 -3.848 1 98.06 145 PRO A N 1
ATOM 1127 C CA . PRO A 1 145 ? -0.926 30.969 -2.512 1 98.06 145 PRO A CA 1
ATOM 1128 C C . PRO A 1 145 ? -2.113 31.016 -1.552 1 98.06 145 PRO A C 1
ATOM 1130 O O . PRO A 1 145 ? -3.215 31.406 -1.947 1 98.06 145 PRO A O 1
ATOM 1133 N N . LEU A 1 146 ? -1.92 30.547 -0.383 1 98.44 146 LEU A N 1
ATOM 1134 C CA . LEU A 1 146 ? -2.791 30.734 0.774 1 98.44 146 LEU A CA 1
ATOM 1135 C C . LEU A 1 146 ? -2.111 31.594 1.837 1 98.44 146 LEU A C 1
ATOM 1137 O O . LEU A 1 146 ? -0.995 31.281 2.264 1 98.44 146 LEU A O 1
ATOM 1141 N N . THR A 1 147 ? -2.783 32.625 2.232 1 96.94 147 THR A N 1
ATOM 1142 C CA . THR A 1 147 ? -2.174 33.562 3.178 1 96.94 147 THR A CA 1
ATOM 1143 C C . THR A 1 147 ? -3.105 33.812 4.359 1 96.94 147 THR A C 1
ATOM 1145 O O . THR A 1 147 ? -4.324 33.656 4.242 1 96.94 147 THR A O 1
ATOM 1148 N N . ALA A 1 148 ? -2.459 34.219 5.453 1 95.81 148 ALA A N 1
ATOM 1149 C CA . ALA A 1 148 ? -3.246 34.594 6.625 1 95.81 148 ALA A CA 1
ATOM 1150 C C . ALA A 1 148 ? -4.191 35.75 6.312 1 95.81 148 ALA A C 1
ATOM 1152 O O . ALA A 1 148 ? -5.32 35.781 6.812 1 95.81 148 ALA A O 1
ATOM 1153 N N . ALA A 1 149 ? -3.73 36.656 5.5 1 95.69 149 ALA A N 1
ATOM 1154 C CA . ALA A 1 149 ? -4.512 37.844 5.152 1 95.69 149 ALA A CA 1
ATOM 1155 C C . ALA A 1 149 ? -5.812 37.438 4.449 1 95.69 149 ALA A C 1
ATOM 1157 O O . ALA A 1 149 ? -6.82 38.156 4.57 1 95.69 149 ALA A O 1
ATOM 1158 N N . ASN A 1 150 ? -5.793 36.375 3.771 1 97.06 150 ASN A N 1
ATOM 1159 C CA . ASN A 1 150 ? -6.98 35.875 3.076 1 97.06 150 ASN A CA 1
ATOM 1160 C C . ASN A 1 150 ? -7.562 34.656 3.748 1 97.06 150 ASN A C 1
ATOM 1162 O O . ASN A 1 150 ? -8.102 33.75 3.078 1 97.06 150 ASN A O 1
ATOM 1166 N N . LYS A 1 151 ? -7.27 34.469 5.027 1 96.62 151 LYS A N 1
ATOM 1167 C CA . LYS A 1 151 ? -7.824 33.438 5.883 1 96.62 151 LYS A CA 1
ATOM 1168 C C . LYS A 1 151 ? -7.441 32.031 5.371 1 96.62 151 LYS A C 1
ATOM 1170 O O . LYS A 1 151 ? -8.203 31.094 5.523 1 96.62 151 LYS A O 1
ATOM 1175 N N . TRP A 1 152 ? -6.359 32.062 4.582 1 98 152 TRP A N 1
ATOM 1176 C CA . TRP A 1 152 ? -5.789 30.828 4.027 1 98 152 TRP A CA 1
ATOM 1177 C C . TRP A 1 152 ? -6.734 30.203 3.006 1 98 152 TRP A C 1
ATOM 1179 O O . TRP A 1 152 ? -6.809 28.969 2.889 1 98 152 TRP A O 1
ATOM 1189 N N . TYR A 1 153 ? -7.551 31.016 2.336 1 98.38 153 TYR A N 1
ATOM 1190 C CA . TYR A 1 153 ? -8.359 30.609 1.19 1 98.38 153 TYR A CA 1
ATOM 1191 C C . TYR A 1 153 ? -7.695 31.031 -0.118 1 98.38 153 TYR A C 1
ATOM 1193 O O . TYR A 1 153 ? -6.906 31.969 -0.149 1 98.38 153 TYR A O 1
ATOM 1201 N N . PRO A 1 154 ? -8.031 30.281 -1.171 1 98.25 154 PRO A N 1
ATOM 1202 C CA . PRO A 1 154 ? -7.527 30.719 -2.475 1 98.25 154 PRO A CA 1
ATOM 1203 C C . PRO A 1 154 ? -8.148 32.031 -2.926 1 98.25 154 PRO A C 1
ATOM 1205 O O . PRO A 1 154 ? -9.289 32.344 -2.576 1 98.25 154 PRO A O 1
ATOM 1208 N N . ASP A 1 155 ? -7.367 32.812 -3.643 1 97.88 155 ASP A N 1
ATOM 1209 C CA . ASP A 1 155 ? -7.93 33.906 -4.418 1 97.88 155 ASP A CA 1
ATOM 1210 C C . ASP A 1 155 ? -8.414 33.438 -5.785 1 97.88 155 ASP A C 1
ATOM 1212 O O . ASP A 1 155 ? -7.652 33.406 -6.75 1 97.88 155 ASP A O 1
ATOM 1216 N N . PHE A 1 156 ? -9.688 33.156 -5.844 1 97.81 156 PHE A N 1
ATOM 1217 C CA . PHE A 1 156 ? -10.242 32.531 -7.039 1 97.81 156 PHE A CA 1
ATOM 1218 C C . PHE A 1 156 ? -10.211 33.5 -8.219 1 97.81 156 PHE A C 1
ATOM 1220 O O . PHE A 1 156 ? -10.102 33.062 -9.367 1 97.81 156 PHE A O 1
ATOM 1227 N N . ASP A 1 157 ? -10.289 34.75 -7.945 1 96.5 157 ASP A N 1
ATOM 1228 C CA . ASP A 1 157 ? -10.219 35.75 -9.008 1 96.5 157 ASP A CA 1
ATOM 1229 C C . ASP A 1 157 ? -8.844 35.719 -9.688 1 96.5 157 ASP A C 1
ATOM 1231 O O . ASP A 1 157 ? -8.758 35.781 -10.914 1 96.5 157 ASP A O 1
ATOM 1235 N N . VAL A 1 158 ? -7.875 35.656 -8.883 1 96.44 158 VAL A N 1
ATOM 1236 C CA . VAL A 1 158 ? -6.512 35.594 -9.398 1 96.44 158 VAL A CA 1
ATOM 1237 C C . VAL A 1 158 ? -6.293 34.281 -10.133 1 96.44 158 VAL A C 1
ATOM 1239 O O . VAL A 1 158 ? -5.691 34.25 -11.211 1 96.44 158 VAL A O 1
ATOM 1242 N N . LEU A 1 159 ? -6.797 33.219 -9.57 1 96.88 159 LEU A N 1
ATOM 1243 C CA . LEU A 1 159 ? -6.641 31.891 -10.164 1 96.88 159 LEU A CA 1
ATOM 1244 C C . LEU A 1 159 ? -7.305 31.844 -11.539 1 96.88 159 LEU A C 1
ATOM 1246 O O . LEU A 1 159 ? -6.762 31.25 -12.477 1 96.88 159 LEU A O 1
ATOM 1250 N N . GLU A 1 160 ? -8.406 32.438 -11.648 1 95.62 160 GLU A N 1
ATOM 1251 C CA . GLU A 1 160 ? -9.188 32.406 -12.883 1 95.62 160 GLU A CA 1
ATOM 1252 C C . GLU A 1 160 ? -8.477 33.125 -14.016 1 95.62 160 GLU A C 1
ATOM 1254 O O . GLU A 1 160 ? -8.719 32.844 -15.195 1 95.62 160 GLU A O 1
ATOM 1259 N N . LYS A 1 161 ? -7.641 34.031 -13.648 1 96.12 161 LYS A N 1
ATOM 1260 C CA . LYS A 1 161 ? -6.926 34.812 -14.641 1 96.12 161 LYS A CA 1
ATOM 1261 C C . LYS A 1 161 ? -5.684 34.094 -15.141 1 96.12 161 LYS A C 1
ATOM 1263 O O . LYS A 1 161 ? -5.098 34.469 -16.156 1 96.12 161 LYS A O 1
ATOM 1268 N N . SER A 1 162 ? -5.359 33.031 -14.477 1 96 162 SER A N 1
ATOM 1269 C CA . SER A 1 162 ? -4.207 32.25 -14.906 1 96 162 SER A CA 1
ATOM 1270 C C . SER A 1 162 ? -4.586 31.266 -16.016 1 96 162 SER A C 1
ATOM 1272 O O . SER A 1 162 ? -5.773 31.031 -16.25 1 96 162 SER A O 1
ATOM 1274 N N . ASP A 1 163 ? -3.588 30.797 -16.797 1 97.31 163 ASP A N 1
ATOM 1275 C CA . ASP A 1 163 ? -3.84 29.781 -17.812 1 97.31 163 ASP A CA 1
ATOM 1276 C C . ASP A 1 163 ? -4.156 28.438 -17.156 1 97.31 163 ASP A C 1
ATOM 1278 O O . ASP A 1 163 ? -3.295 27.828 -16.516 1 97.31 163 ASP A O 1
ATOM 1282 N N . LEU A 1 164 ? -5.316 28 -17.344 1 97.81 164 LEU A N 1
ATOM 1283 C CA . LEU A 1 164 ? -5.781 26.75 -16.734 1 97.81 164 LEU A CA 1
ATOM 1284 C C . LEU A 1 164 ? -6.043 25.688 -17.781 1 97.81 164 LEU A C 1
ATOM 1286 O O . LEU A 1 164 ? -6.68 24.672 -17.5 1 97.81 164 LEU A O 1
ATOM 1290 N N . SER A 1 165 ? -5.531 25.906 -19 1 97.25 165 SER A N 1
ATOM 1291 C CA . SER A 1 165 ? -5.879 25.031 -20.125 1 97.25 165 SER A CA 1
ATOM 1292 C C . SER A 1 165 ? -5.336 23.625 -19.922 1 97.25 165 SER A C 1
ATOM 1294 O O . SER A 1 165 ? -5.941 22.656 -20.375 1 97.25 165 SER A O 1
ATOM 1296 N N . LYS A 1 166 ? -4.223 23.516 -19.172 1 97.19 166 LYS A N 1
ATOM 1297 C CA . LYS A 1 166 ? -3.592 22.203 -18.984 1 97.19 166 LYS A CA 1
ATOM 1298 C C . LYS A 1 166 ? -3.82 21.672 -17.578 1 97.19 166 LYS A C 1
ATOM 1300 O O . LYS A 1 166 ? -3.312 20.594 -17.234 1 97.19 166 LYS A O 1
ATOM 1305 N N . VAL A 1 167 ? -4.605 22.406 -16.75 1 98.06 167 VAL A N 1
ATOM 1306 C CA . VAL A 1 167 ? -4.844 22 -15.375 1 98.06 167 VAL A CA 1
ATOM 1307 C C . VAL A 1 167 ? -5.918 20.906 -15.336 1 98.06 167 VAL A C 1
ATOM 1309 O O . VAL A 1 167 ? -7.051 21.141 -15.773 1 98.06 167 VAL A O 1
ATOM 1312 N N . LYS A 1 168 ? -5.551 19.766 -14.773 1 97.94 168 LYS A N 1
ATOM 1313 C CA . LYS A 1 168 ? -6.477 18.641 -14.711 1 97.94 168 LYS A CA 1
ATOM 1314 C C . LYS A 1 168 ? -7.008 18.453 -13.297 1 97.94 168 LYS A C 1
ATOM 1316 O O . LYS A 1 168 ? -8.141 18 -13.102 1 97.94 168 LYS A O 1
ATOM 1321 N N . LEU A 1 169 ? -6.199 18.703 -12.32 1 98.25 169 LEU A N 1
ATOM 1322 C CA . LEU A 1 169 ? -6.516 18.453 -10.922 1 98.25 169 LEU A CA 1
ATOM 1323 C C . LEU A 1 169 ? -6.262 19.688 -10.07 1 98.25 169 LEU A C 1
ATOM 1325 O O . LEU A 1 169 ? -5.344 20.469 -10.352 1 98.25 169 LEU A O 1
ATOM 1329 N N . MET A 1 170 ? -7.047 19.875 -9.055 1 98.75 170 MET A N 1
ATOM 1330 C CA . MET A 1 170 ? -6.809 20.828 -7.98 1 98.75 170 MET A CA 1
ATOM 1331 C C . MET A 1 170 ? -6.949 20.172 -6.617 1 98.75 170 MET A C 1
ATOM 1333 O O . MET A 1 170 ? -8.008 19.625 -6.289 1 98.75 170 MET A O 1
ATOM 1337 N N . TRP A 1 171 ? -5.863 20.203 -5.863 1 98.81 171 TRP A N 1
ATOM 1338 C CA . TRP A 1 171 ? -5.891 19.703 -4.492 1 98.81 171 TRP A CA 1
ATOM 1339 C C . TRP A 1 171 ? -6.328 20.781 -3.52 1 98.81 171 TRP A C 1
ATOM 1341 O O . TRP A 1 171 ? -5.895 21.938 -3.627 1 98.81 171 TRP A O 1
ATOM 1351 N N . CYS A 1 172 ? -7.168 20.516 -2.635 1 98.56 172 CYS A N 1
ATOM 1352 C CA . CYS A 1 172 ? -7.488 21.359 -1.496 1 98.56 172 CYS A CA 1
ATOM 1353 C C . CYS A 1 172 ? -7.621 20.547 -0.219 1 98.56 172 CYS A C 1
ATOM 1355 O O . CYS A 1 172 ? -7.852 19.328 -0.275 1 98.56 172 CYS A O 1
ATOM 1357 N N . ASN A 1 173 ? -7.41 21.141 0.853 1 98.62 173 ASN A N 1
ATOM 1358 C CA . ASN A 1 173 ? -7.355 20.484 2.158 1 98.62 173 ASN A CA 1
ATOM 1359 C C . ASN A 1 173 ? -7.871 21.406 3.262 1 98.62 173 ASN A C 1
ATOM 1361 O O . ASN A 1 173 ? -7.242 22.406 3.584 1 98.62 173 ASN A O 1
ATOM 1365 N N . TYR A 1 174 ? -9.023 21.094 3.838 1 98.31 174 TYR A N 1
ATOM 1366 C CA . TYR A 1 174 ? -9.594 21.812 4.973 1 98.31 174 TYR A CA 1
ATOM 1367 C C . TYR A 1 174 ? -10.297 20.859 5.93 1 98.31 174 TYR A C 1
ATOM 1369 O O . TYR A 1 174 ? -11.117 20.047 5.512 1 98.31 174 TYR A O 1
ATOM 1377 N N . PRO A 1 175 ? -10.148 20.938 7.25 1 97.88 175 PRO A N 1
ATOM 1378 C CA . PRO A 1 175 ? -9.211 21.844 7.914 1 97.88 175 PRO A CA 1
ATOM 1379 C C . PRO A 1 175 ? -7.805 21.781 7.324 1 97.88 175 PRO A C 1
ATOM 1381 O O . PRO A 1 175 ? -7.309 20.688 7.023 1 97.88 175 PRO A O 1
ATOM 1384 N N . HIS A 1 176 ? -7.27 22.953 7.156 1 98.25 176 HIS A N 1
ATOM 1385 C CA . HIS A 1 176 ? -6.059 23.109 6.355 1 98.25 176 HIS A CA 1
ATOM 1386 C C . HIS A 1 176 ? -4.816 22.734 7.156 1 98.25 176 HIS A C 1
ATOM 1388 O O . HIS A 1 176 ? -4.688 23.109 8.32 1 98.25 176 HIS A O 1
ATOM 1394 N N . MET A 1 177 ? -3.984 21.938 6.719 1 96.56 177 MET A N 1
ATOM 1395 C CA . MET A 1 177 ? -2.633 21.688 7.219 1 96.56 177 MET A CA 1
ATOM 1396 C C . MET A 1 177 ? -1.597 22.391 6.355 1 96.56 177 MET A C 1
ATOM 1398 O O . MET A 1 177 ? -1.531 22.172 5.145 1 96.56 177 MET A O 1
ATOM 1402 N N . PRO A 1 178 ? -0.949 23.312 6.797 1 96.81 178 PRO A N 1
ATOM 1403 C CA . PRO A 1 178 ? -0.536 23.344 8.203 1 96.81 178 PRO A CA 1
ATOM 1404 C C . PRO A 1 178 ? -1.246 24.422 9.008 1 96.81 178 PRO A C 1
ATOM 1406 O O . PRO A 1 178 ? -1.129 24.469 10.234 1 96.81 178 PRO A O 1
ATOM 1409 N N . SER A 1 179 ? -2.092 25.25 8.453 1 97.62 179 SER A N 1
ATOM 1410 C CA . SER A 1 179 ? -2.533 26.484 9.102 1 97.62 179 SER A CA 1
ATOM 1411 C C . SER A 1 179 ? -3.643 26.203 10.109 1 97.62 179 SER A C 1
ATOM 1413 O O . SER A 1 179 ? -3.906 27.031 10.992 1 97.62 179 SER A O 1
ATOM 1415 N N . GLY A 1 180 ? -4.352 25.141 9.859 1 97.69 180 GLY A N 1
ATOM 1416 C CA . GLY A 1 180 ? -5.484 24.828 10.719 1 97.69 180 GLY A CA 1
ATOM 1417 C C . GLY A 1 180 ? -6.754 25.562 10.328 1 97.69 180 GLY A C 1
ATOM 1418 O O . GLY A 1 180 ? -7.789 25.406 10.977 1 97.69 180 GLY A O 1
ATOM 1419 N N . ALA A 1 181 ? -6.699 26.297 9.273 1 97.75 181 ALA A N 1
ATOM 1420 C CA . ALA A 1 181 ? -7.875 27.031 8.812 1 97.75 181 ALA A CA 1
ATOM 1421 C C . ALA A 1 181 ? -9.031 26.078 8.508 1 97.75 181 ALA A C 1
ATOM 1423 O O . ALA A 1 181 ? -8.82 25 7.949 1 97.75 181 ALA A O 1
ATOM 1424 N N . LYS A 1 182 ? -10.203 26.484 8.898 1 96.56 182 LYS A N 1
ATOM 1425 C CA . LYS A 1 182 ? -11.422 25.734 8.625 1 96.56 182 LYS A CA 1
ATOM 1426 C C . LYS A 1 182 ? -12.109 26.234 7.355 1 96.56 182 LYS A C 1
ATOM 1428 O O . LYS A 1 182 ? -11.789 27.312 6.859 1 96.56 182 LYS A O 1
ATOM 1433 N N . ALA A 1 183 ? -12.844 25.422 6.766 1 94.88 183 ALA A N 1
ATOM 1434 C CA . ALA A 1 183 ? -13.695 25.844 5.652 1 94.88 183 ALA A CA 1
ATOM 1435 C C . ALA A 1 183 ? -15.164 25.562 5.957 1 94.88 183 ALA A C 1
ATOM 1437 O O . ALA A 1 183 ? -15.492 24.656 6.719 1 94.88 183 ALA A O 1
ATOM 1438 N N . ASP A 1 184 ? -15.992 26.453 5.422 1 94.12 184 ASP A N 1
ATOM 1439 C CA . ASP A 1 184 ? -17.438 26.219 5.48 1 94.12 184 ASP A CA 1
ATOM 1440 C C . ASP A 1 184 ? -18 25.922 4.094 1 94.12 184 ASP A C 1
ATOM 1442 O O . ASP A 1 184 ? -17.234 25.719 3.139 1 94.12 184 ASP A O 1
ATOM 1446 N N . THR A 1 185 ? -19.312 25.828 3.99 1 95.94 185 THR A N 1
ATOM 1447 C CA . THR A 1 185 ? -19.953 25.422 2.742 1 95.94 185 THR A CA 1
ATOM 1448 C C . THR A 1 185 ? -19.812 26.516 1.685 1 95.94 185 THR A C 1
ATOM 1450 O O . THR A 1 185 ? -19.797 26.234 0.486 1 95.94 185 THR A O 1
ATOM 1453 N N . VAL A 1 186 ? -19.609 27.719 2.09 1 97.12 186 VAL A N 1
ATOM 1454 C CA . VAL A 1 186 ? -19.453 28.828 1.151 1 97.12 186 VAL A CA 1
ATOM 1455 C C . VAL A 1 186 ? -18.125 28.703 0.405 1 97.12 186 VAL A C 1
ATOM 1457 O O . VAL A 1 186 ? -18.078 28.844 -0.82 1 97.12 186 VAL A O 1
ATOM 1460 N N . ILE A 1 187 ? -17.094 28.469 1.167 1 97.5 187 ILE A N 1
ATOM 1461 C CA . ILE A 1 187 ? -15.773 28.312 0.556 1 97.5 187 ILE A CA 1
ATOM 1462 C C . ILE A 1 187 ? -15.766 27.062 -0.331 1 97.5 187 ILE A C 1
ATOM 1464 O O . ILE A 1 187 ? -15.211 27.078 -1.433 1 97.5 187 ILE A O 1
ATOM 1468 N N . PHE A 1 188 ? -16.391 25.953 0.11 1 98.44 188 PHE A N 1
ATOM 1469 C CA . PHE A 1 188 ? -16.469 24.734 -0.697 1 98.44 188 PHE A CA 1
ATOM 1470 C C . PHE A 1 188 ? -17.219 25 -1.995 1 98.44 188 PHE A C 1
ATOM 1472 O O . PHE A 1 188 ? -16.859 24.484 -3.051 1 98.44 188 PHE A O 1
ATOM 1479 N N . GLN A 1 189 ? -18.266 25.828 -1.89 1 98.44 189 GLN A N 1
ATOM 1480 C CA . GLN A 1 189 ? -19.016 26.172 -3.092 1 98.44 189 GLN A CA 1
ATOM 1481 C C . GLN A 1 189 ? -18.141 26.906 -4.098 1 98.44 189 GLN A C 1
ATOM 1483 O O . GLN A 1 189 ? -18.266 26.688 -5.305 1 98.44 189 GLN A O 1
ATOM 1488 N N . LYS A 1 190 ? -17.328 27.797 -3.611 1 98.44 190 LYS A N 1
ATOM 1489 C CA . LYS A 1 190 ? -16.406 28.516 -4.492 1 98.44 190 LYS A CA 1
ATOM 1490 C C . LYS A 1 190 ? -15.445 27.562 -5.188 1 98.44 190 LYS A C 1
ATOM 1492 O O . LYS A 1 190 ? -15.172 27.703 -6.379 1 98.44 190 LYS A O 1
ATOM 1497 N N . PHE A 1 191 ? -14.922 26.578 -4.438 1 98.69 191 PHE A N 1
ATOM 1498 C CA . PHE A 1 191 ? -14.062 25.562 -5.023 1 98.69 191 PHE A CA 1
ATOM 1499 C C . PHE A 1 191 ? -14.797 24.812 -6.125 1 98.69 191 PHE A C 1
ATOM 1501 O O . PHE A 1 191 ? -14.25 24.594 -7.211 1 98.69 191 PHE A O 1
ATOM 1508 N N . ILE A 1 192 ? -16.031 24.406 -5.824 1 98.5 192 ILE A N 1
ATOM 1509 C CA . ILE A 1 192 ? -16.828 23.594 -6.738 1 98.5 192 ILE A CA 1
ATOM 1510 C C . ILE A 1 192 ? -17.141 24.406 -8 1 98.5 192 ILE A C 1
ATOM 1512 O O . ILE A 1 192 ? -17 23.891 -9.117 1 98.5 192 ILE A O 1
ATOM 1516 N N . ASN A 1 193 ? -17.547 25.672 -7.805 1 98.25 193 ASN A N 1
ATOM 1517 C CA . ASN A 1 193 ? -17.812 26.531 -8.945 1 98.25 193 ASN A CA 1
ATOM 1518 C C . ASN A 1 193 ? -16.578 26.688 -9.836 1 98.25 193 ASN A C 1
ATOM 1520 O O . ASN A 1 193 ? -16.688 26.641 -11.062 1 98.25 193 ASN A O 1
ATOM 1524 N N . PHE A 1 194 ? -15.492 26.938 -9.25 1 98.25 194 PHE A N 1
ATOM 1525 C CA . PHE A 1 194 ? -14.234 27.094 -9.969 1 98.25 194 PHE A CA 1
ATOM 1526 C C . PHE A 1 194 ? -13.906 25.828 -10.758 1 98.25 194 PHE A C 1
ATOM 1528 O O . PHE A 1 194 ? -13.555 25.906 -11.938 1 98.25 194 PHE A O 1
ATOM 1535 N N . ALA A 1 195 ? -14.023 24.672 -10.086 1 98.19 195 ALA A N 1
ATOM 1536 C CA . ALA A 1 195 ? -13.719 23.391 -10.727 1 98.19 195 ALA A CA 1
ATOM 1537 C C . ALA A 1 195 ? -14.664 23.125 -11.898 1 98.19 195 ALA A C 1
ATOM 1539 O O . ALA A 1 195 ? -14.227 22.688 -12.969 1 98.19 195 ALA A O 1
ATOM 1540 N N . LYS A 1 196 ? -15.938 23.406 -11.75 1 97.31 196 LYS A N 1
ATOM 1541 C CA . LYS A 1 196 ? -16.938 23.203 -12.797 1 97.31 196 LYS A CA 1
ATOM 1542 C C . LYS A 1 196 ? -16.641 24.094 -14 1 97.31 196 LYS A C 1
ATOM 1544 O O . LYS A 1 196 ? -16.609 23.609 -15.141 1 97.31 196 LYS A O 1
ATOM 1549 N N . LYS A 1 197 ? -16.422 25.312 -13.711 1 97.19 197 LYS A N 1
ATOM 1550 C CA . LYS A 1 197 ? -16.188 26.312 -14.766 1 97.19 197 LYS A CA 1
ATOM 1551 C C . LYS A 1 197 ? -14.977 25.938 -15.609 1 97.19 197 LYS A C 1
ATOM 1553 O O . LYS A 1 197 ? -14.977 26.156 -16.828 1 97.19 197 LYS A O 1
ATOM 1558 N N . ASN A 1 198 ? -13.992 25.391 -14.992 1 97.56 198 ASN A N 1
ATOM 1559 C CA . ASN A 1 198 ? -12.719 25.188 -15.688 1 97.56 198 ASN A CA 1
ATOM 1560 C C . ASN A 1 198 ? -12.492 23.703 -16 1 97.56 198 ASN A C 1
ATOM 1562 O O . ASN A 1 198 ? -11.406 23.328 -16.453 1 97.56 198 ASN A O 1
ATOM 1566 N N . GLN A 1 199 ? -13.484 22.891 -15.711 1 97.31 199 GLN A N 1
ATOM 1567 C CA . GLN A 1 199 ? -13.453 21.469 -16.016 1 97.31 199 GLN A CA 1
ATOM 1568 C C . GLN A 1 199 ? -12.25 20.797 -15.359 1 97.31 199 GLN A C 1
ATOM 1570 O O . GLN A 1 199 ? -11.5 20.062 -16.016 1 97.31 199 GLN A O 1
ATOM 1575 N N . ILE A 1 200 ? -12.07 21.078 -14.117 1 97.88 200 ILE A N 1
ATOM 1576 C CA . ILE A 1 200 ? -10.984 20.562 -13.305 1 97.88 200 ILE A CA 1
ATOM 1577 C C . ILE A 1 200 ? -11.531 19.562 -12.281 1 97.88 200 ILE A C 1
ATOM 1579 O O . ILE A 1 200 ? -12.602 19.781 -11.711 1 97.88 200 ILE A O 1
ATOM 1583 N N . VAL A 1 201 ? -10.867 18.406 -12.062 1 98.62 201 VAL A N 1
ATOM 1584 C CA . VAL A 1 201 ? -11.203 17.5 -10.977 1 98.62 201 VAL A CA 1
ATOM 1585 C C . VAL A 1 201 ? -10.742 18.078 -9.648 1 98.62 201 VAL A C 1
ATOM 1587 O O . VAL A 1 201 ? -9.547 18.344 -9.453 1 98.62 201 VAL A O 1
ATOM 1590 N N . LEU A 1 202 ? -11.672 18.359 -8.773 1 98.75 202 LEU A N 1
ATOM 1591 C CA . LEU A 1 202 ? -11.367 18.906 -7.449 1 98.75 202 LEU A CA 1
ATOM 1592 C C . LEU A 1 202 ? -11.195 17.781 -6.434 1 98.75 202 LEU A C 1
ATOM 1594 O O . LEU A 1 202 ? -12.102 16.969 -6.234 1 98.75 202 LEU A O 1
ATOM 1598 N N . VAL A 1 203 ? -10.031 17.688 -5.785 1 98.88 203 VAL A N 1
ATOM 1599 C CA . VAL A 1 203 ? -9.781 16.641 -4.797 1 98.88 203 VAL A CA 1
ATOM 1600 C C . VAL A 1 203 ? -9.625 17.266 -3.412 1 98.88 203 VAL A C 1
ATOM 1602 O O . VAL A 1 203 ? -8.625 17.938 -3.139 1 98.88 203 VAL A O 1
ATOM 1605 N N . HIS A 1 204 ? -10.547 17.031 -2.559 1 98.88 204 HIS A N 1
ATOM 1606 C CA . HIS A 1 204 ? -10.5 17.516 -1.184 1 98.88 204 HIS A CA 1
ATOM 1607 C C . HIS A 1 204 ? -9.93 16.453 -0.246 1 98.88 204 HIS A C 1
ATOM 1609 O O . HIS A 1 204 ? -10.508 15.375 -0.108 1 98.88 204 HIS A O 1
ATOM 1615 N N . ASP A 1 205 ? -8.805 16.703 0.375 1 98.62 205 ASP A N 1
ATOM 1616 C CA . ASP A 1 205 ? -8.172 15.859 1.379 1 98.62 205 ASP A CA 1
ATOM 1617 C C . ASP A 1 205 ? -8.625 16.234 2.787 1 98.62 205 ASP A C 1
ATOM 1619 O O . ASP A 1 205 ? -8.266 17.312 3.291 1 98.62 205 ASP A O 1
ATOM 1623 N N . ASN A 1 206 ? -9.375 15.359 3.438 1 98.44 206 ASN A N 1
ATOM 1624 C CA . ASN A 1 206 ? -10.133 15.75 4.617 1 98.44 206 ASN A CA 1
ATOM 1625 C C . ASN A 1 206 ? -9.773 14.891 5.828 1 98.44 206 ASN A C 1
ATOM 1627 O O . ASN A 1 206 ? -10.656 14.406 6.535 1 98.44 206 ASN A O 1
ATOM 1631 N N . PRO A 1 207 ? -8.477 14.727 6.137 1 97.5 207 PRO A N 1
ATOM 1632 C CA . PRO A 1 207 ? -8.125 13.836 7.246 1 97.5 207 PRO A CA 1
ATOM 1633 C C . PRO A 1 207 ? -8.359 14.469 8.609 1 97.5 207 PRO A C 1
ATOM 1635 O O . PRO A 1 207 ? -8.359 13.773 9.633 1 97.5 207 PRO A O 1
ATOM 1638 N N . TYR A 1 208 ? -8.641 15.789 8.742 1 97.75 208 TYR A N 1
ATOM 1639 C CA . TYR A 1 208 ? -8.648 16.469 10.023 1 97.75 208 TYR A CA 1
ATOM 1640 C C . TYR A 1 208 ? -10.055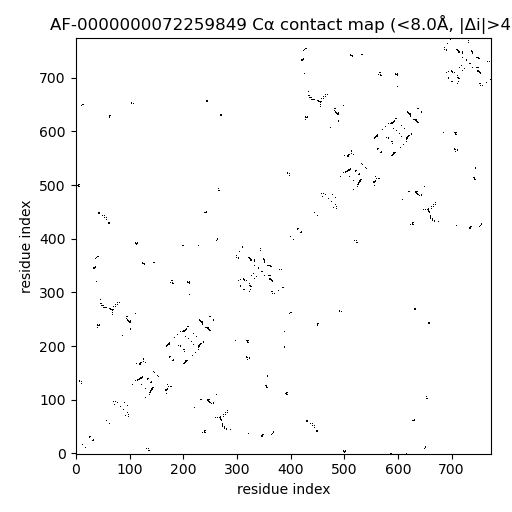 16.906 10.406 1 97.75 208 TYR A C 1
ATOM 1642 O O . TYR A 1 208 ? -10.242 17.688 11.352 1 97.75 208 TYR A O 1
ATOM 1650 N N . SER A 1 209 ? -11.062 16.438 9.727 1 95.81 209 SER A N 1
ATOM 1651 C CA . SER A 1 209 ? -12.422 16.953 9.844 1 95.81 209 SER A CA 1
ATOM 1652 C C . SER A 1 209 ? -12.953 16.812 11.266 1 95.81 209 SER A C 1
ATOM 1654 O O . SER A 1 209 ? -13.844 17.547 11.68 1 95.81 209 SER A O 1
ATOM 1656 N N . PHE A 1 210 ? -12.305 15.906 12.102 1 96.88 210 PHE A N 1
ATOM 1657 C CA . PHE A 1 210 ? -12.859 15.664 13.43 1 96.88 210 PHE A CA 1
ATOM 1658 C C . PHE A 1 210 ? -11.898 16.141 14.508 1 96.88 210 PHE A C 1
ATOM 1660 O O . PHE A 1 210 ? -12.18 16.016 15.703 1 96.88 210 PHE A O 1
ATOM 1667 N N . VAL A 1 211 ? -10.805 16.672 14.125 1 97.31 211 VAL A N 1
ATOM 1668 C CA . VAL A 1 211 ? -9.781 17.031 15.102 1 97.31 211 VAL A CA 1
ATOM 1669 C C . VAL A 1 211 ? -9.945 18.5 15.5 1 97.31 211 VAL A C 1
ATOM 1671 O O . VAL A 1 211 ? -9.641 19.406 14.711 1 97.31 211 VAL A O 1
ATOM 1674 N N . LEU A 1 212 ? -10.367 18.703 16.703 1 97.62 212 LEU A N 1
ATOM 1675 C CA . LEU A 1 212 ? -10.617 20.047 17.234 1 97.62 212 LEU A CA 1
ATOM 1676 C C . LEU A 1 212 ? -11.586 20.812 16.344 1 97.62 212 LEU A C 1
ATOM 1678 O O . LEU A 1 212 ? -11.336 21.969 16 1 97.62 212 LEU A O 1
ATOM 1682 N N . GLU A 1 213 ? -12.484 20.141 15.836 1 94.56 213 GLU A N 1
ATOM 1683 C CA . GLU A 1 213 ? -13.562 20.641 14.984 1 94.56 213 GLU A CA 1
ATOM 1684 C C . GLU A 1 213 ? -14.922 20.109 15.438 1 94.56 213 GLU A C 1
ATOM 1686 O O . GLU A 1 213 ? -15.156 18.891 15.406 1 94.56 213 GLU A O 1
ATOM 1691 N N . ARG A 1 214 ? -15.734 20.891 15.812 1 88.5 214 ARG A N 1
ATOM 1692 C CA . ARG A 1 214 ? -17.016 20.5 16.391 1 88.5 214 ARG A CA 1
ATOM 1693 C C . ARG A 1 214 ? -18.031 20.188 15.312 1 88.5 214 ARG A C 1
ATOM 1695 O O . ARG A 1 214 ? -18.984 19.438 15.539 1 88.5 214 ARG A O 1
ATOM 1702 N N . GLU A 1 215 ? -17.844 20.812 14.172 1 93.44 215 GLU A N 1
ATOM 1703 C CA . GLU A 1 215 ? -18.75 20.594 13.055 1 93.44 215 GLU A CA 1
ATOM 1704 C C . GLU A 1 215 ? -18.016 20.109 11.812 1 93.44 215 GLU A C 1
ATOM 1706 O O . GLU A 1 215 ? -17.797 20.875 10.875 1 93.44 215 GLU A O 1
ATOM 1711 N N . PRO A 1 216 ? -17.766 18.812 11.82 1 95.88 216 PRO A N 1
ATOM 1712 C CA . PRO A 1 216 ? -17.047 18.281 10.656 1 95.88 216 PRO A CA 1
ATOM 1713 C C . PRO A 1 216 ? -17.781 18.531 9.344 1 95.88 216 PRO A C 1
ATOM 1715 O O . PRO A 1 216 ? -19.016 18.453 9.297 1 95.88 216 PRO A O 1
ATOM 1718 N N . LYS A 1 217 ? -17.078 18.844 8.297 1 97.31 217 LYS A N 1
ATOM 1719 C CA . LYS A 1 217 ? -17.656 19.141 6.988 1 97.31 217 LYS A CA 1
ATOM 1720 C C . LYS A 1 217 ? -17.047 18.266 5.902 1 97.31 217 LYS A C 1
ATOM 1722 O O . LYS A 1 217 ? -15.883 17.859 5.996 1 97.31 217 LYS A O 1
ATOM 1727 N N . SER A 1 218 ? -17.828 17.906 4.965 1 98.12 218 SER A N 1
ATOM 1728 C CA . SER A 1 218 ? -17.422 17.25 3.727 1 98.12 218 SER A CA 1
ATOM 1729 C C . SER A 1 218 ? -17.719 18.125 2.514 1 98.12 218 SER A C 1
ATOM 1731 O O . SER A 1 218 ? -18.719 18.844 2.488 1 98.12 218 SER A O 1
ATOM 1733 N N . ILE A 1 219 ? -16.875 18.047 1.549 1 98.56 219 ILE A N 1
ATOM 1734 C CA . ILE A 1 219 ? -17.078 18.812 0.326 1 98.56 219 ILE A CA 1
ATOM 1735 C C . ILE A 1 219 ? -18.359 18.375 -0.359 1 98.56 219 ILE A C 1
ATOM 1737 O O . ILE A 1 219 ? -19 19.141 -1.078 1 98.56 219 ILE A O 1
ATOM 1741 N N . PHE A 1 220 ? -18.828 17.141 -0.087 1 98.5 220 PHE A N 1
ATOM 1742 C CA . PHE A 1 220 ? -19.969 16.562 -0.771 1 98.5 220 PHE A CA 1
ATOM 1743 C C . PHE A 1 220 ? -21.281 17.078 -0.178 1 98.5 220 PHE A C 1
ATOM 1745 O O . PHE A 1 220 ? -22.359 16.734 -0.666 1 98.5 220 PHE A O 1
ATOM 1752 N N . GLN A 1 221 ? -21.172 17.922 0.849 1 97.62 221 GLN A N 1
ATOM 1753 C CA . GLN A 1 221 ? -22.375 18.562 1.386 1 97.62 221 GLN A CA 1
ATOM 1754 C C . GLN A 1 221 ? -22.859 19.672 0.455 1 97.62 221 GLN A C 1
ATOM 1756 O O . GLN A 1 221 ? -23.984 20.156 0.596 1 97.62 221 GLN A O 1
ATOM 1761 N N . VAL A 1 222 ? -22 20.062 -0.431 1 97.31 222 VAL A N 1
ATOM 1762 C CA . VAL A 1 222 ? -22.297 21.203 -1.291 1 97.31 222 VAL A CA 1
ATOM 1763 C C . VAL A 1 222 ? -22.875 20.719 -2.617 1 97.31 222 VAL A C 1
ATOM 1765 O O . VAL A 1 222 ? -22.406 19.734 -3.18 1 97.31 222 VAL A O 1
ATOM 1768 N N . GLU A 1 223 ? -23.797 21.469 -3.104 1 94.94 223 GLU A N 1
ATOM 1769 C CA . GLU A 1 223 ? -24.438 21.141 -4.375 1 94.94 223 GLU A CA 1
ATOM 1770 C C . GLU A 1 223 ? -23.422 21.172 -5.523 1 94.94 223 GLU A C 1
ATOM 1772 O O . GLU A 1 223 ? -22.594 22.078 -5.598 1 94.94 223 GLU A O 1
ATOM 1777 N N . GLY A 1 224 ? -23.5 20.188 -6.324 1 96.75 224 GLY A N 1
ATOM 1778 C CA . GLY A 1 224 ? -22.641 20.156 -7.496 1 96.75 224 GLY A CA 1
ATOM 1779 C C . GLY A 1 224 ? -21.328 19.422 -7.246 1 96.75 224 GLY A C 1
ATOM 1780 O O . GLY A 1 224 ? -20.625 19.078 -8.195 1 96.75 224 GLY A O 1
ATOM 1781 N N . ALA A 1 225 ? -21.047 19.125 -5.992 1 98.06 225 ALA A N 1
ATOM 1782 C CA . ALA A 1 225 ? -19.781 18.5 -5.645 1 98.06 225 ALA A CA 1
ATOM 1783 C C . ALA A 1 225 ? -19.625 17.141 -6.34 1 98.06 225 ALA A C 1
ATOM 1785 O O . ALA A 1 225 ? -18.547 16.812 -6.836 1 98.06 225 ALA A O 1
ATOM 1786 N N . SER A 1 226 ? -20.688 16.375 -6.457 1 96.81 226 SER A N 1
ATOM 1787 C CA . SER A 1 226 ? -20.641 15.016 -6.98 1 96.81 226 SER A CA 1
ATOM 1788 C C . SER A 1 226 ? -20.234 15.008 -8.453 1 96.81 226 SER A C 1
ATOM 1790 O O . SER A 1 226 ? -19.812 13.977 -8.977 1 96.81 226 SER A O 1
ATOM 1792 N N . GLU A 1 227 ? -20.328 16.141 -9.094 1 97.25 227 GLU A N 1
ATOM 1793 C CA . GLU A 1 227 ? -20.016 16.219 -10.516 1 97.25 227 GLU A CA 1
ATOM 1794 C C . GLU A 1 227 ? -18.516 16.406 -10.742 1 97.25 227 GLU A C 1
ATOM 1796 O O . GLU A 1 227 ? -17.984 16 -11.781 1 97.25 227 GLU A O 1
ATOM 1801 N N . VAL A 1 228 ? -17.859 17.016 -9.719 1 98.12 228 VAL A N 1
ATOM 1802 C CA . VAL A 1 228 ? -16.531 17.469 -10.078 1 98.12 228 VAL A CA 1
ATOM 1803 C C . VAL A 1 228 ? -15.539 17.094 -8.977 1 98.12 228 VAL A C 1
ATOM 1805 O O . VAL A 1 228 ? -14.328 17.234 -9.141 1 98.12 228 VAL A O 1
ATOM 1808 N N . ALA A 1 229 ? -16.016 16.547 -7.82 1 98.62 229 ALA A N 1
ATOM 1809 C CA . ALA A 1 229 ? -15.125 16.422 -6.672 1 98.62 229 ALA A CA 1
ATOM 1810 C C . ALA A 1 229 ? -14.828 14.969 -6.348 1 98.62 229 ALA A C 1
ATOM 1812 O O . ALA A 1 229 ? -15.641 14.086 -6.633 1 98.62 229 ALA A O 1
ATOM 1813 N N . LEU A 1 230 ? -13.672 14.719 -5.875 1 98.81 230 LEU A N 1
ATOM 1814 C CA . LEU A 1 230 ? -13.281 13.578 -5.059 1 98.81 230 LEU A CA 1
ATOM 1815 C C . LEU A 1 230 ? -12.945 14.016 -3.639 1 98.81 230 LEU A C 1
ATOM 1817 O O . LEU A 1 230 ? -12.477 15.133 -3.424 1 98.81 230 LEU A O 1
ATOM 1821 N N . GLU A 1 231 ? -13.211 13.172 -2.66 1 98.88 231 GLU A N 1
ATOM 1822 C CA . GLU A 1 231 ? -12.781 13.453 -1.292 1 98.88 231 GLU A CA 1
ATOM 1823 C C . GLU A 1 231 ? -12 12.273 -0.706 1 98.88 231 GLU A C 1
ATOM 1825 O O . GLU A 1 231 ? -12.453 11.133 -0.776 1 98.88 231 GLU A O 1
ATOM 1830 N N . LEU A 1 232 ? -10.844 12.555 -0.269 1 98.81 232 LEU A N 1
ATOM 1831 C CA . LEU A 1 232 ? -10.047 11.617 0.524 1 98.81 232 LEU A CA 1
ATOM 1832 C C . LEU A 1 232 ? -10.312 11.812 2.014 1 98.81 232 LEU A C 1
ATOM 1834 O O . LEU A 1 232 ? -10.477 12.945 2.477 1 98.81 232 LEU A O 1
ATOM 1838 N N . ASN A 1 233 ? -10.367 10.773 2.707 1 98.5 233 ASN A N 1
ATOM 1839 C CA . ASN A 1 233 ? -10.43 10.758 4.164 1 98.5 233 ASN A CA 1
ATOM 1840 C C . ASN A 1 233 ? -9.656 9.578 4.742 1 98.5 233 ASN A C 1
ATOM 1842 O O . ASN A 1 233 ? -9.172 8.719 4 1 98.5 233 ASN A O 1
ATOM 1846 N N . SER A 1 234 ? -9.383 9.609 6.023 1 97.31 234 SER A N 1
ATOM 1847 C CA . SER A 1 234 ? -8.555 8.578 6.641 1 97.31 234 SER A CA 1
ATOM 1848 C C . SER A 1 234 ? -8.914 8.383 8.109 1 97.31 234 SER A C 1
ATOM 1850 O O . SER A 1 234 ? -9.531 9.258 8.719 1 97.31 234 SER A O 1
ATOM 1852 N N . LEU A 1 235 ? -8.531 7.266 8.648 1 98.25 235 LEU A N 1
ATOM 1853 C CA . LEU A 1 235 ? -8.734 6.977 10.062 1 98.25 235 LEU A CA 1
ATOM 1854 C C . LEU A 1 235 ? -7.457 7.219 10.859 1 98.25 235 LEU A C 1
ATOM 1856 O O . LEU A 1 235 ? -7.383 6.891 12.047 1 98.25 235 LEU A O 1
ATOM 1860 N N . SER A 1 236 ? -6.473 7.789 10.203 1 97.44 236 SER A N 1
ATOM 1861 C CA . SER A 1 236 ? -5.172 8.023 10.82 1 97.44 236 SER A CA 1
ATOM 1862 C C . SER A 1 236 ? -5.289 8.945 12.031 1 97.44 236 SER A C 1
ATOM 1864 O O . SER A 1 236 ? -4.668 8.703 13.07 1 97.44 236 SER A O 1
ATOM 1866 N N . LYS A 1 237 ? -6.09 10.047 11.844 1 97 237 LYS A N 1
ATOM 1867 C CA . LYS A 1 237 ? -6.125 11.102 12.852 1 97 237 LYS A CA 1
ATOM 1868 C C . LYS A 1 237 ? -7.363 10.977 13.734 1 97 237 LYS A C 1
ATOM 1870 O O . LYS A 1 237 ? -7.258 10.977 14.961 1 97 237 LYS A O 1
ATOM 1875 N N . SER A 1 238 ? -8.469 10.734 13.109 1 95.75 238 SER A N 1
ATOM 1876 C CA . SER A 1 238 ? -9.742 10.734 13.828 1 95.75 238 SER A CA 1
ATOM 1877 C C . SER A 1 238 ? -9.883 9.484 14.688 1 95.75 238 SER A C 1
ATOM 1879 O O . SER A 1 238 ? -10.703 9.445 15.609 1 95.75 238 SER A O 1
ATOM 1881 N N . SER A 1 239 ? -9.102 8.422 14.391 1 97.81 239 SER A N 1
ATOM 1882 C CA . SER A 1 239 ? -9.273 7.16 15.109 1 97.81 239 SER A CA 1
ATOM 1883 C C . SER A 1 239 ? -7.941 6.66 15.664 1 97.81 239 SER A C 1
ATOM 1885 O O . SER A 1 239 ? -7.848 5.523 16.125 1 97.81 239 SER A O 1
ATOM 1887 N N . ASN A 1 240 ? -6.926 7.465 15.617 1 98 240 ASN A N 1
ATOM 1888 C CA . ASN A 1 240 ? -5.602 7.105 16.109 1 98 240 ASN A CA 1
ATOM 1889 C C . ASN A 1 240 ? -5.098 5.812 15.469 1 98 240 ASN A C 1
ATOM 1891 O O . ASN A 1 240 ? -4.609 4.922 16.172 1 98 240 ASN A O 1
ATOM 1895 N N . MET A 1 241 ? -5.289 5.77 14.156 1 98.12 241 MET A N 1
ATOM 1896 C CA . MET A 1 241 ? -4.926 4.566 13.414 1 98.12 241 MET A CA 1
ATOM 1897 C C . MET A 1 241 ? -3.908 4.891 12.32 1 98.12 241 MET A C 1
ATOM 1899 O O . MET A 1 241 ? -3.979 4.344 11.219 1 98.12 241 MET A O 1
ATOM 1903 N N . ALA A 1 242 ? -2.992 5.82 12.625 1 97 242 ALA A N 1
ATOM 1904 C CA . ALA A 1 242 ? -2.055 6.293 11.609 1 97 242 ALA A CA 1
ATOM 1905 C C . ALA A 1 242 ? -1.247 5.137 11.031 1 97 242 ALA A C 1
ATOM 1907 O O . ALA A 1 242 ? -1.127 5.012 9.805 1 97 242 ALA A O 1
ATOM 1908 N N . GLY A 1 243 ? -0.775 4.254 11.867 1 96.88 243 GLY A N 1
ATOM 1909 C CA . GLY A 1 243 ? 0.052 3.148 11.414 1 96.88 243 GLY A CA 1
ATOM 1910 C C . GLY A 1 243 ? -0.742 2.045 10.742 1 96.88 243 GLY A C 1
ATOM 1911 O O . GLY A 1 243 ? -0.169 1.165 10.094 1 96.88 243 GLY A O 1
ATOM 1912 N N . TRP A 1 244 ? -2.068 2.072 10.867 1 97.88 244 TRP A N 1
ATOM 1913 C CA . TRP A 1 244 ? -2.914 1.029 10.289 1 97.88 244 TRP A CA 1
ATOM 1914 C C . TRP A 1 244 ? -3.098 1.237 8.797 1 97.88 244 TRP A C 1
ATOM 1916 O O . TRP A 1 244 ? -3.455 0.303 8.07 1 97.88 244 TRP A O 1
ATOM 1926 N N . ARG A 1 245 ? -2.943 2.449 8.359 1 96.25 245 ARG A N 1
ATOM 1927 C CA . ARG A 1 245 ? -3.035 2.83 6.949 1 96.25 245 ARG A CA 1
ATOM 1928 C C . ARG A 1 245 ? -4.41 2.496 6.379 1 96.25 245 ARG A C 1
ATOM 1930 O O . ARG A 1 245 ? -4.52 1.751 5.402 1 96.25 245 ARG A O 1
ATOM 1937 N N . VAL A 1 246 ? -5.438 3.047 6.934 1 97.94 246 VAL A N 1
ATOM 1938 C CA . VAL A 1 246 ? -6.785 2.881 6.406 1 97.94 246 VAL A CA 1
ATOM 1939 C C . VAL A 1 246 ? -7.348 4.238 5.988 1 97.94 246 VAL A C 1
ATOM 1941 O O . VAL A 1 246 ? -7.426 5.16 6.801 1 97.94 246 VAL A O 1
ATOM 1944 N N . GLY A 1 247 ? -7.664 4.371 4.801 1 97.81 247 GLY A N 1
ATOM 1945 C CA . GLY A 1 247 ? -8.289 5.555 4.238 1 97.81 247 GLY A CA 1
ATOM 1946 C C . GLY A 1 247 ? -9.359 5.234 3.207 1 97.81 247 GLY A C 1
ATOM 1947 O O . GLY A 1 247 ? -9.797 4.086 3.102 1 97.81 247 GLY A O 1
ATOM 1948 N N . MET A 1 248 ? -9.828 6.234 2.518 1 98.69 248 MET A N 1
ATOM 1949 C CA . MET A 1 248 ? -10.875 6.059 1.518 1 98.69 248 MET A CA 1
ATOM 1950 C C . MET A 1 248 ? -10.883 7.219 0.529 1 98.69 248 MET A C 1
ATOM 1952 O O . MET A 1 248 ? -10.383 8.305 0.834 1 98.69 248 MET A O 1
ATOM 1956 N N . VAL A 1 249 ? -11.367 6.945 -0.586 1 98.75 249 VAL A N 1
ATOM 1957 C CA . VAL A 1 249 ? -11.703 7.973 -1.562 1 98.75 249 VAL A CA 1
ATOM 1958 C C . VAL A 1 249 ? -13.148 7.785 -2.029 1 98.75 249 VAL A C 1
ATOM 1960 O O . VAL A 1 249 ? -13.609 6.656 -2.195 1 98.75 249 VAL A O 1
ATOM 1963 N N . MET A 1 250 ? -13.844 8.812 -2.131 1 98.25 250 MET A N 1
ATOM 1964 C CA . MET A 1 250 ? -15.211 8.758 -2.637 1 98.25 250 MET A CA 1
ATOM 1965 C C . MET A 1 250 ? -15.43 9.789 -3.738 1 98.25 250 MET A C 1
ATOM 1967 O O . MET A 1 250 ? -14.789 10.836 -3.748 1 98.25 250 MET A O 1
ATOM 1971 N N . GLY A 1 251 ? -16.281 9.523 -4.668 1 98.25 251 GLY A N 1
ATOM 1972 C CA . GLY A 1 251 ? -16.641 10.328 -5.824 1 98.25 251 GLY A CA 1
ATOM 1973 C C . GLY A 1 251 ? -17.578 9.625 -6.773 1 98.25 251 GLY A C 1
ATOM 1974 O O . GLY A 1 251 ? -18.203 8.617 -6.414 1 98.25 251 GLY A O 1
ATOM 1975 N N . ARG A 1 252 ? -17.781 10.227 -7.922 1 97.12 252 ARG A N 1
ATOM 1976 C CA . ARG A 1 252 ? -18.703 9.648 -8.898 1 97.12 252 ARG A CA 1
ATOM 1977 C C . ARG A 1 252 ? -18.203 8.289 -9.375 1 97.12 252 ARG A C 1
ATOM 1979 O O . ARG A 1 252 ? -17 8.055 -9.469 1 97.12 252 ARG A O 1
ATOM 1986 N N . LYS A 1 253 ? -19.156 7.465 -9.742 1 97.44 253 LYS A N 1
ATOM 1987 C CA . LYS A 1 253 ? -18.969 6.043 -10.031 1 97.44 253 LYS A CA 1
ATOM 1988 C C . LYS A 1 253 ? -17.906 5.828 -11.109 1 97.44 253 LYS A C 1
ATOM 1990 O O . LYS A 1 253 ? -17.031 4.973 -10.961 1 97.44 253 LYS A O 1
ATOM 1995 N N . ASP A 1 254 ? -17.906 6.531 -12.18 1 96.38 254 ASP A N 1
ATOM 1996 C CA . ASP A 1 254 ? -16.984 6.305 -13.289 1 96.38 254 ASP A CA 1
ATOM 1997 C C . ASP A 1 254 ? -15.555 6.656 -12.891 1 96.38 254 ASP A C 1
ATOM 1999 O O . ASP A 1 254 ? -14.609 6.023 -13.352 1 96.38 254 ASP A O 1
ATOM 2003 N N . TRP A 1 255 ? -15.344 7.719 -12.023 1 97.56 255 TRP A N 1
ATOM 2004 C CA . TRP A 1 255 ? -14.008 8.055 -11.539 1 97.56 255 TRP A CA 1
ATOM 2005 C C . TRP A 1 255 ? -13.484 6.977 -10.594 1 97.56 255 TRP A C 1
ATOM 2007 O O . TRP A 1 255 ? -12.328 6.559 -10.703 1 97.56 255 TRP A O 1
ATOM 2017 N N . ILE A 1 256 ? -14.375 6.473 -9.703 1 97.5 256 ILE A N 1
ATOM 2018 C CA . ILE A 1 256 ? -13.977 5.441 -8.75 1 97.5 256 ILE A CA 1
ATOM 2019 C C . ILE A 1 256 ? -13.594 4.168 -9.5 1 97.5 256 ILE A C 1
ATOM 2021 O O . ILE A 1 256 ? -12.625 3.492 -9.141 1 97.5 256 ILE A O 1
ATOM 2025 N N . GLN A 1 257 ? -14.32 3.861 -10.523 1 93.75 257 GLN A N 1
ATOM 2026 C CA . GLN A 1 257 ? -14.008 2.689 -11.336 1 93.75 257 GLN A CA 1
ATOM 2027 C C . GLN A 1 257 ? -12.617 2.807 -11.961 1 93.75 257 GLN A C 1
ATOM 2029 O O . GLN A 1 257 ? -11.852 1.846 -11.961 1 93.75 257 GLN A O 1
ATOM 2034 N N . GLU A 1 258 ? -12.289 3.967 -12.484 1 93.75 258 GLU A N 1
ATOM 2035 C CA . GLU A 1 258 ? -10.984 4.172 -13.109 1 93.75 258 GLU A CA 1
ATOM 2036 C C . GLU A 1 258 ? -9.867 4.145 -12.078 1 93.75 258 GLU A C 1
ATOM 2038 O O . GLU A 1 258 ? -8.789 3.607 -12.336 1 93.75 258 GLU A O 1
ATOM 2043 N N . ILE A 1 259 ? -10.148 4.727 -10.938 1 95.5 259 ILE A N 1
ATOM 2044 C CA . ILE A 1 259 ? -9.164 4.688 -9.852 1 95.5 259 ILE A CA 1
ATOM 2045 C C . ILE A 1 259 ? -8.945 3.244 -9.414 1 95.5 259 ILE A C 1
ATOM 2047 O O . ILE A 1 259 ? -7.812 2.842 -9.133 1 95.5 259 ILE A O 1
ATOM 2051 N N . THR A 1 260 ? -10 2.471 -9.383 1 93 260 THR A N 1
ATOM 2052 C CA . THR A 1 260 ? -9.922 1.062 -9.008 1 93 260 THR A CA 1
ATOM 2053 C C . THR A 1 260 ? -9.062 0.283 -10 1 93 260 THR A C 1
ATOM 2055 O O . THR A 1 260 ? -8.289 -0.595 -9.602 1 93 260 THR A O 1
ATOM 2058 N N . LYS A 1 261 ? -9.195 0.577 -11.258 1 89.44 261 LYS A N 1
ATOM 2059 C CA . LYS A 1 261 ? -8.383 -0.061 -12.289 1 89.44 261 LYS A CA 1
ATOM 2060 C C . LYS A 1 261 ? -6.895 0.149 -12.023 1 89.44 261 LYS A C 1
ATOM 2062 O O . LYS A 1 261 ? -6.105 -0.79 -12.117 1 89.44 261 LYS A O 1
ATOM 2067 N N . VAL A 1 262 ? -6.562 1.375 -11.641 1 89.69 262 VAL A N 1
ATOM 2068 C CA . VAL A 1 262 ? -5.176 1.697 -11.32 1 89.69 262 VAL A CA 1
ATOM 2069 C C . VAL A 1 262 ? -4.75 0.947 -10.055 1 89.69 262 VAL A C 1
ATOM 2071 O O . VAL A 1 262 ? -3.723 0.266 -10.047 1 89.69 262 VAL A O 1
ATOM 2074 N N . LYS A 1 263 ? -5.582 0.989 -9.102 1 91.31 263 LYS A N 1
ATOM 2075 C CA . LYS A 1 263 ? -5.293 0.399 -7.801 1 91.31 263 LYS A CA 1
ATOM 2076 C C . LYS A 1 263 ? -5.094 -1.11 -7.91 1 91.31 263 LYS A C 1
ATOM 2078 O O . LYS A 1 263 ? -4.195 -1.671 -7.281 1 91.31 263 LYS A O 1
ATOM 2083 N N . SER A 1 264 ? -5.887 -1.77 -8.672 1 88.12 264 SER A N 1
ATOM 2084 C CA . SER A 1 264 ? -5.875 -3.227 -8.758 1 88.12 264 SER A CA 1
ATOM 2085 C C . SER A 1 264 ? -4.562 -3.732 -9.352 1 88.12 264 SER A C 1
ATOM 2087 O O . SER A 1 264 ? -4.234 -4.914 -9.219 1 88.12 264 SER A O 1
ATOM 2089 N N . ASN A 1 265 ? -3.814 -2.855 -9.961 1 83.38 265 ASN A N 1
ATOM 2090 C CA . ASN A 1 265 ? -2.518 -3.236 -10.508 1 83.38 265 ASN A CA 1
ATOM 2091 C C . ASN A 1 265 ? -1.379 -2.883 -9.555 1 83.38 265 ASN A C 1
ATOM 2093 O O . ASN A 1 265 ? -0.217 -3.189 -9.828 1 83.38 265 ASN A O 1
ATOM 2097 N N . MET A 1 266 ? -1.734 -2.297 -8.391 1 85.38 266 MET A N 1
ATOM 2098 C CA . MET A 1 266 ? -0.693 -1.807 -7.492 1 85.38 266 MET A CA 1
ATOM 2099 C C . MET A 1 266 ? -0.715 -2.566 -6.168 1 85.38 266 MET A C 1
ATOM 2101 O O . MET A 1 266 ? 0.305 -2.654 -5.484 1 85.38 266 MET A O 1
ATOM 2105 N N . ASP A 1 267 ? -1.843 -2.967 -5.816 1 83.62 267 ASP A N 1
ATOM 2106 C CA . ASP A 1 267 ? -1.891 -3.734 -4.574 1 83.62 267 ASP A CA 1
ATOM 2107 C C . ASP A 1 267 ? -2.844 -4.922 -4.699 1 83.62 267 ASP A C 1
ATOM 2109 O O . ASP A 1 267 ? -3.412 -5.156 -5.77 1 83.62 267 ASP A O 1
ATOM 2113 N N . SER A 1 268 ? -2.857 -5.75 -3.602 1 83.12 268 SER A N 1
ATOM 2114 C CA . SER A 1 268 ? -3.654 -6.973 -3.641 1 83.12 268 SER A CA 1
ATOM 2115 C C . SER A 1 268 ? -4.645 -7.02 -2.482 1 83.12 268 SER A C 1
ATOM 2117 O O . SER A 1 268 ? -4.941 -8.094 -1.956 1 83.12 268 SER A O 1
ATOM 2119 N N . GLY A 1 269 ? -5.012 -5.832 -2.082 1 89.56 269 GLY A N 1
ATOM 2120 C CA . GLY A 1 269 ? -6.043 -5.793 -1.056 1 89.56 269 GLY A CA 1
ATOM 2121 C C . GLY A 1 269 ? -5.492 -5.516 0.331 1 89.56 269 GLY A C 1
ATOM 2122 O O . GLY A 1 269 ? -4.297 -5.688 0.576 1 89.56 269 GLY A O 1
ATOM 2123 N N . MET A 1 270 ? -6.422 -5.152 1.21 1 95.19 270 MET A N 1
ATOM 2124 C CA . MET A 1 270 ? -6.094 -4.797 2.588 1 95.19 270 MET A CA 1
ATOM 2125 C C . MET A 1 270 ? -6.312 -5.98 3.521 1 95.19 270 MET A C 1
ATOM 2127 O O . MET A 1 270 ? -7.305 -6.703 3.398 1 95.19 270 MET A O 1
ATOM 2131 N N . PHE A 1 271 ? -5.363 -6.152 4.512 1 97.62 271 PHE A N 1
ATOM 2132 C CA . PHE A 1 271 ? -5.496 -7.215 5.5 1 97.62 271 PHE A CA 1
ATOM 2133 C C . PHE A 1 271 ? -6.863 -7.164 6.168 1 97.62 271 PHE A C 1
ATOM 2135 O O . PHE A 1 271 ? -7.309 -6.098 6.598 1 97.62 271 PHE A O 1
ATOM 2142 N N . LEU A 1 272 ? -7.527 -8.297 6.301 1 98.19 272 LEU A N 1
ATOM 2143 C CA . LEU A 1 272 ? -8.898 -8.367 6.805 1 98.19 272 LEU A CA 1
ATOM 2144 C C . LEU A 1 272 ? -8.984 -7.824 8.227 1 98.19 272 LEU A C 1
ATOM 2146 O O . LEU A 1 272 ? -9.93 -7.121 8.57 1 98.19 272 LEU A O 1
ATOM 2150 N N . GLY A 1 273 ? -8.023 -8.18 9.094 1 98.38 273 GLY A N 1
ATOM 2151 C CA . GLY A 1 273 ? -8.031 -7.691 10.469 1 98.38 273 GLY A CA 1
ATOM 2152 C C . GLY A 1 273 ? -8.07 -6.18 10.562 1 98.38 273 GLY A C 1
ATOM 2153 O O . GLY A 1 273 ? -8.773 -5.625 11.406 1 98.38 273 GLY A O 1
ATOM 2154 N N . LEU A 1 274 ? -7.328 -5.48 9.734 1 98.44 274 LEU A N 1
ATOM 2155 C CA . LEU A 1 274 ? -7.324 -4.023 9.719 1 98.44 274 LEU A CA 1
ATOM 2156 C C . LEU A 1 274 ? -8.68 -3.48 9.281 1 98.44 274 LEU A C 1
ATOM 2158 O O . LEU A 1 274 ? -9.156 -2.477 9.82 1 98.44 274 LEU A O 1
ATOM 2162 N N . GLN A 1 275 ? -9.297 -4.145 8.273 1 98.69 275 GLN A N 1
ATOM 2163 C CA . GLN A 1 275 ? -10.602 -3.719 7.793 1 98.69 275 GLN A CA 1
ATOM 2164 C C . GLN A 1 275 ? -11.664 -3.859 8.883 1 98.69 275 GLN A C 1
ATOM 2166 O O . GLN A 1 275 ? -12.5 -2.973 9.062 1 98.69 275 GLN A O 1
ATOM 2171 N N . LYS A 1 276 ? -11.586 -4.98 9.617 1 98.81 276 LYS A N 1
ATOM 2172 C CA . LYS A 1 276 ? -12.539 -5.199 10.695 1 98.81 276 LYS A CA 1
ATOM 2173 C C . LYS A 1 276 ? -12.367 -4.172 11.805 1 98.81 276 LYS A C 1
ATOM 2175 O O . LYS A 1 276 ? -13.344 -3.682 12.367 1 98.81 276 LYS A O 1
ATOM 2180 N N . GLY A 1 277 ? -11.086 -3.871 12.148 1 98.75 277 GLY A N 1
ATOM 2181 C CA . GLY A 1 277 ? -10.844 -2.775 13.07 1 98.75 277 GLY A CA 1
ATOM 2182 C C . GLY A 1 277 ? -11.383 -1.446 12.578 1 98.75 277 GLY A C 1
ATOM 2183 O O . GLY A 1 277 ? -11.969 -0.687 13.352 1 98.75 277 GLY A O 1
ATOM 2184 N N . ALA A 1 278 ? -11.219 -1.155 11.312 1 98.88 278 ALA A N 1
ATOM 2185 C CA . ALA A 1 278 ? -11.688 0.091 10.711 1 98.88 278 ALA A CA 1
ATOM 2186 C C . ALA A 1 278 ? -13.203 0.21 10.805 1 98.88 278 ALA A C 1
ATOM 2188 O O . ALA A 1 278 ? -13.734 1.294 11.062 1 98.88 278 ALA A O 1
ATOM 2189 N N . ILE A 1 279 ? -13.898 -0.904 10.562 1 98.81 279 ILE A N 1
ATOM 2190 C CA . ILE A 1 279 ? -15.352 -0.923 10.656 1 98.81 279 ILE A CA 1
ATOM 2191 C C . ILE A 1 279 ? -15.781 -0.491 12.055 1 98.81 279 ILE A C 1
ATOM 2193 O O . ILE A 1 279 ? -16.672 0.353 12.211 1 98.81 279 ILE A O 1
ATOM 2197 N N . GLU A 1 280 ? -15.086 -1.025 13.078 1 98.81 280 GLU A N 1
ATOM 2198 C CA . GLU A 1 280 ? -15.391 -0.647 14.453 1 98.81 280 GLU A CA 1
ATOM 2199 C C . GLU A 1 280 ? -15.102 0.833 14.695 1 98.81 280 GLU A C 1
ATOM 2201 O O . GLU A 1 280 ? -15.875 1.516 15.375 1 98.81 280 GLU A O 1
ATOM 2206 N N . ALA A 1 281 ? -14.031 1.319 14.188 1 98.81 281 ALA A N 1
ATOM 2207 C CA . ALA A 1 281 ? -13.664 2.721 14.352 1 98.81 281 ALA A CA 1
ATOM 2208 C C . ALA A 1 281 ? -14.719 3.645 13.758 1 98.81 281 ALA A C 1
ATOM 2210 O O . ALA A 1 281 ? -15.078 4.66 14.359 1 98.81 281 ALA A O 1
ATOM 2211 N N . LEU A 1 282 ? -15.211 3.273 12.57 1 98.69 282 LEU A N 1
ATOM 2212 C CA . LEU A 1 282 ? -16.172 4.086 11.836 1 98.69 282 LEU A CA 1
ATOM 2213 C C . LEU A 1 282 ? -17.516 4.109 12.539 1 98.69 282 LEU A C 1
ATOM 2215 O O . LEU A 1 282 ? -18.375 4.953 12.242 1 98.69 282 LEU A O 1
ATOM 2219 N N . MET A 1 283 ? -17.719 3.223 13.484 1 97.88 283 MET A N 1
ATOM 2220 C CA . MET A 1 283 ? -18.984 3.113 14.195 1 97.88 283 MET A CA 1
ATOM 2221 C C . MET A 1 283 ? -18.906 3.783 15.562 1 97.88 283 MET A C 1
ATOM 2223 O O . MET A 1 283 ? -19.906 3.873 16.266 1 97.88 283 MET A O 1
ATOM 2227 N N . LEU A 1 284 ? -17.75 4.285 15.922 1 96.75 284 LEU A N 1
ATOM 2228 C CA . LEU A 1 284 ? -17.609 4.941 17.219 1 96.75 284 LEU A CA 1
ATOM 2229 C C . LEU A 1 284 ? -18.516 6.168 17.312 1 96.75 284 LEU A C 1
ATOM 2231 O O . LEU A 1 284 ? -18.797 6.816 16.297 1 96.75 284 LEU A O 1
ATOM 2235 N N . GLY A 1 285 ? -18.969 6.543 18.484 1 93.81 285 GLY A N 1
ATOM 2236 C CA . GLY A 1 285 ? -19.875 7.664 18.688 1 93.81 285 GLY A CA 1
ATOM 2237 C C . GLY A 1 285 ? -19.156 8.922 19.156 1 93.81 285 GLY A C 1
ATOM 2238 O O . GLY A 1 285 ? -17.938 8.969 19.188 1 93.81 285 GLY A O 1
ATOM 2239 N N . ASN A 1 286 ? -19.922 9.922 19.531 1 95 286 ASN A N 1
ATOM 2240 C CA . ASN A 1 286 ? -19.438 11.258 19.875 1 95 286 ASN A CA 1
ATOM 2241 C C . ASN A 1 286 ? -18.562 11.219 21.125 1 95 286 ASN A C 1
ATOM 2243 O O . ASN A 1 286 ? -17.672 12.055 21.281 1 95 286 ASN A O 1
ATOM 2247 N N . GLU A 1 287 ? -18.766 10.195 21.922 1 97.31 287 GLU A N 1
ATOM 2248 C CA . GLU A 1 287 ? -17.953 10.086 23.125 1 97.31 287 GLU A CA 1
ATOM 2249 C C . GLU A 1 287 ? -16.469 9.969 22.781 1 97.31 287 GLU A C 1
ATOM 2251 O O . GLU A 1 287 ? -15.617 10.539 23.469 1 97.31 287 GLU A O 1
ATOM 2256 N N . TRP A 1 288 ? -16.141 9.234 21.812 1 97.56 288 TRP A N 1
ATOM 2257 C CA . TRP A 1 288 ? -14.766 9.078 21.375 1 97.56 288 TRP A CA 1
ATOM 2258 C C . TRP A 1 288 ? -14.18 10.406 20.906 1 97.56 288 TRP A C 1
ATOM 2260 O O . TRP A 1 288 ? -13.086 10.789 21.328 1 97.56 288 TRP A O 1
ATOM 2270 N N . TYR A 1 289 ? -14.953 11.109 20.094 1 96.94 289 TYR A N 1
ATOM 2271 C CA . TYR A 1 289 ? -14.453 12.352 19.516 1 96.94 289 TYR A CA 1
ATOM 2272 C C . TYR A 1 289 ? -14.359 13.445 20.562 1 96.94 289 TYR A C 1
ATOM 2274 O O . TYR A 1 289 ? -13.469 14.297 20.516 1 96.94 289 TYR A O 1
ATOM 2282 N N . ASP A 1 290 ? -15.289 13.383 21.5 1 97.62 290 ASP A N 1
ATOM 2283 C CA . ASP A 1 290 ? -15.211 14.312 22.625 1 97.62 290 ASP A CA 1
ATOM 2284 C C . ASP A 1 290 ? -13.945 14.07 23.453 1 97.62 290 ASP A C 1
ATOM 2286 O O . ASP A 1 290 ? -13.281 15.023 23.859 1 97.62 290 ASP A O 1
ATOM 2290 N N . PHE A 1 291 ? -13.664 12.844 23.688 1 97.75 291 PHE A N 1
ATOM 2291 C CA . PHE A 1 291 ? -12.453 12.477 24.406 1 97.75 291 PHE A CA 1
ATOM 2292 C C . PHE A 1 291 ? -11.211 12.969 23.672 1 97.75 291 PHE A C 1
ATOM 2294 O O . PHE A 1 291 ? -10.352 13.617 24.281 1 97.75 291 PHE A O 1
ATOM 2301 N N . LEU A 1 292 ? -11.141 12.695 22.422 1 96.88 292 LEU A N 1
ATOM 2302 C CA . LEU A 1 292 ? -9.992 13.094 21.609 1 96.88 292 LEU A CA 1
ATOM 2303 C C . LEU A 1 292 ? -9.836 14.609 21.609 1 96.88 292 LEU A C 1
ATOM 2305 O O . LEU A 1 292 ? -8.734 15.125 21.812 1 96.88 292 LEU A O 1
ATOM 2309 N N . ASN A 1 293 ? -10.938 15.289 21.328 1 97.81 293 ASN A N 1
ATOM 2310 C CA . ASN A 1 293 ? -10.898 16.75 21.219 1 97.81 293 ASN A CA 1
ATOM 2311 C C . ASN A 1 293 ? -10.586 17.391 22.578 1 97.81 293 ASN A C 1
ATOM 2313 O O . ASN A 1 293 ? -9.945 18.438 22.625 1 97.81 293 ASN A O 1
ATOM 2317 N N . GLY A 1 294 ? -11.062 16.75 23.641 1 98.19 294 GLY A N 1
ATOM 2318 C CA . GLY A 1 294 ? -10.656 17.219 24.953 1 98.19 294 GLY A CA 1
ATOM 2319 C C . GLY A 1 294 ? -9.164 17.109 25.188 1 98.19 294 GLY A C 1
ATOM 2320 O O . GLY A 1 294 ? -8.547 18.047 25.703 1 98.19 294 GLY A O 1
ATOM 2321 N N . THR A 1 295 ? -8.586 16.031 24.812 1 98.19 295 THR A N 1
ATOM 2322 C CA . THR A 1 295 ? -7.16 15.789 24.969 1 98.19 295 THR A CA 1
ATOM 2323 C C . THR A 1 295 ? -6.352 16.781 24.141 1 98.19 295 THR A C 1
ATOM 2325 O O . THR A 1 295 ? -5.434 17.422 24.656 1 98.19 295 THR A O 1
ATOM 2328 N N . TYR A 1 296 ? -6.711 16.938 22.891 1 98.06 296 TYR A N 1
ATOM 2329 C CA . TYR A 1 296 ? -5.945 17.797 22 1 98.06 296 TYR A CA 1
ATOM 2330 C C . TYR A 1 296 ? -6.156 19.266 22.359 1 98.06 296 TYR A C 1
ATOM 2332 O O . TYR A 1 296 ? -5.25 20.094 22.188 1 98.06 296 TYR A O 1
ATOM 2340 N N . SER A 1 297 ? -7.367 19.578 22.891 1 98.12 297 SER A N 1
ATOM 2341 C CA . SER A 1 297 ? -7.598 20.938 23.359 1 98.12 297 SER A CA 1
ATOM 2342 C C . SER A 1 297 ? -6.668 21.297 24.516 1 98.12 297 SER A C 1
ATOM 2344 O O . SER A 1 297 ? -6.082 22.375 24.531 1 98.12 297 SER A O 1
ATOM 2346 N N . ALA A 1 298 ? -6.535 20.422 25.422 1 98.44 298 ALA A N 1
ATOM 2347 C CA . ALA A 1 298 ? -5.645 20.641 26.547 1 98.44 298 ALA A CA 1
ATOM 2348 C C . ALA A 1 298 ? -4.195 20.781 26.094 1 98.44 298 ALA A C 1
ATOM 2350 O O . ALA A 1 298 ? -3.471 21.656 26.562 1 98.44 298 ALA A O 1
ATOM 2351 N N . ARG A 1 299 ? -3.791 19.922 25.219 1 98.5 299 ARG A N 1
ATOM 2352 C CA . ARG A 1 299 ? -2.434 19.969 24.688 1 98.5 299 ARG A CA 1
ATOM 2353 C C . ARG A 1 299 ? -2.195 21.266 23.906 1 98.5 299 ARG A C 1
ATOM 2355 O O . ARG A 1 299 ? -1.125 21.859 24 1 98.5 299 ARG A O 1
ATOM 2362 N N . ARG A 1 300 ? -3.191 21.641 23.094 1 98.31 300 ARG A N 1
ATOM 2363 C CA . ARG A 1 300 ? -3.109 22.875 22.328 1 98.31 300 ARG A CA 1
ATOM 2364 C C . ARG A 1 300 ? -2.902 24.078 23.234 1 98.31 300 ARG A C 1
ATOM 2366 O O . ARG A 1 300 ? -2.105 24.969 22.922 1 98.31 300 ARG A O 1
ATOM 2373 N N . ASP A 1 301 ? -3.615 24.141 24.344 1 98.44 301 ASP A N 1
ATOM 2374 C CA . ASP A 1 301 ? -3.463 25.234 25.297 1 98.44 301 ASP A CA 1
ATOM 2375 C C . ASP A 1 301 ? -2.021 25.344 25.781 1 98.44 301 ASP A C 1
ATOM 2377 O O . ASP A 1 301 ? -1.47 26.438 25.875 1 98.44 301 ASP A O 1
ATOM 2381 N N . LEU A 1 302 ? -1.445 24.234 26.047 1 98.56 302 LEU A N 1
ATOM 2382 C CA . LEU A 1 302 ? -0.058 24.203 26.5 1 98.56 302 LEU A CA 1
ATOM 2383 C C . LEU A 1 302 ? 0.885 24.641 25.375 1 98.56 302 LEU A C 1
ATOM 2385 O O . LEU A 1 302 ? 1.876 25.328 25.625 1 98.56 302 LEU A O 1
ATOM 2389 N N . ILE A 1 303 ? 0.6 24.234 24.188 1 98.44 303 ILE A N 1
ATOM 2390 C CA . ILE A 1 303 ? 1.439 24.609 23.062 1 98.44 303 ILE A CA 1
ATOM 2391 C C . ILE A 1 303 ? 1.313 26.109 22.812 1 98.44 303 ILE A C 1
ATOM 2393 O O . ILE A 1 303 ? 2.289 26.766 22.438 1 98.44 303 ILE A O 1
ATOM 2397 N N . TRP A 1 304 ? 0.092 26.672 22.984 1 98.31 304 TRP A N 1
ATOM 2398 C CA . TRP A 1 304 ? -0.082 28.125 22.891 1 98.31 304 TRP A CA 1
ATOM 2399 C C . TRP A 1 304 ? 0.782 28.828 23.922 1 98.31 304 TRP A C 1
ATOM 2401 O O . TRP A 1 304 ? 1.386 29.875 23.625 1 98.31 304 TRP A O 1
ATOM 2411 N N . ASP A 1 305 ? 0.852 28.266 25.078 1 97.94 305 ASP A N 1
ATOM 2412 C CA . ASP A 1 305 ? 1.725 28.828 26.109 1 97.94 305 ASP A CA 1
ATOM 2413 C C . ASP A 1 305 ? 3.186 28.797 25.656 1 97.94 305 ASP A C 1
ATOM 2415 O O . ASP A 1 305 ? 3.904 29.781 25.812 1 97.94 305 ASP A O 1
ATOM 2419 N N . LEU A 1 306 ? 3.604 27.688 25.156 1 98 306 LEU A N 1
ATOM 2420 C CA . LEU A 1 306 ? 4.969 27.516 24.672 1 98 306 LEU A CA 1
ATOM 2421 C C . LEU A 1 306 ? 5.27 28.516 23.562 1 98 306 LEU A C 1
ATOM 2423 O O . LEU A 1 306 ? 6.316 29.172 23.562 1 98 306 LEU A O 1
ATOM 2427 N N . ALA A 1 307 ? 4.371 28.625 22.578 1 97.81 307 ALA A N 1
ATOM 2428 C CA . ALA A 1 307 ? 4.539 29.547 21.453 1 97.81 307 ALA A CA 1
ATOM 2429 C C . ALA A 1 307 ? 4.621 31 21.938 1 97.81 307 ALA A C 1
ATOM 2431 O O . ALA A 1 307 ? 5.418 31.781 21.422 1 97.81 307 ALA A O 1
ATOM 2432 N N . THR A 1 308 ? 3.795 31.297 22.922 1 97.12 308 THR A N 1
ATOM 2433 C CA . THR A 1 308 ? 3.807 32.625 23.5 1 97.12 308 THR A CA 1
ATOM 2434 C C . THR A 1 308 ? 5.148 32.938 24.156 1 97.12 308 THR A C 1
ATOM 2436 O O . THR A 1 308 ? 5.719 34 23.969 1 97.12 308 THR A O 1
ATOM 2439 N N . LEU A 1 309 ? 5.617 32 24.891 1 96.38 309 LEU A N 1
ATOM 2440 C CA . LEU A 1 309 ? 6.914 32.125 25.547 1 96.38 309 LEU A CA 1
ATOM 2441 C C . LEU A 1 309 ? 8.016 32.344 24.516 1 96.38 309 LEU A C 1
ATOM 2443 O O . LEU A 1 309 ? 8.992 33.062 24.797 1 96.38 309 LEU A O 1
ATOM 2447 N N . LEU A 1 310 ? 7.891 31.844 23.328 1 96.69 310 LEU A N 1
ATOM 2448 C CA . LEU A 1 310 ? 8.891 31.938 22.266 1 96.69 310 LEU A CA 1
ATOM 2449 C C . LEU A 1 310 ? 8.695 33.219 21.438 1 96.69 310 LEU A C 1
ATOM 2451 O O . LEU A 1 310 ? 9.445 33.469 20.5 1 96.69 310 LEU A O 1
ATOM 2455 N N . GLY A 1 311 ? 7.652 33.969 21.734 1 95.25 311 GLY A N 1
ATOM 2456 C CA . GLY A 1 311 ? 7.395 35.25 21.031 1 95.25 311 GLY A CA 1
ATOM 2457 C C . GLY A 1 311 ? 6.711 35.062 19.703 1 95.25 311 GLY A C 1
ATOM 2458 O O . GLY A 1 311 ? 6.871 35.875 18.797 1 95.25 311 GLY A O 1
ATOM 2459 N N . LEU A 1 312 ? 6.02 33.938 19.516 1 97.56 312 LEU A N 1
ATOM 2460 C CA . LEU A 1 312 ? 5.352 33.656 18.25 1 97.56 312 LEU A CA 1
ATOM 2461 C C . LEU A 1 312 ? 3.885 34.062 18.312 1 97.56 312 LEU A C 1
ATOM 2463 O O . LEU A 1 312 ? 3.316 34.219 19.391 1 97.56 312 LEU A O 1
ATOM 2467 N N . SER A 1 313 ? 3.32 34.312 17.172 1 97.31 313 SER A N 1
ATOM 2468 C CA . SER A 1 313 ? 1.891 34.594 17.062 1 97.31 313 SER A CA 1
ATOM 2469 C C . SER A 1 313 ? 1.162 33.469 16.359 1 97.31 313 SER A C 1
ATOM 2471 O O . SER A 1 313 ? 1.742 32.781 15.516 1 97.31 313 SER A O 1
ATOM 2473 N N . PHE A 1 314 ? -0.034 33.219 16.703 1 97.06 314 PHE A N 1
ATOM 2474 C CA . PHE A 1 314 ? -0.83 32.125 16.141 1 97.06 314 PHE A CA 1
ATOM 2475 C C . PHE A 1 314 ? -2.316 32.438 16.219 1 97.06 314 PHE A C 1
ATOM 2477 O O . PHE A 1 314 ? -2.725 33.344 16.953 1 97.06 314 PHE A O 1
ATOM 2484 N N . GLU A 1 315 ? -3.092 31.781 15.414 1 93.81 315 GLU A N 1
ATOM 2485 C CA . GLU A 1 315 ? -4.547 31.906 15.445 1 93.81 315 GLU A CA 1
ATOM 2486 C C . GLU A 1 315 ? -5.164 30.891 16.406 1 93.81 315 GLU A C 1
ATOM 2488 O O . GLU A 1 315 ? -4.766 29.719 16.422 1 93.81 315 GLU A O 1
ATOM 2493 N N . LYS A 1 316 ? -6.129 31.328 17.141 1 93.38 316 LYS A N 1
ATOM 2494 C CA . LYS A 1 316 ? -6.699 30.453 18.172 1 93.38 316 LYS A CA 1
ATOM 2495 C C . LYS A 1 316 ? -7.891 29.672 17.625 1 93.38 316 LYS A C 1
ATOM 2497 O O . LYS A 1 316 ? -8.281 28.641 18.188 1 93.38 316 LYS A O 1
ATOM 2502 N N . GLU A 1 317 ? -8.492 30.156 16.531 1 91.12 317 GLU A N 1
ATOM 2503 C CA . GLU A 1 317 ? -9.617 29.453 15.93 1 91.12 317 GLU A CA 1
ATOM 2504 C C . GLU A 1 317 ? -9.141 28.453 14.875 1 91.12 317 GLU A C 1
ATOM 2506 O O . GLU A 1 317 ? -9.305 28.688 13.68 1 91.12 317 GLU A O 1
ATOM 2511 N N . SER A 1 318 ? -8.203 27.609 15.195 1 93.62 318 SER A N 1
ATOM 2512 C CA . SER A 1 318 ? -7.637 26.656 14.242 1 93.62 318 SER A CA 1
ATOM 2513 C C . SER A 1 318 ? -8 25.234 14.609 1 93.62 318 SER A C 1
ATOM 2515 O O . SER A 1 318 ? -8.328 24.938 15.766 1 93.62 318 SER A O 1
ATOM 2517 N N . SER A 1 319 ? -8.117 24.359 13.648 1 96.88 319 SER A N 1
ATOM 2518 C CA . SER A 1 319 ? -8.391 22.938 13.797 1 96.88 319 SER A CA 1
ATOM 2519 C C . SER A 1 319 ? -7.188 22.094 13.383 1 96.88 319 SER A C 1
ATOM 2521 O O . SER A 1 319 ? -6.23 22.609 12.805 1 96.88 319 SER A O 1
ATOM 2523 N N . GLY A 1 320 ? -7.301 20.812 13.688 1 96.81 320 GLY A N 1
ATOM 2524 C CA . GLY A 1 320 ? -6.242 19.891 13.305 1 96.81 320 GLY A CA 1
ATOM 2525 C C . GLY A 1 320 ? -5.281 19.578 14.43 1 96.81 320 GLY A C 1
ATOM 2526 O O . GLY A 1 320 ? -5.535 19.922 15.586 1 96.81 320 GLY A O 1
ATOM 2527 N N . LEU A 1 321 ? -4.203 18.969 14.094 1 97.62 321 LEU A N 1
ATOM 2528 C CA . LEU A 1 321 ? -3.283 18.406 15.078 1 97.62 321 LEU A CA 1
ATOM 2529 C C . LEU A 1 321 ? -2.09 19.344 15.289 1 97.62 321 LEU A C 1
ATOM 2531 O O . LEU A 1 321 ? -1.077 18.922 15.859 1 97.62 321 LEU A O 1
ATOM 2535 N N . PHE A 1 322 ? -2.186 20.594 14.773 1 97.88 322 PHE A N 1
ATOM 2536 C CA . PHE A 1 322 ? -0.984 21.422 14.766 1 97.88 322 PHE A CA 1
ATOM 2537 C C . PHE A 1 322 ? -1.306 22.844 15.188 1 97.88 322 PHE A C 1
ATOM 2539 O O . PHE A 1 322 ? -2.438 23.312 15.023 1 97.88 322 PHE A O 1
ATOM 2546 N N . VAL A 1 323 ? -0.34 23.438 15.75 1 98.19 323 VAL A N 1
ATOM 2547 C CA . VAL A 1 323 ? -0.34 24.875 15.922 1 98.19 323 VAL A CA 1
ATOM 2548 C C . VAL A 1 323 ? 0.62 25.516 14.922 1 98.19 323 VAL A C 1
ATOM 2550 O O . VAL A 1 323 ? 1.811 25.203 14.898 1 98.19 323 VAL A O 1
ATOM 2553 N N . TRP A 1 324 ? 0.06 26.25 14.039 1 98.38 324 TRP A N 1
ATOM 2554 C CA . TRP A 1 324 ? 0.79 27.047 13.055 1 98.38 324 TRP A CA 1
ATOM 2555 C C . TRP A 1 324 ? 1.108 28.438 13.594 1 98.38 324 TRP A C 1
ATOM 2557 O O . TRP A 1 324 ? 0.201 29.219 13.867 1 98.38 324 TRP A O 1
ATOM 2567 N N . ALA A 1 325 ? 2.418 28.703 13.734 1 98.38 325 ALA A N 1
ATOM 2568 C CA . ALA A 1 325 ? 2.799 29.922 14.43 1 98.38 325 ALA A CA 1
ATOM 2569 C C . ALA A 1 325 ? 3.719 30.781 13.562 1 98.38 325 ALA A C 1
ATOM 2571 O O . ALA A 1 325 ? 4.586 30.25 12.859 1 98.38 325 ALA A O 1
ATOM 2572 N N . LYS A 1 326 ? 3.537 32.031 13.617 1 98 326 LYS A N 1
ATOM 2573 C CA . LYS A 1 326 ? 4.324 33 12.852 1 98 326 LYS A CA 1
ATOM 2574 C C . LYS A 1 326 ? 5.496 33.531 13.672 1 98 326 LYS A C 1
ATOM 2576 O O . LYS A 1 326 ? 5.336 33.875 14.852 1 98 326 LYS A O 1
ATOM 2581 N N . LEU A 1 327 ? 6.582 33.562 13.094 1 97.56 327 LEU A N 1
ATOM 2582 C CA . LEU A 1 327 ? 7.773 34.156 13.711 1 97.56 327 LEU A CA 1
ATOM 2583 C C . LEU A 1 327 ? 7.75 35.656 13.633 1 97.56 327 LEU A C 1
ATOM 2585 O O . LEU A 1 327 ? 7.02 36.25 12.82 1 97.56 327 LEU A O 1
ATOM 2589 N N . PRO A 1 328 ? 8.531 36.25 14.477 1 94.56 328 PRO A N 1
ATOM 2590 C CA . PRO A 1 328 ? 8.688 37.688 14.32 1 94.56 328 PRO A CA 1
ATOM 2591 C C . PRO A 1 328 ? 9.234 38.094 12.953 1 94.56 328 PRO A C 1
ATOM 2593 O O . PRO A 1 328 ? 9.938 37.312 12.32 1 94.56 328 PRO A O 1
ATOM 2596 N N . GLU A 1 329 ? 8.891 39.25 12.508 1 91.62 329 GLU A N 1
ATOM 2597 C CA . GLU A 1 329 ? 9.305 39.75 11.195 1 91.62 329 GLU A CA 1
ATOM 2598 C C . GLU A 1 329 ? 10.82 39.656 11.023 1 91.62 329 GLU A C 1
ATOM 2600 O O . GLU A 1 329 ? 11.57 39.969 11.945 1 91.62 329 GLU A O 1
ATOM 2605 N N . GLY A 1 330 ? 11.242 39.188 9.938 1 87.56 330 GLY A N 1
ATOM 2606 C CA . GLY A 1 330 ? 12.664 39.094 9.625 1 87.56 330 GLY A CA 1
ATOM 2607 C C . GLY A 1 330 ? 13.305 37.812 10.07 1 87.56 330 GLY A C 1
ATOM 2608 O O . GLY A 1 330 ? 14.453 37.531 9.711 1 87.56 330 GLY A O 1
ATOM 2609 N N . SER A 1 331 ? 12.562 37 10.797 1 90.94 331 SER A N 1
ATOM 2610 C CA . SER A 1 331 ? 13.117 35.75 11.289 1 90.94 331 SER A CA 1
ATOM 2611 C C . SER A 1 331 ? 13.109 34.688 10.203 1 90.94 331 SER A C 1
ATOM 2613 O O . SER A 1 331 ? 12.25 34.688 9.32 1 90.94 331 SER A O 1
ATOM 2615 N N . ASN A 1 332 ? 14.086 33.844 10.289 1 92.56 332 ASN A N 1
ATOM 2616 C CA . ASN A 1 332 ? 14.203 32.688 9.406 1 92.56 332 ASN A CA 1
ATOM 2617 C C . ASN A 1 332 ? 13.766 31.422 10.102 1 92.56 332 ASN A C 1
ATOM 2619 O O . ASN A 1 332 ? 14.328 31.031 11.133 1 92.56 332 ASN A O 1
ATOM 2623 N N . SER A 1 333 ? 12.789 30.797 9.484 1 94.62 333 SER A N 1
ATOM 2624 C CA . SER A 1 333 ? 12.172 29.641 10.125 1 94.62 333 SER A CA 1
ATOM 2625 C C . SER A 1 333 ? 13.18 28.516 10.305 1 94.62 333 SER A C 1
ATOM 2627 O O . SER A 1 333 ? 13.195 27.844 11.336 1 94.62 333 SER A O 1
ATOM 2629 N N . LEU A 1 334 ? 14.062 28.281 9.328 1 91.88 334 LEU A N 1
ATOM 2630 C CA . LEU A 1 334 ? 15.055 27.219 9.406 1 91.88 334 LEU A CA 1
ATOM 2631 C C . LEU A 1 334 ? 16.047 27.484 10.523 1 91.88 334 LEU A C 1
ATOM 2633 O O . LEU A 1 334 ? 16.375 26.578 11.305 1 91.88 334 LEU A O 1
ATOM 2637 N N . ASN A 1 335 ? 16.5 28.688 10.578 1 92.81 335 ASN A N 1
ATOM 2638 C CA . ASN A 1 335 ? 17.438 29.078 11.641 1 92.81 335 ASN A CA 1
ATOM 2639 C C . ASN A 1 335 ? 16.781 28.953 13.016 1 92.81 335 ASN A C 1
ATOM 2641 O O . ASN A 1 335 ? 17.438 28.531 13.977 1 92.81 335 ASN A O 1
ATOM 2645 N N . PHE A 1 336 ? 15.609 29.391 13.094 1 94.5 336 PHE A N 1
ATOM 2646 C CA . PHE A 1 336 ? 14.875 29.328 14.359 1 94.5 336 PHE A CA 1
ATOM 2647 C C . PHE A 1 336 ? 14.773 27.891 14.852 1 94.5 336 PHE A C 1
ATOM 2649 O O . PHE A 1 336 ? 15.023 27.609 16.031 1 94.5 336 PHE A O 1
ATOM 2656 N N . VAL A 1 337 ? 14.367 26.922 14 1 93.56 337 VAL A N 1
ATOM 2657 C CA . VAL A 1 337 ? 14.203 25.516 14.344 1 93.56 337 VAL A CA 1
ATOM 2658 C C . VAL A 1 337 ? 15.547 24.938 14.758 1 93.56 337 VAL A C 1
ATOM 2660 O O . VAL A 1 337 ? 15.625 24.156 15.719 1 93.56 337 VAL A O 1
ATOM 2663 N N . ASP A 1 338 ? 16.594 25.312 14.062 1 91.25 338 ASP A N 1
ATOM 2664 C CA . ASP A 1 338 ? 17.938 24.844 14.398 1 91.25 338 ASP A CA 1
ATOM 2665 C C . ASP A 1 338 ? 18.344 25.312 15.789 1 91.25 338 ASP A C 1
ATOM 2667 O O . ASP A 1 338 ? 18.906 24.531 16.578 1 91.25 338 ASP A O 1
ATOM 2671 N N . LYS A 1 339 ? 18.125 26.516 16.047 1 92.94 339 LYS A N 1
ATOM 2672 C CA . LYS A 1 339 ? 18.469 27.094 17.344 1 92.94 339 LYS A CA 1
ATOM 2673 C C . LYS A 1 339 ? 17.703 26.406 18.469 1 92.94 339 LYS A C 1
ATOM 2675 O O . LYS A 1 339 ? 18.25 26.125 19.531 1 92.94 339 LYS A O 1
ATOM 2680 N N . LEU A 1 340 ? 16.438 26.188 18.234 1 94.62 340 LEU A N 1
ATOM 2681 C CA . LEU A 1 340 ? 15.602 25.516 19.219 1 94.62 340 LEU A CA 1
ATOM 2682 C C . LEU A 1 340 ? 16.109 24.109 19.516 1 94.62 340 LEU A C 1
ATOM 2684 O O . LEU A 1 340 ? 16.109 23.672 20.672 1 94.62 340 LEU A O 1
ATOM 2688 N N . LEU A 1 341 ? 16.453 23.391 18.469 1 92.94 341 LEU A N 1
ATOM 2689 C CA . LEU A 1 341 ? 17 22.047 18.625 1 92.94 341 LEU A CA 1
ATOM 2690 C C . LEU A 1 341 ? 18.312 22.062 19.391 1 92.94 341 LEU A C 1
ATOM 2692 O O . LEU A 1 341 ? 18.547 21.219 20.266 1 92.94 341 LEU A O 1
ATOM 2696 N N . GLU A 1 342 ? 19.156 23.016 19.078 1 90.38 342 GLU A N 1
ATOM 2697 C CA . GLU A 1 342 ? 20.484 23.125 19.688 1 90.38 342 GLU A CA 1
ATOM 2698 C C . GLU A 1 342 ? 20.406 23.547 21.141 1 90.38 342 GLU A C 1
ATOM 2700 O O . GLU A 1 342 ? 21.047 22.953 22.016 1 90.38 342 GLU A O 1
ATOM 2705 N N . LYS A 1 343 ? 19.578 24.5 21.391 1 93.19 343 LYS A N 1
ATOM 2706 C CA . LYS A 1 343 ? 19.594 25.141 22.703 1 93.19 343 LYS A CA 1
ATOM 2707 C C . LYS A 1 343 ? 18.641 24.453 23.656 1 93.19 343 LYS A C 1
ATOM 2709 O O . LYS A 1 343 ? 18.891 24.438 24.875 1 93.19 343 LYS A O 1
ATOM 2714 N N . ALA A 1 344 ? 17.594 23.953 23.109 1 95.12 344 ALA A N 1
ATOM 2715 C CA . ALA A 1 344 ? 16.547 23.438 24 1 95.12 344 ALA A CA 1
ATOM 2716 C C . ALA A 1 344 ? 16.234 21.984 23.703 1 95.12 344 ALA A C 1
ATOM 2718 O O . ALA A 1 344 ? 15.445 21.359 24.406 1 95.12 344 ALA A O 1
ATOM 2719 N N . HIS A 1 345 ? 16.797 21.375 22.688 1 94.88 345 HIS A N 1
ATOM 2720 C CA . HIS A 1 345 ? 16.547 19.984 22.281 1 94.88 345 HIS A CA 1
ATOM 2721 C C . HIS A 1 345 ? 15.078 19.766 21.953 1 94.88 345 HIS A C 1
ATOM 2723 O O . HIS A 1 345 ? 14.484 18.766 22.391 1 94.88 345 HIS A O 1
ATOM 2729 N N . LEU A 1 346 ? 14.547 20.766 21.281 1 95.88 346 LEU A N 1
ATOM 2730 C CA . LEU A 1 346 ? 13.18 20.703 20.781 1 95.88 346 LEU A CA 1
ATOM 2731 C C . LEU A 1 346 ? 13.164 20.703 19.25 1 95.88 346 LEU A C 1
ATOM 2733 O O . LEU A 1 346 ? 13.75 21.578 18.625 1 95.88 346 LEU A O 1
ATOM 2737 N N . PHE A 1 347 ? 12.508 19.703 18.734 1 94.5 347 PHE A N 1
ATOM 2738 C CA . PHE A 1 347 ? 12.375 19.656 17.281 1 94.5 347 PHE A CA 1
ATOM 2739 C C . PHE A 1 347 ? 10.961 20.062 16.859 1 94.5 347 PHE A C 1
ATOM 2741 O O . PHE A 1 347 ? 9.984 19.469 17.312 1 94.5 347 PHE A O 1
ATOM 2748 N N . ILE A 1 348 ? 10.867 21.078 16.062 1 95.75 348 ILE A N 1
ATOM 2749 C CA . ILE A 1 348 ? 9.617 21.5 15.438 1 95.75 348 ILE A CA 1
ATOM 2750 C C . ILE A 1 348 ? 9.805 21.625 13.93 1 95.75 348 ILE A C 1
ATOM 2752 O O . ILE A 1 348 ? 10.914 21.484 13.422 1 95.75 348 ILE A O 1
ATOM 2756 N N . THR A 1 349 ? 8.758 21.875 13.211 1 95.19 349 THR A N 1
ATOM 2757 C CA . THR A 1 349 ? 8.82 21.844 11.758 1 95.19 349 THR A CA 1
ATOM 2758 C C . THR A 1 349 ? 8.852 23.266 11.195 1 95.19 349 THR A C 1
ATOM 2760 O O . THR A 1 349 ? 7.965 24.062 11.477 1 95.19 349 THR A O 1
ATOM 2763 N N . PRO A 1 350 ? 9.906 23.562 10.398 1 95.69 350 PRO A N 1
ATOM 2764 C CA . PRO A 1 350 ? 9.883 24.844 9.703 1 95.69 350 PRO A CA 1
ATOM 2765 C C . PRO A 1 350 ? 8.805 24.922 8.625 1 95.69 350 PRO A C 1
ATOM 2767 O O . PRO A 1 350 ? 8.578 23.938 7.914 1 95.69 350 PRO A O 1
ATOM 2770 N N . GLY A 1 351 ? 8.133 26.016 8.555 1 96.06 351 GLY A N 1
ATOM 2771 C CA . GLY A 1 351 ? 7.031 26.172 7.613 1 96.06 351 GLY A CA 1
ATOM 2772 C C . GLY A 1 351 ? 7.469 26.062 6.164 1 96.06 351 GLY A C 1
ATOM 2773 O O . GLY A 1 351 ? 6.645 25.812 5.277 1 96.06 351 GLY A O 1
ATOM 2774 N N . ASP A 1 352 ? 8.773 26.219 5.883 1 93.94 352 ASP A N 1
ATOM 2775 C CA . ASP A 1 352 ? 9.344 26.219 4.543 1 93.94 352 ASP A CA 1
ATOM 2776 C C . ASP A 1 352 ? 9.094 24.875 3.85 1 93.94 352 ASP A C 1
ATOM 2778 O O . ASP A 1 352 ? 9.023 24.812 2.621 1 93.94 352 ASP A O 1
ATOM 2782 N N . ILE A 1 353 ? 8.867 23.891 4.609 1 91.75 353 ILE A N 1
ATOM 2783 C CA . ILE A 1 353 ? 8.703 22.547 4.078 1 91.75 353 ILE A CA 1
ATOM 2784 C C . ILE A 1 353 ? 7.371 22.438 3.34 1 91.75 353 ILE A C 1
ATOM 2786 O O . ILE A 1 353 ? 7.191 21.562 2.49 1 91.75 353 ILE A O 1
ATOM 2790 N N . PHE A 1 354 ? 6.445 23.297 3.67 1 95.62 354 PHE A N 1
ATOM 2791 C CA . PHE A 1 354 ? 5.094 23.203 3.137 1 95.62 354 PHE A CA 1
ATOM 2792 C C . PHE A 1 354 ? 4.914 24.109 1.925 1 95.62 354 PHE A C 1
ATOM 2794 O O . PHE A 1 354 ? 3.832 24.156 1.34 1 95.62 354 PHE A O 1
ATOM 2801 N N . GLY A 1 355 ? 5.922 24.844 1.549 1 95.12 355 GLY A N 1
ATOM 2802 C CA . GLY A 1 355 ? 5.863 25.781 0.436 1 95.12 355 GLY A CA 1
ATOM 2803 C C . GLY A 1 355 ? 6.422 27.156 0.778 1 95.12 355 GLY A C 1
ATOM 2804 O O . GLY A 1 355 ? 6.695 27.438 1.944 1 95.12 355 GLY A O 1
ATOM 2805 N N . SER A 1 356 ? 6.59 27.984 -0.213 1 95.31 356 SER A N 1
ATOM 2806 C CA . SER A 1 356 ? 7.207 29.281 -0.032 1 95.31 356 SER A CA 1
ATOM 2807 C C . SER A 1 356 ? 6.359 30.188 0.868 1 95.31 356 SER A C 1
ATOM 2809 O O . SER A 1 356 ? 6.891 31.016 1.604 1 95.31 356 SER A O 1
ATOM 2811 N N . GLN A 1 357 ? 5.055 29.953 0.87 1 96 357 GLN A N 1
ATOM 2812 C CA . GLN A 1 357 ? 4.164 30.734 1.707 1 96 357 GLN A CA 1
ATOM 2813 C C . GLN A 1 357 ? 4.25 30.312 3.168 1 96 357 GLN A C 1
ATOM 2815 O O . GLN A 1 357 ? 3.68 30.953 4.047 1 96 357 GLN A O 1
ATOM 2820 N N . GLY A 1 358 ? 4.945 29.25 3.432 1 96.06 358 GLY A N 1
ATOM 2821 C CA . GLY A 1 358 ? 5.18 28.812 4.797 1 96.06 358 GLY A CA 1
ATOM 2822 C C . GLY A 1 358 ? 6.387 29.453 5.438 1 96.06 358 GLY A C 1
ATOM 2823 O O . GLY A 1 358 ? 6.621 29.297 6.641 1 96.06 358 GLY A O 1
ATOM 2824 N N . SER A 1 359 ? 7.172 30.203 4.633 1 95.06 359 SER A N 1
ATOM 2825 C CA . SER A 1 359 ? 8.328 30.906 5.184 1 95.06 359 SER A CA 1
ATOM 2826 C C . SER A 1 359 ? 7.91 31.859 6.301 1 95.06 359 SER A C 1
ATOM 2828 O O . SER A 1 359 ? 6.887 32.531 6.191 1 95.06 359 SER A O 1
ATOM 2830 N N . GLY A 1 360 ? 8.688 31.844 7.348 1 96.06 360 GLY A N 1
ATOM 2831 C CA . GLY A 1 360 ? 8.383 32.719 8.477 1 96.06 360 GLY A CA 1
ATOM 2832 C C . GLY A 1 360 ? 7.422 32.094 9.461 1 96.06 360 GLY A C 1
ATOM 2833 O O . GLY A 1 360 ? 7 32.719 10.422 1 96.06 360 GLY A O 1
ATOM 2834 N N . TYR A 1 361 ? 7.078 30.859 9.203 1 97.88 361 TYR A N 1
ATOM 2835 C CA . TYR A 1 361 ? 6.207 30.141 10.109 1 97.88 361 TYR A CA 1
ATOM 2836 C C . TYR A 1 361 ? 6.891 28.875 10.625 1 97.88 361 TYR A C 1
ATOM 2838 O O . TYR A 1 361 ? 7.875 28.406 10.047 1 97.88 361 TYR A O 1
ATOM 2846 N N . VAL A 1 362 ? 6.438 28.391 11.75 1 97.75 362 VAL A N 1
ATOM 2847 C CA . VAL A 1 362 ? 6.805 27.078 12.273 1 97.75 362 VAL A CA 1
ATOM 2848 C C . VAL A 1 362 ? 5.551 26.328 12.719 1 97.75 362 VAL A C 1
ATOM 2850 O O . VAL A 1 362 ? 4.496 26.938 12.922 1 97.75 362 VAL A O 1
ATOM 2853 N N . ARG A 1 363 ? 5.652 25.016 12.781 1 97.75 363 ARG A N 1
ATOM 2854 C CA . ARG A 1 363 ? 4.508 24.188 13.141 1 97.75 363 ARG A CA 1
ATOM 2855 C C . ARG A 1 363 ? 4.828 23.297 14.344 1 97.75 363 ARG A C 1
ATOM 2857 O O . ARG A 1 363 ? 5.871 22.641 14.375 1 97.75 363 ARG A O 1
ATOM 2864 N N . PHE A 1 364 ? 3.975 23.344 15.352 1 97.94 364 PHE A N 1
ATOM 2865 C CA . PHE A 1 364 ? 4.047 22.469 16.516 1 97.94 364 PHE A CA 1
ATOM 2866 C C . PHE A 1 364 ? 3.006 21.359 16.438 1 97.94 364 PHE A C 1
ATOM 2868 O O . PHE A 1 364 ? 1.839 21.625 16.141 1 97.94 364 PHE A O 1
ATOM 2875 N N . SER A 1 365 ? 3.404 20.172 16.734 1 97.44 365 SER A N 1
ATOM 2876 C CA . SER A 1 365 ? 2.471 19.047 16.781 1 97.44 365 SER A CA 1
ATOM 2877 C C . SER A 1 365 ? 1.82 18.938 18.156 1 97.44 365 SER A C 1
ATOM 2879 O O . SER A 1 365 ? 2.461 19.188 19.172 1 97.44 365 SER A O 1
ATOM 2881 N N . LEU A 1 366 ? 0.582 18.5 18.203 1 98 366 LEU A N 1
ATOM 2882 C CA . LEU A 1 366 ? -0.134 18.234 19.438 1 98 366 LEU A CA 1
ATOM 2883 C C . LEU A 1 366 ? -0.007 16.766 19.844 1 98 366 LEU A C 1
ATOM 2885 O O . LEU A 1 366 ? -0.49 16.359 20.906 1 98 366 LEU A O 1
ATOM 2889 N N . CYS A 1 367 ? 0.696 15.977 19.031 1 96.94 367 CYS A N 1
ATOM 2890 C CA . CYS A 1 367 ? 0.726 14.531 19.188 1 96.94 367 CYS A CA 1
ATOM 2891 C C . CYS A 1 367 ? 1.829 14.109 20.156 1 96.94 367 CYS A C 1
ATOM 2893 O O . CYS A 1 367 ? 2.682 13.289 19.812 1 96.94 367 CYS A O 1
ATOM 2895 N N . LEU A 1 368 ? 1.797 14.594 21.359 1 95.69 368 LEU A N 1
ATOM 2896 C CA . LEU A 1 368 ? 2.689 14.211 22.453 1 95.69 368 LEU A CA 1
ATOM 2897 C C . LEU A 1 368 ? 2.012 14.414 23.797 1 95.69 368 LEU A C 1
ATOM 2899 O O . LEU A 1 368 ? 1.133 15.266 23.938 1 95.69 368 LEU A O 1
ATOM 2903 N N . PRO A 1 369 ? 2.412 13.703 24.812 1 96.44 369 PRO A N 1
ATOM 2904 C CA . PRO A 1 369 ? 1.789 13.828 26.125 1 96.44 369 PRO A CA 1
ATOM 2905 C C . PRO A 1 369 ? 1.962 15.219 26.734 1 96.44 369 PRO A C 1
ATOM 2907 O O . PRO A 1 369 ? 2.967 15.883 26.484 1 96.44 369 PRO A O 1
ATOM 2910 N N . GLU A 1 370 ? 1.032 15.562 27.547 1 98 370 GLU A N 1
ATOM 2911 C CA . GLU A 1 370 ? 1.067 16.859 28.219 1 98 370 GLU A CA 1
ATOM 2912 C C . GLU A 1 370 ? 2.359 17.047 29 1 98 370 GLU A C 1
ATOM 2914 O O . GLU A 1 370 ? 2.926 18.141 29.031 1 98 370 GLU A O 1
ATOM 2919 N N . GLU A 1 371 ? 2.836 15.977 29.594 1 98 371 GLU A N 1
ATOM 2920 C CA . GLU A 1 371 ? 4.051 16.031 30.406 1 98 371 GLU A CA 1
ATOM 2921 C C . GLU A 1 371 ? 5.25 16.469 29.578 1 98 371 GLU A C 1
ATOM 2923 O O . GLU A 1 371 ? 6.125 17.188 30.047 1 98 371 GLU A O 1
ATOM 2928 N N . LYS A 1 372 ? 5.301 16 28.359 1 97.38 372 LYS A N 1
ATOM 2929 C CA . LYS A 1 372 ? 6.402 16.359 27.469 1 97.38 372 LYS A CA 1
ATOM 2930 C C . LYS A 1 372 ? 6.301 17.828 27.031 1 97.38 372 LYS A C 1
ATOM 2932 O O . LYS A 1 372 ? 7.32 18.5 26.859 1 97.38 372 LYS A O 1
ATOM 2937 N N . ILE A 1 373 ? 5.082 18.328 26.859 1 98.31 373 ILE A N 1
ATOM 2938 C CA . ILE A 1 373 ? 4.887 19.719 26.5 1 98.31 373 ILE A CA 1
ATOM 2939 C C . ILE A 1 373 ? 5.301 20.625 27.656 1 98.31 373 ILE A C 1
ATOM 2941 O O . ILE A 1 373 ? 5.969 21.641 27.453 1 98.31 373 ILE A O 1
ATOM 2945 N N . LEU A 1 374 ? 4.914 20.203 28.797 1 98.38 374 LEU A N 1
ATOM 2946 C CA . LEU A 1 374 ? 5.301 20.953 29.984 1 98.38 374 LEU A CA 1
ATOM 2947 C C . LEU A 1 374 ? 6.816 20.969 30.156 1 98.38 374 LEU A C 1
ATOM 2949 O O . LEU A 1 374 ? 7.395 22 30.516 1 98.38 374 LEU A O 1
ATOM 2953 N N . GLU A 1 375 ? 7.445 19.828 29.875 1 98.06 375 GLU A N 1
ATOM 2954 C CA . GLU A 1 375 ? 8.906 19.781 29.906 1 98.06 375 GLU A CA 1
ATOM 2955 C C . GLU A 1 375 ? 9.508 20.75 28.891 1 98.06 375 GLU A C 1
ATOM 2957 O O . GLU A 1 375 ? 10.492 21.438 29.188 1 98.06 375 GLU A O 1
ATOM 2962 N N . ALA A 1 376 ? 8.961 20.781 27.734 1 97.81 376 ALA A N 1
ATOM 2963 C CA . ALA A 1 376 ? 9.422 21.719 26.719 1 97.81 376 ALA A CA 1
ATOM 2964 C C . ALA A 1 376 ? 9.297 23.172 27.203 1 97.81 376 ALA A C 1
ATOM 2966 O O . ALA A 1 376 ? 10.211 23.969 27.016 1 97.81 376 ALA A O 1
ATOM 2967 N N . ILE A 1 377 ? 8.172 23.5 27.797 1 97.88 377 ILE A N 1
ATOM 2968 C CA . ILE A 1 377 ? 7.934 24.844 28.328 1 97.88 377 ILE A CA 1
ATOM 2969 C C . ILE A 1 377 ? 9.008 25.172 29.375 1 97.88 377 ILE A C 1
ATOM 2971 O O . ILE A 1 377 ? 9.578 26.266 29.344 1 97.88 377 ILE A O 1
ATOM 2975 N N . ASN A 1 378 ? 9.297 24.25 30.188 1 97.31 378 ASN A N 1
ATOM 2976 C CA . ASN A 1 378 ? 10.297 24.453 31.234 1 97.31 378 ASN A CA 1
ATOM 2977 C C . ASN A 1 378 ? 11.688 24.672 30.641 1 97.31 378 ASN A C 1
ATOM 2979 O O . ASN A 1 378 ? 12.469 25.469 31.156 1 97.31 378 ASN A O 1
ATOM 2983 N N . ARG A 1 379 ? 11.992 23.922 29.641 1 96.5 379 ARG A N 1
ATOM 2984 C CA . ARG A 1 379 ? 13.281 24.094 28.969 1 96.5 379 ARG A CA 1
ATOM 2985 C C . ARG A 1 379 ? 13.422 25.5 28.422 1 96.5 379 ARG A C 1
ATOM 2987 O O . ARG A 1 379 ? 14.484 26.125 28.531 1 96.5 379 ARG A O 1
ATOM 2994 N N . ILE A 1 380 ? 12.391 25.969 27.812 1 96.31 380 ILE A N 1
ATOM 2995 C CA . ILE A 1 380 ? 12.422 27.281 27.188 1 96.31 380 ILE A CA 1
ATOM 2996 C C . ILE A 1 380 ? 12.555 28.359 28.25 1 96.31 380 ILE A C 1
ATOM 2998 O O . ILE A 1 380 ? 13.266 29.344 28.062 1 96.31 380 ILE A O 1
ATOM 3002 N N . LYS A 1 381 ? 11.93 28.203 29.344 1 94.81 381 LYS A N 1
ATOM 3003 C CA . LYS A 1 381 ? 12 29.156 30.438 1 94.81 381 LYS A CA 1
ATOM 3004 C C . LYS A 1 381 ? 13.414 29.234 31.016 1 94.81 381 LYS A C 1
ATOM 3006 O O . LYS A 1 381 ? 13.812 30.266 31.562 1 94.81 381 LYS A O 1
ATOM 3011 N N . SER A 1 382 ? 14.141 28.219 30.828 1 91.81 382 SER A N 1
ATOM 3012 C CA . SER A 1 382 ? 15.438 28.094 31.484 1 91.81 382 SER A CA 1
ATOM 3013 C C . SER A 1 382 ? 16.562 28.578 30.562 1 91.81 382 SER A C 1
ATOM 3015 O O . SER A 1 382 ? 17.719 28.625 30.984 1 91.81 382 SER A O 1
ATOM 3017 N N . ILE A 1 383 ? 16.219 28.875 29.406 1 85.88 383 ILE A N 1
ATOM 3018 C CA . ILE A 1 383 ? 17.297 29.266 28.5 1 85.88 383 ILE A CA 1
ATOM 3019 C C . ILE A 1 383 ? 17.125 30.719 28.094 1 85.88 383 ILE A C 1
ATOM 3021 O O . ILE A 1 383 ? 16.078 31.312 28.328 1 85.88 383 ILE A O 1
ATOM 3025 N N . GLU A 1 384 ? 18.234 31.25 27.547 1 77.38 384 GLU A N 1
ATOM 3026 C CA . GLU A 1 384 ? 18.188 32.594 27 1 77.38 384 GLU A CA 1
ATOM 3027 C C . GLU A 1 384 ? 17.219 32.656 25.812 1 77.38 384 GLU A C 1
ATOM 3029 O O . GLU A 1 384 ? 16.984 31.672 25.141 1 77.38 384 GLU A O 1
ATOM 3034 N N . PRO A 1 385 ? 16.766 33.875 25.703 1 73.81 385 PRO A N 1
ATOM 3035 C CA . PRO A 1 385 ? 15.805 34.031 24.594 1 73.81 385 PRO A CA 1
ATOM 3036 C C . PRO A 1 385 ? 16.375 33.625 23.25 1 73.81 385 PRO A C 1
ATOM 3038 O O . PRO A 1 385 ? 17.547 33.875 22.953 1 73.81 385 PRO A O 1
ATOM 3041 N N . ILE A 1 386 ? 15.625 32.906 22.516 1 70.81 386 ILE A N 1
ATOM 3042 C CA . ILE A 1 386 ? 16.047 32.312 21.25 1 70.81 386 ILE A CA 1
ATOM 3043 C C . ILE A 1 386 ? 16.062 33.375 20.156 1 70.81 386 ILE A C 1
ATOM 3045 O O . ILE A 1 386 ? 16.781 33.219 19.156 1 70.81 386 ILE A O 1
ATOM 3049 N N . HIS A 1 387 ? 15.344 34.5 20.375 1 68.94 387 HIS A N 1
ATOM 3050 C CA . HIS A 1 387 ? 15.398 35.594 19.422 1 68.94 387 HIS A CA 1
ATOM 3051 C C . HIS A 1 387 ? 16.469 36.594 19.797 1 68.94 387 HIS A C 1
ATOM 3053 O O . HIS A 1 387 ? 16.734 36.812 20.984 1 68.94 387 HIS A O 1
ATOM 3059 N N . MET B 1 1 ? -15.125 17.469 -17.719 1 80.94 1 MET B N 1
ATOM 3060 C CA . MET B 1 1 ? -13.805 17.156 -17.172 1 80.94 1 MET B CA 1
ATOM 3061 C C . MET B 1 1 ? -12.805 16.891 -18.297 1 80.94 1 MET B C 1
ATOM 3063 O O . MET B 1 1 ? -13.18 16.453 -19.375 1 80.94 1 MET B O 1
ATOM 3067 N N . LYS B 1 2 ? -11.602 17.281 -18.219 1 82.5 2 LYS B N 1
ATOM 3068 C CA . LYS B 1 2 ? -10.562 17.188 -19.234 1 82.5 2 LYS B CA 1
ATOM 3069 C C . LYS B 1 2 ? -10.125 15.75 -19.469 1 82.5 2 LYS B C 1
ATOM 3071 O O . LYS B 1 2 ? -9.227 15.484 -20.266 1 82.5 2 LYS B O 1
ATOM 3076 N N . GLY B 1 3 ? -10.766 14.844 -18.75 1 82.81 3 GLY B N 1
ATOM 3077 C CA . GLY B 1 3 ? -10.656 13.43 -19.094 1 82.81 3 GLY B CA 1
ATOM 3078 C C . GLY B 1 3 ? -9.633 12.688 -18.266 1 82.81 3 GLY B C 1
ATOM 3079 O O . GLY B 1 3 ? -8.953 13.289 -17.422 1 82.81 3 GLY B O 1
ATOM 3080 N N . PHE B 1 4 ? -9.516 11.352 -18.531 1 89.88 4 PHE B N 1
ATOM 3081 C CA . PHE B 1 4 ? -8.602 10.461 -17.828 1 89.88 4 PHE B CA 1
ATOM 3082 C C . PHE B 1 4 ? -7.227 10.461 -18.484 1 89.88 4 PHE B C 1
ATOM 3084 O O . PHE B 1 4 ? -7.078 10.922 -19.625 1 89.88 4 PHE B O 1
ATOM 3091 N N . ALA B 1 5 ? -6.215 10.102 -17.766 1 87 5 ALA B N 1
ATOM 3092 C CA . ALA B 1 5 ? -4.883 9.891 -18.328 1 87 5 ALA B CA 1
ATOM 3093 C C . ALA B 1 5 ? -4.906 8.805 -19.406 1 87 5 ALA B C 1
ATOM 3095 O O . ALA B 1 5 ? -5.719 7.879 -19.344 1 87 5 ALA B O 1
ATOM 3096 N N . LYS B 1 6 ? -3.969 8.82 -20.359 1 82.56 6 LYS B N 1
ATOM 3097 C CA . LYS B 1 6 ? -3.855 7.867 -21.469 1 82.56 6 LYS B CA 1
ATOM 3098 C C . LYS B 1 6 ? -3.588 6.457 -20.938 1 82.56 6 LYS B C 1
ATOM 3100 O O . LYS B 1 6 ? -4.039 5.473 -21.531 1 82.56 6 LYS B O 1
ATOM 3105 N N . ARG B 1 7 ? -2.938 6.406 -19.844 1 80.69 7 ARG B N 1
ATOM 3106 C CA . ARG B 1 7 ? -2.512 5.125 -19.297 1 80.69 7 ARG B CA 1
ATOM 3107 C C . ARG B 1 7 ? -3.713 4.285 -18.875 1 80.69 7 ARG B C 1
ATOM 3109 O O . ARG B 1 7 ? -3.643 3.053 -18.859 1 80.69 7 ARG B O 1
ATOM 3116 N N . THR B 1 8 ? -4.781 4.918 -18.484 1 80.69 8 THR B N 1
ATOM 3117 C CA . THR B 1 8 ? -5.934 4.164 -18 1 80.69 8 THR B CA 1
ATOM 3118 C C . THR B 1 8 ? -6.582 3.381 -19.141 1 80.69 8 THR B C 1
ATOM 3120 O O . THR B 1 8 ? -7.27 2.387 -18.891 1 80.69 8 THR B O 1
ATOM 3123 N N . ALA B 1 9 ? -6.434 3.854 -20.328 1 73.62 9 ALA B N 1
ATOM 3124 C CA . ALA B 1 9 ? -6.945 3.139 -21.484 1 73.62 9 ALA B CA 1
ATOM 3125 C C . ALA B 1 9 ? -6.137 1.873 -21.75 1 73.62 9 ALA B C 1
ATOM 3127 O O . ALA B 1 9 ? -6.621 0.942 -22.406 1 73.62 9 ALA B O 1
ATOM 3128 N N . GLU B 1 10 ? -4.957 1.858 -21.281 1 69.5 10 GLU B N 1
ATOM 3129 C CA . GLU B 1 10 ? -4.047 0.75 -21.547 1 69.5 10 GLU B CA 1
ATOM 3130 C C . GLU B 1 10 ? -4.16 -0.33 -20.484 1 69.5 10 GLU B C 1
ATOM 3132 O O . GLU B 1 10 ? -3.551 -1.396 -20.594 1 69.5 10 GLU B O 1
ATOM 3137 N N . VAL B 1 11 ? -4.961 0.046 -19.547 1 69.06 11 VAL B N 1
ATOM 3138 C CA . VAL B 1 11 ? -5.008 -0.886 -18.422 1 69.06 11 VAL B CA 1
ATOM 3139 C C . VAL B 1 11 ? -6.414 -1.462 -18.281 1 69.06 11 VAL B C 1
ATOM 3141 O O . VAL B 1 11 ? -7.406 -0.748 -18.469 1 69.06 11 VAL B O 1
ATOM 3144 N N . SER B 1 12 ? -6.461 -2.719 -18.312 1 69.38 12 SER B N 1
ATOM 3145 C CA . SER B 1 12 ? -7.711 -3.393 -17.969 1 69.38 12 SER B CA 1
ATOM 3146 C C . SER B 1 12 ? -7.699 -3.9 -16.531 1 69.38 12 SER B C 1
ATOM 3148 O O . SER B 1 12 ? -6.633 -4.07 -15.945 1 69.38 12 SER B O 1
ATOM 3150 N N . GLU B 1 13 ? -8.906 -3.943 -16.094 1 68.19 13 GLU B N 1
ATOM 3151 C CA . GLU B 1 13 ? -8.992 -4.613 -14.805 1 68.19 13 GLU B CA 1
ATOM 3152 C C . GLU B 1 13 ? -8.305 -5.973 -14.836 1 68.19 13 GLU B C 1
ATOM 3154 O O . GLU B 1 13 ? -8.422 -6.711 -15.82 1 68.19 13 GLU B O 1
ATOM 3159 N N . TYR B 1 14 ? -7.59 -6.23 -13.836 1 68.12 14 TYR B N 1
ATOM 3160 C CA . TYR B 1 14 ? -6.883 -7.5 -13.711 1 68.12 14 TYR B CA 1
ATOM 3161 C C . TYR B 1 14 ? -7.828 -8.672 -13.93 1 68.12 14 TYR B C 1
ATOM 3163 O O . TYR B 1 14 ? -8.93 -8.703 -13.375 1 68.12 14 TYR B O 1
ATOM 3171 N N . TYR B 1 15 ? -7.59 -9.523 -14.883 1 65.25 15 TYR B N 1
ATOM 3172 C CA . TYR B 1 15 ? -8.43 -10.641 -15.289 1 65.25 15 TYR B CA 1
ATOM 3173 C C . TYR B 1 15 ? -9.016 -11.352 -14.078 1 65.25 15 TYR B C 1
ATOM 3175 O O . TYR B 1 15 ? -10.227 -11.602 -14.016 1 65.25 15 TYR B O 1
ATOM 3183 N N . PHE B 1 16 ? -8.164 -11.531 -13.148 1 65.69 16 PHE B N 1
ATOM 3184 C CA . PHE B 1 16 ? -8.633 -12.289 -11.984 1 65.69 16 PHE B CA 1
ATOM 3185 C C . PHE B 1 16 ? -9.641 -11.477 -11.188 1 65.69 16 PHE B C 1
ATOM 3187 O O . PHE B 1 16 ? -10.594 -12.023 -10.641 1 65.69 16 PHE B O 1
ATOM 3194 N N . SER B 1 17 ? -9.383 -10.219 -11.195 1 65.81 17 SER B N 1
ATOM 3195 C CA . SER B 1 17 ? -10.375 -9.391 -10.516 1 65.81 17 SER B CA 1
ATOM 3196 C C . SER B 1 17 ? -11.75 -9.547 -11.141 1 65.81 17 SER B C 1
ATOM 3198 O O . SER B 1 17 ? -12.742 -9.75 -10.438 1 65.81 17 SER B O 1
ATOM 3200 N N . LYS B 1 18 ? -11.906 -9.648 -12.461 1 68.81 18 LYS B N 1
ATOM 3201 C CA . LYS B 1 18 ? -13.172 -9.766 -13.188 1 68.81 18 LYS B CA 1
ATOM 3202 C C . LYS B 1 18 ? -13.766 -11.164 -13.016 1 68.81 18 LYS B C 1
ATOM 3204 O O . LYS B 1 18 ? -14.961 -11.305 -12.742 1 68.81 18 LYS B O 1
ATOM 3209 N N . LYS B 1 19 ? -12.945 -12.094 -13.094 1 73.31 19 LYS B N 1
ATOM 3210 C CA . LYS B 1 19 ? -13.438 -13.469 -13.047 1 73.31 19 LYS B CA 1
ATOM 3211 C C . LYS B 1 19 ? -13.867 -13.852 -11.641 1 73.31 19 LYS B C 1
ATOM 3213 O O . LYS B 1 19 ? -14.859 -14.562 -11.461 1 73.31 19 LYS B O 1
ATOM 3218 N N . LEU B 1 20 ? -13.055 -13.336 -10.727 1 74.06 20 LEU B N 1
ATOM 3219 C CA . LEU B 1 20 ? -13.422 -13.602 -9.344 1 74.06 20 LEU B CA 1
ATOM 3220 C C . LEU B 1 20 ? -14.781 -12.992 -9.008 1 74.06 20 LEU B C 1
ATOM 3222 O O . LEU B 1 20 ? -15.578 -13.594 -8.297 1 74.06 20 LEU B O 1
ATOM 3226 N N . LYS B 1 21 ? -15.078 -11.859 -9.602 1 72.5 21 LYS B N 1
ATOM 3227 C CA . LYS B 1 21 ? -16.391 -11.227 -9.414 1 72.5 21 LYS B CA 1
ATOM 3228 C C . LYS B 1 21 ? -17.5 -12.086 -10.016 1 72.5 21 LYS B C 1
ATOM 3230 O O . LYS B 1 21 ? -18.562 -12.25 -9.406 1 72.5 21 LYS B O 1
ATOM 3235 N N . GLU B 1 22 ? -17.234 -12.664 -11.141 1 77.56 22 GLU B N 1
ATOM 3236 C CA . GLU B 1 22 ? -18.188 -13.531 -11.812 1 77.56 22 GLU B CA 1
ATOM 3237 C C . GLU B 1 22 ? -18.453 -14.797 -11.008 1 77.56 22 GLU B C 1
ATOM 3239 O O . GLU B 1 22 ? -19.609 -15.203 -10.828 1 77.56 22 GLU B O 1
ATOM 3244 N N . VAL B 1 23 ? -17.391 -15.383 -10.562 1 81.38 23 VAL B N 1
ATOM 3245 C CA . VAL B 1 23 ? -17.516 -16.609 -9.781 1 81.38 23 VAL B CA 1
ATOM 3246 C C . VAL B 1 23 ? -18.266 -16.328 -8.477 1 81.38 23 VAL B C 1
ATOM 3248 O O . VAL B 1 23 ? -19.125 -17.109 -8.062 1 81.38 23 VAL B O 1
ATOM 3251 N N . ARG B 1 24 ? -17.969 -15.234 -7.883 1 77.31 24 ARG B N 1
ATOM 3252 C CA . ARG B 1 24 ? -18.656 -14.844 -6.66 1 77.31 24 ARG B CA 1
ATOM 3253 C C . ARG B 1 24 ? -20.156 -14.648 -6.906 1 77.31 24 ARG B C 1
ATOM 3255 O O . ARG B 1 24 ? -20.984 -15.031 -6.078 1 77.31 24 ARG B O 1
ATOM 3262 N N . ARG B 1 25 ? -20.438 -14.031 -8.023 1 81 25 ARG B N 1
ATOM 3263 C CA . ARG B 1 25 ? -21.828 -13.836 -8.391 1 81 25 ARG B CA 1
ATOM 3264 C C . ARG B 1 25 ? -22.547 -15.172 -8.555 1 81 25 ARG B C 1
ATOM 3266 O O . ARG B 1 25 ? -23.688 -15.328 -8.094 1 81 25 ARG B O 1
ATOM 3273 N N . LEU B 1 26 ? -21.938 -16.078 -9.133 1 86.69 26 LEU B N 1
ATOM 3274 C CA . LEU B 1 26 ? -22.516 -17.406 -9.328 1 86.69 26 LEU B CA 1
ATOM 3275 C C . LEU B 1 26 ? -22.766 -18.094 -7.992 1 86.69 26 LEU B C 1
ATOM 3277 O O . LEU B 1 26 ? -23.828 -18.688 -7.785 1 86.69 26 LEU B O 1
ATOM 3281 N N . ILE B 1 27 ? -21.797 -17.891 -7.164 1 85.69 27 ILE B N 1
ATOM 3282 C CA . ILE B 1 27 ? -21.922 -18.5 -5.84 1 85.69 27 ILE B CA 1
ATOM 3283 C C . ILE B 1 27 ? -23.062 -17.828 -5.082 1 85.69 27 ILE B C 1
ATOM 3285 O O . ILE B 1 27 ? -23.875 -18.516 -4.449 1 85.69 27 ILE B O 1
ATOM 3289 N N . GLU B 1 28 ? -23.172 -16.625 -5.188 1 84.06 28 GLU B N 1
ATOM 3290 C CA . GLU B 1 28 ? -24.25 -15.875 -4.543 1 84.06 28 GLU B CA 1
ATOM 3291 C C . GLU B 1 28 ? -25.609 -16.297 -5.098 1 84.06 28 GLU B C 1
ATOM 3293 O O . GLU B 1 28 ? -26.609 -16.266 -4.383 1 84.06 28 GLU B O 1
ATOM 3298 N N . GLU B 1 29 ? -25.625 -16.688 -6.297 1 89.81 29 GLU B N 1
ATOM 3299 C CA . GLU B 1 29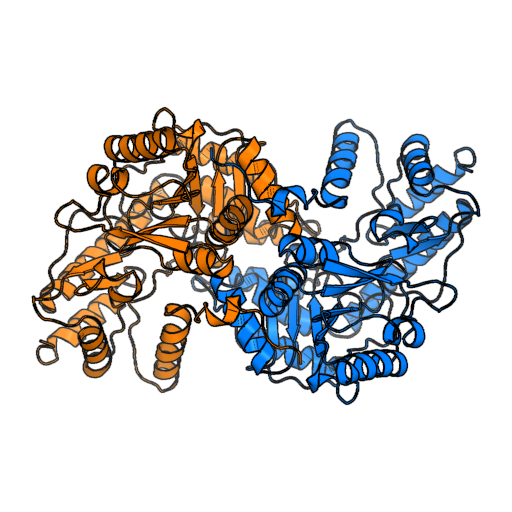 ? -26.844 -17.141 -6.957 1 89.81 29 GLU B CA 1
ATOM 3300 C C . GLU B 1 29 ? -27.156 -18.594 -6.621 1 89.81 29 GLU B C 1
ATOM 3302 O O . GLU B 1 29 ? -28.156 -19.141 -7.102 1 89.81 29 GLU B O 1
ATOM 3307 N N . GLY B 1 30 ? -26.266 -19.188 -5.875 1 90.12 30 GLY B N 1
ATOM 3308 C CA . GLY B 1 30 ? -26.547 -20.516 -5.355 1 90.12 30 GLY B CA 1
ATOM 3309 C C . GLY B 1 30 ? -25.828 -21.625 -6.113 1 90.12 30 GLY B C 1
ATOM 3310 O O . GLY B 1 30 ? -26.031 -22.812 -5.836 1 90.12 30 GLY B O 1
ATOM 3311 N N . VAL B 1 31 ? -25.062 -21.281 -7.066 1 91.69 31 VAL B N 1
ATOM 3312 C CA . VAL B 1 31 ? -24.297 -22.281 -7.805 1 91.69 31 VAL B CA 1
ATOM 3313 C C . VAL B 1 31 ? -23.109 -22.734 -6.969 1 91.69 31 VAL B C 1
ATOM 3315 O O . VAL B 1 31 ? -22.344 -21.906 -6.457 1 91.69 31 VAL B O 1
ATOM 3318 N N . PRO B 1 32 ? -22.953 -24 -6.785 1 93.62 32 PRO B N 1
ATOM 3319 C CA . PRO B 1 32 ? -21.891 -24.516 -5.922 1 93.62 32 PRO B CA 1
ATOM 3320 C C . PRO B 1 32 ? -20.547 -24.578 -6.633 1 93.62 32 PRO B C 1
ATOM 3322 O O . PRO B 1 32 ? -19.953 -25.656 -6.746 1 93.62 32 PRO B O 1
ATOM 3325 N N . VAL B 1 33 ? -20.016 -23.516 -6.969 1 95.38 33 VAL B N 1
ATOM 3326 C CA . VAL B 1 33 ? -18.781 -23.453 -7.734 1 95.38 33 VAL B CA 1
ATOM 3327 C C . VAL B 1 33 ? -17.594 -23.781 -6.824 1 95.38 33 VAL B C 1
ATOM 3329 O O . VAL B 1 33 ? -17.5 -23.266 -5.711 1 95.38 33 VAL B O 1
ATOM 3332 N N . ILE B 1 34 ? -16.766 -24.75 -7.25 1 95.69 34 ILE B N 1
ATOM 3333 C CA . ILE B 1 34 ? -15.461 -24.969 -6.641 1 95.69 34 ILE B CA 1
ATOM 3334 C C . ILE B 1 34 ? -14.398 -24.156 -7.391 1 95.69 34 ILE B C 1
ATOM 3336 O O . ILE B 1 34 ? -14.141 -24.406 -8.57 1 95.69 34 ILE B O 1
ATOM 3340 N N . ASN B 1 35 ? -13.844 -23.203 -6.727 1 93.06 35 ASN B N 1
ATOM 3341 C CA . ASN B 1 35 ? -12.852 -22.328 -7.332 1 93.06 35 ASN B CA 1
ATOM 3342 C C . ASN B 1 35 ? -11.445 -22.906 -7.211 1 93.06 35 ASN B C 1
ATOM 3344 O O . ASN B 1 35 ? -10.867 -22.938 -6.125 1 93.06 35 ASN B O 1
ATOM 3348 N N . MET B 1 36 ? -10.898 -23.328 -8.266 1 95.31 36 MET B N 1
ATOM 3349 C CA . MET B 1 36 ? -9.555 -23.891 -8.32 1 95.31 36 MET B CA 1
ATOM 3350 C C . MET B 1 36 ? -8.633 -23.031 -9.172 1 95.31 36 MET B C 1
ATOM 3352 O O . MET B 1 36 ? -7.664 -23.516 -9.75 1 95.31 36 MET B O 1
ATOM 3356 N N . GLY B 1 37 ? -9.031 -21.75 -9.273 1 91.5 37 GLY B N 1
ATOM 3357 C CA . GLY B 1 37 ? -8.281 -20.891 -10.18 1 91.5 37 GLY B CA 1
ATOM 3358 C C . GLY B 1 37 ? -7.344 -19.938 -9.461 1 91.5 37 GLY B C 1
ATOM 3359 O O . GLY B 1 37 ? -6.406 -19.406 -10.062 1 91.5 37 GLY B O 1
ATOM 3360 N N . ILE B 1 38 ? -7.508 -19.656 -8.203 1 84 38 ILE B N 1
ATOM 3361 C CA . ILE B 1 38 ? -6.762 -18.594 -7.547 1 84 38 ILE B CA 1
ATOM 3362 C C . ILE B 1 38 ? -5.699 -19.203 -6.629 1 84 38 ILE B C 1
ATOM 3364 O O . ILE B 1 38 ? -5.953 -20.203 -5.953 1 84 38 ILE B O 1
ATOM 3368 N N . GLY B 1 39 ? -4.543 -18.641 -6.703 1 88.69 39 GLY B N 1
ATOM 3369 C CA . GLY B 1 39 ? -3.428 -19.078 -5.871 1 88.69 39 GLY B CA 1
ATOM 3370 C C . GLY B 1 39 ? -3.348 -18.328 -4.555 1 88.69 39 GLY B C 1
ATOM 3371 O O . GLY B 1 39 ? -2.309 -17.75 -4.223 1 88.69 39 GLY B O 1
ATOM 3372 N N . SER B 1 40 ? -4.379 -18.344 -3.801 1 91 40 SER B N 1
ATOM 3373 C CA . SER B 1 40 ? -4.414 -17.797 -2.453 1 91 40 SER B CA 1
ATOM 3374 C C . SER B 1 40 ? -4.395 -18.891 -1.397 1 91 40 SER B C 1
ATOM 3376 O O . SER B 1 40 ? -5.379 -19.609 -1.221 1 91 40 SER B O 1
ATOM 3378 N N . PRO B 1 41 ? -3.295 -18.984 -0.666 1 96.5 41 PRO B N 1
ATOM 3379 C CA . PRO B 1 41 ? -3.238 -20.016 0.364 1 96.5 41 PRO B CA 1
ATOM 3380 C C . PRO B 1 41 ? -4.461 -20 1.282 1 96.5 41 PRO B C 1
ATOM 3382 O O . PRO B 1 41 ? -4.863 -18.938 1.762 1 96.5 41 PRO B O 1
ATOM 3385 N N . ASP B 1 42 ? -5.051 -21.203 1.456 1 95.75 42 ASP B N 1
ATOM 3386 C CA . ASP B 1 42 ? -6.297 -21.297 2.213 1 95.75 42 ASP B CA 1
ATOM 3387 C C . ASP B 1 42 ? -6.023 -21.641 3.676 1 95.75 42 ASP B C 1
ATOM 3389 O O . ASP B 1 42 ? -6.91 -21.516 4.523 1 95.75 42 ASP B O 1
ATOM 3393 N N . LEU B 1 43 ? -4.824 -22.047 4.008 1 96.81 43 LEU B N 1
ATOM 3394 C CA . LEU B 1 43 ? -4.445 -22.375 5.379 1 96.81 43 LEU B CA 1
ATOM 3395 C C . LEU B 1 43 ? -4.027 -21.125 6.141 1 96.81 43 LEU B C 1
ATOM 3397 O O . LEU B 1 43 ? -3.561 -20.156 5.543 1 96.81 43 LEU B O 1
ATOM 3401 N N . PRO B 1 44 ? -4.191 -21.125 7.449 1 97.75 44 PRO B N 1
ATOM 3402 C CA . PRO B 1 44 ? -3.73 -20 8.242 1 97.75 44 PRO B CA 1
ATOM 3403 C C . PRO B 1 44 ? -2.215 -19.984 8.445 1 97.75 44 PRO B C 1
ATOM 3405 O O . PRO B 1 44 ? -1.558 -21.016 8.227 1 97.75 44 PRO B O 1
ATOM 3408 N N . PRO B 1 45 ? -1.649 -18.812 8.781 1 98.38 45 PRO B N 1
ATOM 3409 C CA . PRO B 1 45 ? -0.251 -18.812 9.227 1 98.38 45 PRO B CA 1
ATOM 3410 C C . PRO B 1 45 ? -0.031 -19.625 10.5 1 98.38 45 PRO B C 1
ATOM 3412 O O . PRO B 1 45 ? -0.995 -20 11.172 1 98.38 45 PRO B O 1
ATOM 3415 N N . HIS B 1 46 ? 1.226 -19.953 10.727 1 98.38 46 HIS B N 1
ATOM 3416 C CA . HIS B 1 46 ? 1.58 -20.578 12 1 98.38 46 HIS B CA 1
ATOM 3417 C C . HIS B 1 46 ? 0.991 -19.797 13.172 1 98.38 46 HIS B C 1
ATOM 3419 O O . HIS B 1 46 ? 0.999 -18.562 13.172 1 98.38 46 HIS B O 1
ATOM 3425 N N . PRO B 1 47 ? 0.508 -20.484 14.203 1 98.12 47 PRO B N 1
ATOM 3426 C CA . PRO B 1 47 ? -0.123 -19.812 15.344 1 98.12 47 PRO B CA 1
ATOM 3427 C C . PRO B 1 47 ? 0.791 -18.781 16 1 98.12 47 PRO B C 1
ATOM 3429 O O . PRO B 1 47 ? 0.318 -17.75 16.469 1 98.12 47 PRO B O 1
ATOM 3432 N N . ALA B 1 48 ? 2.092 -19.016 16.031 1 98.5 48 ALA B N 1
ATOM 3433 C CA . ALA B 1 48 ? 3.037 -18.078 16.625 1 98.5 48 ALA B CA 1
ATOM 3434 C C . ALA B 1 48 ? 3.039 -16.75 15.891 1 98.5 48 ALA B C 1
ATOM 3436 O O . ALA B 1 48 ? 3.275 -15.695 16.484 1 98.5 48 ALA B O 1
ATOM 3437 N N . VAL B 1 49 ? 2.826 -16.781 14.609 1 98.75 49 VAL B N 1
ATOM 3438 C CA . VAL B 1 49 ? 2.771 -15.594 13.773 1 98.75 49 VAL B CA 1
ATOM 3439 C C . VAL B 1 49 ? 1.56 -14.75 14.148 1 98.75 49 VAL B C 1
ATOM 3441 O O . VAL B 1 49 ? 1.678 -13.539 14.344 1 98.75 49 VAL B O 1
ATOM 3444 N N . ILE B 1 50 ? 0.368 -15.391 14.266 1 98.62 50 ILE B N 1
ATOM 3445 C CA . ILE B 1 50 ? -0.872 -14.719 14.641 1 98.62 50 ILE B CA 1
ATOM 3446 C C . ILE B 1 50 ? -0.736 -14.125 16.031 1 98.62 50 ILE B C 1
ATOM 3448 O O . ILE B 1 50 ? -1.14 -12.984 16.281 1 98.62 50 ILE B O 1
ATOM 3452 N N . LYS B 1 51 ? -0.128 -14.844 16.953 1 98.56 51 LYS B N 1
ATOM 3453 C CA . LYS B 1 51 ? 0.078 -14.391 18.328 1 98.56 51 LYS B CA 1
ATOM 3454 C C . LYS B 1 51 ? 0.943 -13.133 18.359 1 98.56 51 LYS B C 1
ATOM 3456 O O . LYS B 1 51 ? 0.682 -12.219 19.141 1 98.56 51 LYS B O 1
ATOM 3461 N N . ALA B 1 52 ? 1.99 -13.078 17.578 1 98.69 52 ALA B N 1
ATOM 3462 C CA . ALA B 1 52 ? 2.881 -11.922 17.531 1 98.69 52 ALA B CA 1
ATOM 3463 C C . ALA B 1 52 ? 2.133 -10.672 17.078 1 98.69 52 ALA B C 1
ATOM 3465 O O . ALA B 1 52 ? 2.346 -9.586 17.625 1 98.69 52 ALA B O 1
ATOM 3466 N N . LEU B 1 53 ? 1.304 -10.789 16.094 1 98.56 53 LEU B N 1
ATOM 3467 C CA . LEU B 1 53 ? 0.47 -9.68 15.641 1 98.56 53 LEU B CA 1
ATOM 3468 C C . LEU B 1 53 ? -0.442 -9.195 16.766 1 98.56 53 LEU B C 1
ATOM 3470 O O . LEU B 1 53 ? -0.51 -8 17.047 1 98.56 53 LEU B O 1
ATOM 3474 N N . GLN B 1 54 ? -1.155 -10.148 17.391 1 98.5 54 GLN B N 1
ATOM 3475 C CA . GLN B 1 54 ? -2.121 -9.82 18.422 1 98.5 54 GLN B CA 1
ATOM 3476 C C . GLN B 1 54 ? -1.438 -9.156 19.625 1 98.5 54 GLN B C 1
ATOM 3478 O O . GLN B 1 54 ? -1.949 -8.18 20.172 1 98.5 54 GLN B O 1
ATOM 3483 N N . GLN B 1 55 ? -0.264 -9.695 19.984 1 98.44 55 GLN B N 1
ATOM 3484 C CA . GLN B 1 55 ? 0.493 -9.133 21.094 1 98.44 55 GLN B CA 1
ATOM 3485 C C . GLN B 1 55 ? 0.957 -7.715 20.781 1 98.44 55 GLN B C 1
ATOM 3487 O O . GLN B 1 55 ? 0.815 -6.812 21.625 1 98.44 55 GLN B O 1
ATOM 3492 N N . SER B 1 56 ? 1.503 -7.535 19.625 1 98.25 56 SER B N 1
ATOM 3493 C CA . SER B 1 56 ? 1.952 -6.207 19.234 1 98.25 56 SER B CA 1
ATOM 3494 C C . SER B 1 56 ? 0.802 -5.207 19.25 1 98.25 56 SER B C 1
ATOM 3496 O O . SER B 1 56 ? 0.961 -4.078 19.719 1 98.25 56 SER B O 1
ATOM 3498 N N . ALA B 1 57 ? -0.343 -5.605 18.75 1 97.5 57 ALA B N 1
ATOM 3499 C CA . ALA B 1 57 ? -1.5 -4.719 18.641 1 97.5 57 ALA B CA 1
ATOM 3500 C C . ALA B 1 57 ? -2.006 -4.324 20.031 1 97.5 57 ALA B C 1
ATOM 3502 O O . ALA B 1 57 ? -2.701 -3.316 20.172 1 97.5 57 ALA B O 1
ATOM 3503 N N . SER B 1 58 ? -1.663 -5.082 21.031 1 97.44 58 SER B N 1
ATOM 3504 C CA . SER B 1 58 ? -2.148 -4.816 22.375 1 97.44 58 SER B CA 1
ATOM 3505 C C . SER B 1 58 ? -1.362 -3.688 23.031 1 97.44 58 SER B C 1
ATOM 3507 O O . SER B 1 58 ? -1.793 -3.131 24.047 1 97.44 58 SER B O 1
ATOM 3509 N N . PHE B 1 59 ? -0.193 -3.344 22.531 1 97.06 59 PHE B N 1
ATOM 3510 C CA . PHE B 1 59 ? 0.611 -2.266 23.094 1 97.06 59 PHE B CA 1
ATOM 3511 C C . PHE B 1 59 ? 0.123 -0.911 22.594 1 97.06 59 PHE B C 1
ATOM 3513 O O . PHE B 1 59 ? -0.064 -0.715 21.391 1 97.06 59 PHE B O 1
ATOM 3520 N N . PRO B 1 60 ? -0.032 0.075 23.438 1 94.94 60 PRO B N 1
ATOM 3521 C CA . PRO B 1 60 ? -0.565 1.382 23.047 1 94.94 60 PRO B CA 1
ATOM 3522 C C . PRO B 1 60 ? 0.337 2.113 22.062 1 94.94 60 PRO B C 1
ATOM 3524 O O . PRO B 1 60 ? -0.143 2.928 21.266 1 94.94 60 PRO B O 1
ATOM 3527 N N . GLU B 1 61 ? 1.58 1.842 21.969 1 92.88 61 GLU B N 1
ATOM 3528 C CA . GLU B 1 61 ? 2.535 2.58 21.156 1 92.88 61 GLU B CA 1
ATOM 3529 C C . GLU B 1 61 ? 2.658 1.965 19.766 1 92.88 61 GLU B C 1
ATOM 3531 O O . GLU B 1 61 ? 3.443 2.438 18.938 1 92.88 61 GLU B O 1
ATOM 3536 N N . SER B 1 62 ? 1.831 0.95 19.469 1 95.56 62 SER B N 1
ATOM 3537 C CA . SER B 1 62 ? 2.029 0.147 18.266 1 95.56 62 SER B CA 1
ATOM 3538 C C . SER B 1 62 ? 1.286 0.741 17.078 1 95.56 62 SER B C 1
ATOM 3540 O O . SER B 1 62 ? 1.312 0.179 15.984 1 95.56 62 SER B O 1
ATOM 3542 N N . HIS B 1 63 ? 0.636 1.862 17.281 1 97.12 63 HIS B N 1
ATOM 3543 C CA . HIS B 1 63 ? -0.412 2.189 16.312 1 97.12 63 HIS B CA 1
ATOM 3544 C C . HIS B 1 63 ? -0.053 3.434 15.508 1 97.12 63 HIS B C 1
ATOM 3546 O O . HIS B 1 63 ? -0.799 3.834 14.609 1 97.12 63 HIS B O 1
ATOM 3552 N N . GLY B 1 64 ? 1.086 4.102 15.766 1 94.75 64 GLY B N 1
ATOM 3553 C CA . GLY B 1 64 ? 1.535 5.266 15.016 1 94.75 64 GLY B CA 1
ATOM 3554 C C . GLY B 1 64 ? 2.227 4.902 13.711 1 94.75 64 GLY B C 1
ATOM 3555 O O . GLY B 1 64 ? 2.383 3.721 13.398 1 94.75 64 GLY B O 1
ATOM 3556 N N . TYR B 1 65 ? 2.576 5.926 12.961 1 91.38 65 TYR B N 1
ATOM 3557 C CA . TYR B 1 65 ? 3.303 5.719 11.711 1 91.38 65 TYR B CA 1
ATOM 3558 C C . TYR B 1 65 ? 4.602 4.957 11.953 1 91.38 65 TYR B C 1
ATOM 3560 O O . TYR B 1 65 ? 5.285 5.188 12.953 1 91.38 65 TYR B O 1
ATOM 3568 N N . GLN B 1 66 ? 4.883 4.035 11.062 1 90.25 66 GLN B N 1
ATOM 3569 C CA . GLN B 1 66 ? 6.164 3.338 11.055 1 90.25 66 GLN B CA 1
ATOM 3570 C C . GLN B 1 66 ? 7.098 3.914 10 1 90.25 66 GLN B C 1
ATOM 3572 O O . GLN B 1 66 ? 6.676 4.691 9.141 1 90.25 66 GLN B O 1
ATOM 3577 N N . GLY B 1 67 ? 8.32 3.551 10.125 1 87.25 67 GLY B N 1
ATOM 3578 C CA . GLY B 1 67 ? 9.273 3.984 9.117 1 87.25 67 GLY B CA 1
ATOM 3579 C C . GLY B 1 67 ? 8.992 3.406 7.746 1 87.25 67 GLY B C 1
ATOM 3580 O O . GLY B 1 67 ? 8.375 2.346 7.629 1 87.25 67 GLY B O 1
ATOM 3581 N N . TYR B 1 68 ? 9.477 4.066 6.77 1 86.88 68 TYR B N 1
ATOM 3582 C CA . TYR B 1 68 ? 9.25 3.668 5.387 1 86.88 68 TYR B CA 1
ATOM 3583 C C . TYR B 1 68 ? 10.055 2.422 5.035 1 86.88 68 TYR B C 1
ATOM 3585 O O . TYR B 1 68 ? 9.742 1.725 4.066 1 86.88 68 TYR B O 1
ATOM 3593 N N . GLN B 1 69 ? 11.102 2.129 5.773 1 91.56 69 GLN B N 1
ATOM 3594 C CA . GLN B 1 69 ? 11.969 0.991 5.484 1 91.56 69 GLN B CA 1
ATOM 3595 C C . GLN B 1 69 ? 11.633 -0.198 6.379 1 91.56 69 GLN B C 1
ATOM 3597 O O . GLN B 1 69 ? 12.398 -1.161 6.453 1 91.56 69 GLN B O 1
ATOM 3602 N N . GLY B 1 70 ? 10.508 -0.171 7.043 1 93.81 70 GLY B N 1
ATOM 3603 C CA . GLY B 1 70 ? 10.227 -1.195 8.039 1 93.81 70 GLY B CA 1
ATOM 3604 C C . GLY B 1 70 ? 11.078 -1.071 9.281 1 93.81 70 GLY B C 1
ATOM 3605 O O . GLY B 1 70 ? 12.109 -0.394 9.266 1 93.81 70 GLY B O 1
ATOM 3606 N N . ILE B 1 71 ? 10.672 -1.723 10.328 1 96.06 71 ILE B N 1
ATOM 3607 C CA . ILE B 1 71 ? 11.445 -1.642 11.562 1 96.06 71 ILE B CA 1
ATOM 3608 C C . ILE B 1 71 ? 12.758 -2.41 11.398 1 96.06 71 ILE B C 1
ATOM 3610 O O . ILE B 1 71 ? 12.828 -3.371 10.633 1 96.06 71 ILE B O 1
ATOM 3614 N N . PRO B 1 72 ? 13.812 -1.962 12.062 1 96.06 72 PRO B N 1
ATOM 3615 C CA . PRO B 1 72 ? 15.109 -2.617 11.93 1 96.06 72 PRO B CA 1
ATOM 3616 C C . PRO B 1 72 ? 15.047 -4.121 12.188 1 96.06 72 PRO B C 1
ATOM 3618 O O . PRO B 1 72 ? 15.695 -4.898 11.477 1 96.06 72 PRO B O 1
ATOM 3621 N N . GLU B 1 73 ? 14.188 -4.543 13.117 1 98.19 73 GLU B N 1
ATOM 3622 C CA . GLU B 1 73 ? 14.062 -5.957 13.461 1 98.19 73 GLU B CA 1
ATOM 3623 C C . GLU B 1 73 ? 13.555 -6.77 12.273 1 98.19 73 GLU B C 1
ATOM 3625 O O . GLU B 1 73 ? 13.969 -7.914 12.078 1 98.19 73 GLU B O 1
ATOM 3630 N N . LEU B 1 74 ? 12.656 -6.199 11.5 1 98.62 74 LEU B N 1
ATOM 3631 C CA . LEU B 1 74 ? 12.133 -6.898 10.328 1 98.62 74 LEU B CA 1
ATOM 3632 C C . LEU B 1 74 ? 13.219 -7.074 9.273 1 98.62 74 LEU B C 1
ATOM 3634 O O . LEU B 1 74 ? 13.367 -8.164 8.703 1 98.62 74 LEU B O 1
ATOM 3638 N N . ARG B 1 75 ? 13.969 -6.004 8.961 1 98.62 75 ARG B N 1
ATOM 3639 C CA . ARG B 1 75 ? 15.062 -6.094 7.992 1 98.62 75 ARG B CA 1
ATOM 3640 C C . ARG B 1 75 ? 16.109 -7.102 8.438 1 98.62 75 ARG B C 1
ATOM 3642 O O . ARG B 1 75 ? 16.641 -7.859 7.625 1 98.62 75 ARG B O 1
ATOM 3649 N N . GLN B 1 76 ? 16.375 -7.145 9.758 1 98.75 76 GLN B N 1
ATOM 3650 C CA . GLN B 1 76 ? 17.312 -8.125 10.305 1 98.75 76 GLN B CA 1
ATOM 3651 C C . GLN B 1 76 ? 16.781 -9.547 10.133 1 98.75 76 GLN B C 1
ATOM 3653 O O . GLN B 1 76 ? 17.531 -10.461 9.805 1 98.75 76 GLN B O 1
ATOM 3658 N N . ALA B 1 77 ? 15.508 -9.727 10.375 1 98.81 77 ALA B N 1
ATOM 3659 C CA . ALA B 1 77 ? 14.883 -11.039 10.219 1 98.81 77 ALA B CA 1
ATOM 3660 C C . ALA B 1 77 ? 14.953 -11.516 8.773 1 98.81 77 ALA B C 1
ATOM 3662 O O . ALA B 1 77 ? 15.211 -12.695 8.516 1 98.81 77 ALA B O 1
ATOM 3663 N N . ILE B 1 78 ? 14.781 -10.609 7.82 1 98.81 78 ILE B N 1
ATOM 3664 C CA . ILE B 1 78 ? 14.859 -10.945 6.406 1 98.81 78 ILE B CA 1
ATOM 3665 C C . ILE B 1 78 ? 16.281 -11.367 6.059 1 98.81 78 ILE B C 1
ATOM 3667 O O . ILE B 1 78 ? 16.5 -12.375 5.379 1 98.81 78 ILE B O 1
ATOM 3671 N N . SER B 1 79 ? 17.219 -10.562 6.539 1 98.81 79 SER B N 1
ATOM 3672 C CA . SER B 1 79 ? 18.609 -10.891 6.309 1 98.81 79 SER B CA 1
ATOM 3673 C C . SER B 1 79 ? 18.953 -12.266 6.867 1 98.81 79 SER B C 1
ATOM 3675 O O . SER B 1 79 ? 19.625 -13.062 6.199 1 98.81 79 SER B O 1
ATOM 3677 N N . PHE B 1 80 ? 18.516 -12.531 8.062 1 98.62 80 PHE B N 1
ATOM 3678 C CA . PHE B 1 80 ? 18.766 -13.812 8.711 1 98.62 80 PHE B CA 1
ATOM 3679 C C . PHE B 1 80 ? 18.125 -14.953 7.918 1 98.62 80 PHE B C 1
ATOM 3681 O O . PHE B 1 80 ? 18.75 -15.992 7.707 1 98.62 80 PHE B O 1
ATOM 3688 N N . PHE B 1 81 ? 16.953 -14.812 7.535 1 98.44 81 PHE B N 1
ATOM 3689 C CA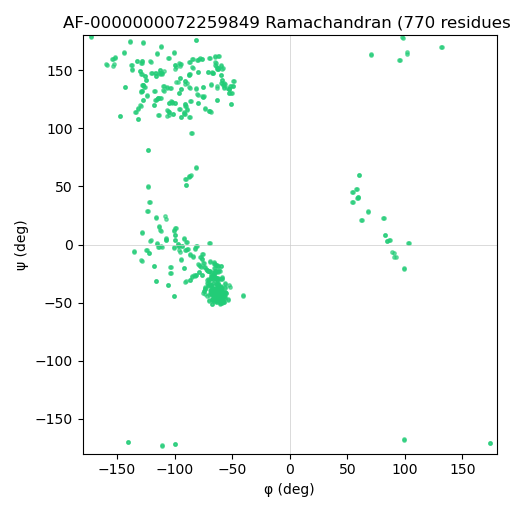 . PHE B 1 81 ? 16.234 -15.805 6.742 1 98.44 81 PHE B CA 1
ATOM 3690 C C . PHE B 1 81 ? 17.016 -16.172 5.492 1 98.44 81 PHE B C 1
ATOM 3692 O O . PHE B 1 81 ? 17.172 -17.359 5.172 1 98.44 81 PHE B O 1
ATOM 3699 N N . TYR B 1 82 ? 17.531 -15.188 4.73 1 98.62 82 TYR B N 1
ATOM 3700 C CA . TYR B 1 82 ? 18.266 -15.422 3.498 1 98.62 82 TYR B CA 1
ATOM 3701 C C . TYR B 1 82 ? 19.594 -16.125 3.783 1 98.62 82 TYR B C 1
ATOM 3703 O O . TYR B 1 82 ? 20 -17.016 3.035 1 98.62 82 TYR B O 1
ATOM 3711 N N . LYS B 1 83 ? 20.234 -15.695 4.84 1 98.31 83 LYS B N 1
ATOM 3712 C CA . LYS B 1 83 ? 21.469 -16.359 5.234 1 98.31 83 LYS B CA 1
ATOM 3713 C C . LYS B 1 83 ? 21.234 -17.828 5.547 1 98.31 83 LYS B C 1
ATOM 3715 O O . LYS B 1 83 ? 21.953 -18.703 5.062 1 98.31 83 LYS B O 1
ATOM 3720 N N . GLN B 1 84 ? 20.188 -18.109 6.254 1 97.31 84 GLN B N 1
ATOM 3721 C CA . GLN B 1 84 ? 19.922 -19.453 6.746 1 97.31 84 GLN B CA 1
ATOM 3722 C C . GLN B 1 84 ? 19.453 -20.375 5.617 1 97.31 84 GLN B C 1
ATOM 3724 O O . GLN B 1 84 ? 19.812 -21.547 5.574 1 97.31 84 GLN B O 1
ATOM 3729 N N . ASN B 1 85 ? 18.672 -19.812 4.711 1 96.88 85 ASN B N 1
ATOM 3730 C CA . ASN B 1 85 ? 17.953 -20.703 3.787 1 96.88 85 ASN B CA 1
ATOM 3731 C C . ASN B 1 85 ? 18.609 -20.703 2.406 1 96.88 85 ASN B C 1
ATOM 3733 O O . ASN B 1 85 ? 18.453 -21.656 1.646 1 96.88 85 ASN B O 1
ATOM 3737 N N . TYR B 1 86 ? 19.328 -19.594 2.098 1 97.12 86 TYR B N 1
ATOM 3738 C CA . TYR B 1 86 ? 19.906 -19.484 0.762 1 97.12 86 TYR B CA 1
ATOM 3739 C C . TYR B 1 86 ? 21.406 -19.312 0.832 1 97.12 86 TYR B C 1
ATOM 3741 O O . TYR B 1 86 ? 22.094 -19.297 -0.199 1 97.12 86 TYR B O 1
ATOM 3749 N N . ALA B 1 87 ? 21.953 -19.141 2.02 1 97.31 87 ALA B N 1
ATOM 3750 C CA . ALA B 1 87 ? 23.359 -18.812 2.211 1 97.31 87 ALA B CA 1
ATOM 3751 C C . ALA B 1 87 ? 23.734 -17.516 1.505 1 97.31 87 ALA B C 1
ATOM 3753 O O . ALA B 1 87 ? 24.781 -17.422 0.861 1 97.31 87 ALA B O 1
ATOM 3754 N N . VAL B 1 88 ? 22.844 -16.594 1.585 1 98.12 88 VAL B N 1
ATOM 3755 C CA . VAL B 1 88 ? 23.031 -15.281 0.991 1 98.12 88 VAL B CA 1
ATOM 3756 C C . VAL B 1 88 ? 23.094 -14.219 2.09 1 98.12 88 VAL B C 1
ATOM 3758 O O . VAL B 1 88 ? 22.219 -14.148 2.947 1 98.12 88 VAL B O 1
ATOM 3761 N N . LEU B 1 89 ? 24.141 -13.453 2.062 1 97.56 89 LEU B N 1
ATOM 3762 C CA . LEU B 1 89 ? 24.312 -12.375 3.033 1 97.56 89 LEU B CA 1
ATOM 3763 C C . LEU B 1 89 ? 23.922 -11.031 2.426 1 97.56 89 LEU B C 1
ATOM 3765 O O . LEU B 1 89 ? 24.438 -10.656 1.367 1 97.56 89 LEU B O 1
ATOM 3769 N N . LYS B 1 90 ? 22.984 -10.375 3.016 1 98.25 90 LYS B N 1
ATOM 3770 C CA . LYS B 1 90 ? 22.578 -9.023 2.639 1 98.25 90 LYS B CA 1
ATOM 3771 C C . LYS B 1 90 ? 22.578 -8.086 3.844 1 98.25 90 LYS B C 1
ATOM 3773 O O . LYS B 1 90 ? 22.203 -8.484 4.945 1 98.25 90 LYS B O 1
ATOM 3778 N N . ASP B 1 91 ? 23.094 -6.883 3.65 1 98.44 91 ASP B N 1
ATOM 3779 C CA . ASP B 1 91 ? 23.078 -5.871 4.703 1 98.44 91 ASP B CA 1
ATOM 3780 C C . ASP B 1 91 ? 21.656 -5.395 4.988 1 98.44 91 ASP B C 1
ATOM 3782 O O . ASP B 1 91 ? 21.016 -4.766 4.141 1 98.44 91 ASP B O 1
ATOM 3786 N N . PRO B 1 92 ? 21.156 -5.68 6.188 1 98.25 92 PRO B N 1
ATOM 3787 C CA . PRO B 1 92 ? 19.781 -5.309 6.492 1 98.25 92 PRO B CA 1
ATOM 3788 C C . PRO B 1 92 ? 19.547 -3.797 6.457 1 98.25 92 PRO B C 1
ATOM 3790 O O . PRO B 1 92 ? 18.422 -3.344 6.297 1 98.25 92 PRO B O 1
ATOM 3793 N N . GLN B 1 93 ? 20.562 -3.012 6.527 1 95.62 93 GLN B N 1
ATOM 3794 C CA . GLN B 1 93 ? 20.422 -1.56 6.59 1 95.62 93 GLN B CA 1
ATOM 3795 C C . GLN B 1 93 ? 20.344 -0.954 5.191 1 95.62 93 GLN B C 1
ATOM 3797 O O . GLN B 1 93 ? 19.672 0.06 4.984 1 95.62 93 GLN B O 1
ATOM 3802 N N . THR B 1 94 ? 21.016 -1.624 4.238 1 97.19 94 THR B N 1
ATOM 3803 C CA . THR B 1 94 ? 21.203 -0.878 2.998 1 97.19 94 THR B CA 1
ATOM 3804 C C . THR B 1 94 ? 20.75 -1.701 1.796 1 97.19 94 THR B C 1
ATOM 3806 O O . THR B 1 94 ? 20.578 -1.165 0.699 1 97.19 94 THR B O 1
ATOM 3809 N N . GLU B 1 95 ? 20.547 -3.01 1.973 1 98.62 95 GLU B N 1
ATOM 3810 C CA . GLU B 1 95 ? 20.344 -3.844 0.791 1 98.62 95 GLU B CA 1
ATOM 3811 C C . GLU B 1 95 ? 18.984 -4.547 0.833 1 98.62 95 GLU B C 1
ATOM 3813 O O . GLU B 1 95 ? 18.703 -5.41 -0.001 1 98.62 95 GLU B O 1
ATOM 3818 N N . ILE B 1 96 ? 18.219 -4.219 1.877 1 98.69 96 ILE B N 1
ATOM 3819 C CA . ILE B 1 96 ? 16.922 -4.863 2.078 1 98.69 96 ILE B CA 1
ATOM 3820 C C . ILE B 1 96 ? 15.844 -3.803 2.295 1 98.69 96 ILE B C 1
ATOM 3822 O O . ILE B 1 96 ? 16.031 -2.859 3.066 1 98.69 96 ILE B O 1
ATOM 3826 N N . LEU B 1 97 ? 14.75 -3.93 1.59 1 98.31 97 LEU B N 1
ATOM 3827 C CA . LEU B 1 97 ? 13.602 -3.041 1.759 1 98.31 97 LEU B CA 1
ATOM 3828 C C . LEU B 1 97 ? 12.312 -3.838 1.886 1 98.31 97 LEU B C 1
ATOM 3830 O O . LEU B 1 97 ? 11.844 -4.434 0.911 1 98.31 97 LEU B O 1
ATOM 3834 N N . PRO B 1 98 ? 11.703 -3.9 3.131 1 98.25 98 PRO B N 1
ATOM 3835 C CA . PRO B 1 98 ? 10.375 -4.512 3.268 1 98.25 98 PRO B CA 1
ATOM 3836 C C . PRO B 1 98 ? 9.312 -3.812 2.418 1 98.25 98 PRO B C 1
ATOM 3838 O O . PRO B 1 98 ? 9.383 -2.598 2.219 1 98.25 98 PRO B O 1
ATOM 3841 N N . LEU B 1 99 ? 8.398 -4.57 1.936 1 97.25 99 LEU B N 1
ATOM 3842 C CA . LEU B 1 99 ? 7.328 -4.109 1.059 1 97.25 99 LEU B CA 1
ATOM 3843 C C . LEU B 1 99 ? 5.965 -4.555 1.584 1 97.25 99 LEU B C 1
ATOM 3845 O O . LEU B 1 99 ? 5.875 -5.523 2.34 1 97.25 99 LEU B O 1
ATOM 3849 N N . MET B 1 100 ? 4.914 -3.865 1.182 1 95.44 100 MET B N 1
ATOM 3850 C CA . MET B 1 100 ? 3.545 -4.32 1.416 1 95.44 100 MET B CA 1
ATOM 3851 C C . MET B 1 100 ? 3.088 -5.266 0.31 1 95.44 100 MET B C 1
ATOM 3853 O O . MET B 1 100 ? 2.113 -4.984 -0.39 1 95.44 100 MET B O 1
ATOM 3857 N N . GLY B 1 101 ? 3.83 -6.34 0.191 1 94.31 101 GLY B N 1
ATOM 3858 C CA . GLY B 1 101 ? 3.666 -7.305 -0.883 1 94.31 101 GLY B CA 1
ATOM 3859 C C . GLY B 1 101 ? 4.598 -7.059 -2.055 1 94.31 101 GLY B C 1
ATOM 3860 O O . GLY B 1 101 ? 5.02 -5.926 -2.291 1 94.31 101 GLY B O 1
ATOM 3861 N N . SER B 1 102 ? 4.805 -8.078 -2.822 1 95.06 102 SER B N 1
ATOM 3862 C CA . SER B 1 102 ? 5.734 -7.957 -3.939 1 95.06 102 SER B CA 1
ATOM 3863 C C . SER B 1 102 ? 5.113 -7.184 -5.098 1 95.06 102 SER B C 1
ATOM 3865 O O . SER B 1 102 ? 5.828 -6.609 -5.922 1 95.06 102 SER B O 1
ATOM 3867 N N . LYS B 1 103 ? 3.768 -7.168 -5.254 1 93.69 103 LYS B N 1
ATOM 3868 C CA . LYS B 1 103 ? 3.121 -6.383 -6.301 1 93.69 103 LYS B CA 1
ATOM 3869 C C . LYS B 1 103 ? 3.51 -4.91 -6.203 1 93.69 103 LYS B C 1
ATOM 3871 O O . LYS B 1 103 ? 3.766 -4.262 -7.223 1 93.69 103 LYS B O 1
ATOM 3876 N N . GLU B 1 104 ? 3.568 -4.418 -4.938 1 93.38 104 GLU B N 1
ATOM 3877 C CA . GLU B 1 104 ? 4.051 -3.061 -4.699 1 93.38 104 GLU B CA 1
ATOM 3878 C C . GLU B 1 104 ? 5.488 -2.895 -5.188 1 93.38 104 GLU B C 1
ATOM 3880 O O . GLU B 1 104 ? 5.84 -1.856 -5.754 1 93.38 104 GLU B O 1
ATOM 3885 N N . GLY B 1 105 ? 6.289 -3.9 -4.953 1 96.44 105 GLY B N 1
ATOM 3886 C CA . GLY B 1 105 ? 7.672 -3.879 -5.398 1 96.44 105 GLY B CA 1
ATOM 3887 C C . GLY B 1 105 ? 7.812 -3.771 -6.906 1 96.44 105 GLY B C 1
ATOM 3888 O O . GLY B 1 105 ? 8.68 -3.057 -7.402 1 96.44 105 GLY B O 1
ATOM 3889 N N . ILE B 1 106 ? 6.934 -4.461 -7.617 1 97.31 106 ILE B N 1
ATOM 3890 C CA . ILE B 1 106 ? 6.945 -4.406 -9.078 1 97.31 106 ILE B CA 1
ATOM 3891 C C . ILE B 1 106 ? 6.715 -2.971 -9.539 1 97.31 106 ILE B C 1
ATOM 3893 O O . ILE B 1 106 ? 7.414 -2.48 -10.43 1 97.31 106 ILE B O 1
ATOM 3897 N N . MET B 1 107 ? 5.832 -2.309 -8.898 1 94.12 107 MET B N 1
ATOM 3898 C CA . MET B 1 107 ? 5.543 -0.917 -9.234 1 94.12 107 MET B CA 1
ATOM 3899 C C . MET B 1 107 ? 6.734 -0.022 -8.906 1 94.12 107 MET B C 1
ATOM 3901 O O . MET B 1 107 ? 7.176 0.764 -9.742 1 94.12 107 MET B O 1
ATOM 3905 N N . HIS B 1 108 ? 7.254 -0.107 -7.684 1 94.81 108 HIS B N 1
ATOM 3906 C CA . HIS B 1 108 ? 8.352 0.752 -7.242 1 94.81 108 HIS B CA 1
ATOM 3907 C C . HIS B 1 108 ? 9.586 0.561 -8.117 1 94.81 108 HIS B C 1
ATOM 3909 O O . HIS B 1 108 ? 10.234 1.535 -8.508 1 94.81 108 HIS B O 1
ATOM 3915 N N . ILE B 1 109 ? 9.906 -0.678 -8.398 1 97.69 109 ILE B N 1
ATOM 3916 C CA . ILE B 1 109 ? 11.062 -0.979 -9.227 1 97.69 109 ILE B CA 1
ATOM 3917 C C . ILE B 1 109 ? 10.867 -0.392 -10.625 1 97.69 109 ILE B C 1
ATOM 3919 O O . ILE B 1 109 ? 11.766 0.253 -11.164 1 97.69 109 ILE B O 1
ATOM 3923 N N . SER B 1 110 ? 9.703 -0.609 -11.164 1 96.56 110 SER B N 1
ATOM 3924 C CA . SER B 1 110 ? 9.414 -0.099 -12.5 1 96.56 110 SER B CA 1
ATOM 3925 C C . SER B 1 110 ? 9.492 1.423 -12.539 1 96.56 110 SER B C 1
ATOM 3927 O O . SER B 1 110 ? 10.086 1.996 -13.453 1 96.56 110 SER B O 1
ATOM 3929 N N . MET B 1 111 ? 8.93 2.047 -11.562 1 92.81 111 MET B N 1
ATOM 3930 C CA . MET B 1 111 ? 8.969 3.506 -11.5 1 92.81 111 MET B CA 1
ATOM 3931 C C . MET B 1 111 ? 10.398 4 -11.344 1 92.81 111 MET B C 1
ATOM 3933 O O . MET B 1 111 ? 10.75 5.078 -11.836 1 92.81 111 MET B O 1
ATOM 3937 N N . THR B 1 112 ? 11.211 3.279 -10.664 1 95.69 112 THR B N 1
ATOM 3938 C CA . THR B 1 112 ? 12.586 3.654 -10.383 1 95.69 112 THR B CA 1
ATOM 3939 C C . THR B 1 112 ? 13.438 3.592 -11.648 1 95.69 112 THR B C 1
ATOM 3941 O O . THR B 1 112 ? 14.336 4.41 -11.844 1 95.69 112 THR B O 1
ATOM 3944 N N . PHE B 1 113 ? 13.086 2.686 -12.57 1 97.12 113 PHE B N 1
ATOM 3945 C CA . PHE B 1 113 ? 14.047 2.42 -13.641 1 97.12 113 PHE B CA 1
ATOM 3946 C C . PHE B 1 113 ? 13.453 2.781 -15 1 97.12 113 PHE B C 1
ATOM 3948 O O . PHE B 1 113 ? 14.188 2.939 -15.977 1 97.12 113 PHE B O 1
ATOM 3955 N N . LEU B 1 114 ? 12.172 2.91 -15.148 1 95.12 114 LEU B N 1
ATOM 3956 C CA . LEU B 1 114 ? 11.562 3.014 -16.469 1 95.12 114 LEU B CA 1
ATOM 3957 C C . LEU B 1 114 ? 11.039 4.426 -16.719 1 95.12 114 LEU B C 1
ATOM 3959 O O . LEU B 1 114 ? 10.383 5.008 -15.852 1 95.12 114 LEU B O 1
ATOM 3963 N N . ASP B 1 115 ? 11.352 4.941 -17.828 1 91 115 ASP B N 1
ATOM 3964 C CA . ASP B 1 115 ? 10.688 6.098 -18.422 1 91 115 ASP B CA 1
ATOM 3965 C C . ASP B 1 115 ? 9.773 5.68 -19.578 1 91 115 ASP B C 1
ATOM 3967 O O . ASP B 1 115 ? 9.867 4.559 -20.062 1 91 115 ASP B O 1
ATOM 3971 N N . ALA B 1 116 ? 8.82 6.566 -19.922 1 88.75 116 ALA B N 1
ATOM 3972 C CA . ALA B 1 116 ? 8.031 6.316 -21.125 1 88.75 116 ALA B CA 1
ATOM 3973 C C . ALA B 1 116 ? 8.938 6.062 -22.328 1 88.75 116 ALA B C 1
ATOM 3975 O O . ALA B 1 116 ? 9.922 6.781 -22.547 1 88.75 116 ALA B O 1
ATOM 3976 N N . GLY B 1 117 ? 8.664 4.992 -23.031 1 92.56 117 GLY B N 1
ATOM 3977 C CA . GLY B 1 117 ? 9.453 4.664 -24.203 1 92.56 117 GLY B CA 1
ATOM 3978 C C . GLY B 1 117 ? 10.516 3.613 -23.953 1 92.56 117 GLY B C 1
ATOM 3979 O O . GLY B 1 117 ? 11.016 2.98 -24.875 1 92.56 117 GLY B O 1
ATOM 3980 N N . ASP B 1 118 ? 10.914 3.414 -22.656 1 96.12 118 ASP B N 1
ATOM 3981 C CA . ASP B 1 118 ? 11.82 2.316 -22.312 1 96.12 118 ASP B CA 1
ATOM 3982 C C . ASP B 1 118 ? 11.156 0.963 -22.578 1 96.12 118 ASP B C 1
ATOM 3984 O O . ASP B 1 118 ? 9.945 0.887 -22.781 1 96.12 118 ASP B O 1
ATOM 3988 N N . GLU B 1 119 ? 12.016 -0.054 -22.672 1 97.88 119 GLU B N 1
ATOM 3989 C CA . GLU B 1 119 ? 11.5 -1.394 -22.922 1 97.88 119 GLU B CA 1
ATOM 3990 C C . GLU B 1 119 ? 11.789 -2.336 -21.766 1 97.88 119 GLU B C 1
ATOM 3992 O O . GLU B 1 119 ? 12.773 -2.148 -21.047 1 97.88 119 GLU B O 1
ATOM 3997 N N . VAL B 1 120 ? 10.883 -3.277 -21.547 1 98.19 120 VAL B N 1
ATOM 3998 C CA . VAL B 1 120 ? 11 -4.273 -20.484 1 98.19 120 VAL B CA 1
ATOM 3999 C C . VAL B 1 120 ? 10.82 -5.672 -21.062 1 98.19 120 VAL B C 1
ATOM 4001 O O . VAL B 1 120 ? 9.922 -5.898 -21.891 1 98.19 120 VAL B O 1
ATOM 4004 N N . LEU B 1 121 ? 11.734 -6.59 -20.703 1 98.69 121 LEU B N 1
ATOM 4005 C CA . LEU B 1 121 ? 11.578 -7.992 -21.062 1 98.69 121 LEU B CA 1
ATOM 4006 C C . LEU B 1 121 ? 10.719 -8.727 -20.047 1 98.69 121 LEU B C 1
ATOM 4008 O O . LEU B 1 121 ? 11.031 -8.727 -18.844 1 98.69 121 LEU B O 1
ATOM 4012 N N . VAL B 1 122 ? 9.633 -9.359 -20.5 1 98.56 122 VAL B N 1
ATOM 4013 C CA . VAL B 1 122 ? 8.695 -10.086 -19.641 1 98.56 122 VAL B CA 1
ATOM 4014 C C . VAL B 1 122 ? 8.508 -11.508 -20.156 1 98.56 122 VAL B C 1
ATOM 4016 O O . VAL B 1 122 ? 8.375 -11.727 -21.359 1 98.56 122 VAL B O 1
ATOM 4019 N N . PRO B 1 123 ? 8.531 -12.469 -19.234 1 98.75 123 PRO B N 1
ATOM 4020 C CA . PRO B 1 123 ? 8.336 -13.852 -19.672 1 98.75 123 PRO B CA 1
ATOM 4021 C C . PRO B 1 123 ? 6.926 -14.102 -20.203 1 98.75 123 PRO B C 1
ATOM 4023 O O . PRO B 1 123 ? 5.961 -13.516 -19.703 1 98.75 123 PRO B O 1
ATOM 4026 N N . ASP B 1 124 ? 6.887 -15.008 -21.172 1 98.5 124 ASP B N 1
ATOM 4027 C CA . ASP B 1 124 ? 5.645 -15.492 -21.766 1 98.5 124 ASP B CA 1
ATOM 4028 C C . ASP B 1 124 ? 5.648 -17.016 -21.891 1 98.5 124 ASP B C 1
ATOM 4030 O O . ASP B 1 124 ? 6.348 -17.578 -22.734 1 98.5 124 ASP B O 1
ATOM 4034 N N . PRO B 1 125 ? 4.758 -17.75 -21.141 1 98.06 125 PRO B N 1
ATOM 4035 C CA . PRO B 1 125 ? 3.795 -17.203 -20.188 1 98.06 125 PRO B CA 1
ATOM 4036 C C . PRO B 1 125 ? 4.461 -16.625 -18.938 1 98.06 125 PRO B C 1
ATOM 4038 O O . PRO B 1 125 ? 5.633 -16.922 -18.672 1 98.06 125 PRO B O 1
ATOM 4041 N N . GLY B 1 126 ? 3.797 -15.797 -18.234 1 97.25 126 GLY B N 1
ATOM 4042 C CA . GLY B 1 126 ? 4.297 -15.234 -16.984 1 97.25 126 GLY B CA 1
ATOM 4043 C C . GLY B 1 126 ? 3.258 -14.414 -16.25 1 97.25 126 GLY B C 1
ATOM 4044 O O . GLY B 1 126 ? 2.102 -14.336 -16.656 1 97.25 126 GLY B O 1
ATOM 4045 N N . TYR B 1 127 ? 3.635 -13.914 -15.148 1 95.19 127 TYR B N 1
ATOM 4046 C CA . TYR B 1 127 ? 2.762 -13.109 -14.305 1 95.19 127 TYR B CA 1
ATOM 4047 C C . TYR B 1 127 ? 2.338 -11.836 -15.016 1 95.19 127 TYR B C 1
ATOM 4049 O O . TYR B 1 127 ? 3.18 -11 -15.359 1 95.19 127 TYR B O 1
ATOM 4057 N N . PRO B 1 128 ? 1.071 -11.555 -15.156 1 92.88 128 PRO B N 1
ATOM 4058 C CA . PRO B 1 128 ? 0.576 -10.461 -16 1 92.88 128 PRO B CA 1
ATOM 4059 C C . PRO B 1 128 ? 0.935 -9.086 -15.453 1 92.88 128 PRO B C 1
ATOM 4061 O O . PRO B 1 128 ? 1.078 -8.133 -16.219 1 92.88 128 PRO B O 1
ATOM 4064 N N . THR B 1 129 ? 1.135 -9 -14.188 1 92.69 129 THR B N 1
ATOM 4065 C CA . THR B 1 129 ? 1.347 -7.707 -13.539 1 92.69 129 THR B CA 1
ATOM 4066 C C . THR B 1 129 ? 2.65 -7.07 -14.008 1 92.69 129 THR B C 1
ATOM 4068 O O . THR B 1 129 ? 2.758 -5.848 -14.086 1 92.69 129 THR B O 1
ATOM 4071 N N . TYR B 1 130 ? 3.646 -7.875 -14.422 1 96.31 130 TYR B N 1
ATOM 4072 C CA . TYR B 1 130 ? 4.902 -7.328 -14.922 1 96.31 130 TYR B CA 1
ATOM 4073 C C . TYR B 1 130 ? 4.66 -6.391 -16.094 1 96.31 130 TYR B C 1
ATOM 4075 O O . TYR B 1 130 ? 5.152 -5.262 -16.109 1 96.31 130 TYR B O 1
ATOM 4083 N N . GLY B 1 131 ? 3.887 -6.895 -17.031 1 94.38 131 GLY B N 1
ATOM 4084 C CA . GLY B 1 131 ? 3.582 -6.109 -18.219 1 94.38 131 GLY B CA 1
ATOM 4085 C C . GLY B 1 131 ? 2.59 -4.992 -17.953 1 94.38 131 GLY B C 1
ATOM 4086 O O . GLY B 1 131 ? 2.73 -3.891 -18.484 1 94.38 131 GLY B O 1
ATOM 4087 N N . ALA B 1 132 ? 1.603 -5.297 -17.156 1 90.88 132 ALA B N 1
ATOM 4088 C CA . ALA B 1 132 ? 0.57 -4.309 -16.859 1 90.88 132 ALA B CA 1
ATOM 4089 C C . ALA B 1 132 ? 1.179 -3.047 -16.25 1 90.88 132 ALA B C 1
ATOM 4091 O O . ALA B 1 132 ? 0.845 -1.933 -16.656 1 90.88 132 ALA B O 1
ATOM 4092 N N . VAL B 1 133 ? 2.082 -3.182 -15.336 1 92.62 133 VAL B N 1
ATOM 4093 C CA . VAL B 1 133 ? 2.719 -2.055 -14.664 1 92.62 133 VAL B CA 1
ATOM 4094 C C . VAL B 1 133 ? 3.598 -1.291 -15.648 1 92.62 133 VAL B C 1
ATOM 4096 O O . VAL B 1 133 ? 3.605 -0.058 -15.656 1 92.62 133 VAL B O 1
ATOM 4099 N N . ALA B 1 134 ? 4.324 -2.016 -16.453 1 93.62 134 ALA B N 1
ATOM 4100 C CA . ALA B 1 134 ? 5.152 -1.37 -17.469 1 93.62 134 ALA B CA 1
ATOM 4101 C C . ALA B 1 134 ? 4.305 -0.489 -18.391 1 93.62 134 ALA B C 1
ATOM 4103 O O . ALA B 1 134 ? 4.664 0.66 -18.656 1 93.62 134 ALA B O 1
ATOM 4104 N N . ARG B 1 135 ? 3.164 -0.994 -18.812 1 91.19 135 ARG B N 1
ATOM 4105 C CA . ARG B 1 135 ? 2.277 -0.25 -19.688 1 91.19 135 ARG B CA 1
ATOM 4106 C C . ARG B 1 135 ? 1.691 0.968 -18.984 1 91.19 135 ARG B C 1
ATOM 4108 O O . ARG B 1 135 ? 1.543 2.031 -19.594 1 91.19 135 ARG B O 1
ATOM 4115 N N . LEU B 1 136 ? 1.416 0.741 -17.781 1 87.88 136 LEU B N 1
ATOM 4116 C CA . LEU B 1 136 ? 0.892 1.834 -16.969 1 87.88 136 LEU B CA 1
ATOM 4117 C C . LEU B 1 136 ? 1.871 3.004 -16.938 1 87.88 136 LEU B C 1
ATOM 4119 O O . LEU B 1 136 ? 1.46 4.16 -16.812 1 87.88 136 LEU B O 1
ATOM 4123 N N . LEU B 1 137 ? 3.129 2.719 -17.078 1 89.44 137 LEU B N 1
ATOM 4124 C CA . LEU B 1 137 ? 4.172 3.736 -16.969 1 89.44 137 LEU B CA 1
ATOM 4125 C C . LEU B 1 137 ? 4.617 4.191 -18.359 1 89.44 137 LEU B C 1
ATOM 4127 O O . LEU B 1 137 ? 5.578 4.949 -18.5 1 89.44 137 LEU B O 1
ATOM 4131 N N . GLY B 1 138 ? 3.941 3.654 -19.438 1 89 138 GLY B N 1
ATOM 4132 C CA . GLY B 1 138 ? 4.234 4.059 -20.797 1 89 138 GLY B CA 1
ATOM 4133 C C . GLY B 1 138 ? 5.422 3.328 -21.391 1 89 138 GLY B C 1
ATOM 4134 O O . GLY B 1 138 ? 5.918 3.703 -22.469 1 89 138 GLY B O 1
ATOM 4135 N N . ALA B 1 139 ? 5.926 2.334 -20.703 1 93.12 139 ALA B N 1
ATOM 4136 C CA . ALA B 1 139 ? 7.016 1.517 -21.234 1 93.12 139 ALA B CA 1
ATOM 4137 C C . ALA B 1 139 ? 6.492 0.461 -22.203 1 93.12 139 ALA B C 1
ATOM 4139 O O . ALA B 1 139 ? 5.293 0.163 -22.219 1 93.12 139 ALA B O 1
ATOM 4140 N N . GLU B 1 140 ? 7.379 -0.004 -23.031 1 95.69 140 GLU B N 1
ATOM 4141 C CA . GLU B 1 140 ? 7.027 -1.033 -24 1 95.69 140 GLU B CA 1
ATOM 4142 C C . GLU B 1 140 ? 7.379 -2.426 -23.484 1 95.69 140 GLU B C 1
ATOM 4144 O O . GLU B 1 140 ? 8.5 -2.658 -23.016 1 95.69 140 GLU B O 1
ATOM 4149 N N . VAL B 1 141 ? 6.418 -3.328 -23.562 1 96.75 141 VAL B N 1
ATOM 4150 C CA . VAL B 1 141 ? 6.617 -4.699 -23.109 1 96.75 141 VAL B CA 1
ATOM 4151 C C . VAL B 1 141 ? 7.133 -5.562 -24.25 1 96.75 141 VAL B C 1
ATOM 4153 O O . VAL B 1 141 ? 6.504 -5.645 -25.312 1 96.75 141 VAL B O 1
ATOM 4156 N N . LYS B 1 142 ? 8.281 -6.121 -24.109 1 97.94 142 LYS B N 1
ATOM 4157 C CA . LYS B 1 142 ? 8.828 -7.152 -24.984 1 97.94 142 LYS B CA 1
ATOM 4158 C C . LYS B 1 142 ? 8.789 -8.523 -24.312 1 97.94 142 LYS B C 1
ATOM 4160 O O . LYS B 1 142 ? 9.531 -8.773 -23.359 1 97.94 142 LYS B O 1
ATOM 4165 N N . THR B 1 143 ? 7.996 -9.414 -24.875 1 97.75 143 THR B N 1
ATOM 4166 C CA . THR B 1 143 ? 7.898 -10.734 -24.266 1 97.75 143 THR B CA 1
ATOM 4167 C C . THR B 1 143 ? 8.984 -11.664 -24.812 1 97.75 143 THR B C 1
ATOM 4169 O O . THR B 1 143 ? 9.461 -11.484 -25.938 1 97.75 143 THR B O 1
ATOM 4172 N N . TYR B 1 144 ? 9.461 -12.508 -24 1 98.38 144 TYR B N 1
ATOM 4173 C CA . TYR B 1 144 ? 10.297 -13.617 -24.469 1 98.38 144 TYR B CA 1
ATOM 4174 C C . TYR B 1 144 ? 9.641 -14.953 -24.172 1 98.38 144 TYR B C 1
ATOM 4176 O O . TYR B 1 144 ? 9.141 -15.18 -23.062 1 98.38 144 TYR B O 1
ATOM 4184 N N . PRO B 1 145 ? 9.586 -15.828 -25.125 1 98 145 PRO B N 1
ATOM 4185 C CA . PRO B 1 145 ? 8.805 -17.062 -25 1 98 145 PRO B CA 1
ATOM 4186 C C . PRO B 1 145 ? 9.484 -18.094 -24.109 1 98 145 PRO B C 1
ATOM 4188 O O . PRO B 1 145 ? 10.703 -18.266 -24.156 1 98 145 PRO B O 1
ATOM 4191 N N . LEU B 1 146 ? 8.727 -18.688 -23.25 1 98.44 146 LEU B N 1
ATOM 4192 C CA . LEU B 1 146 ? 9.07 -19.891 -22.484 1 98.44 146 LEU B CA 1
ATOM 4193 C C . LEU B 1 146 ? 8.219 -21.078 -22.922 1 98.44 146 LEU B C 1
ATOM 4195 O O . LEU B 1 146 ? 6.988 -20.984 -22.953 1 98.44 146 LEU B O 1
ATOM 4199 N N . THR B 1 147 ? 8.883 -22.156 -23.266 1 96.88 147 THR B N 1
ATOM 4200 C CA . THR B 1 147 ? 8.156 -23.312 -23.781 1 96.88 147 THR B CA 1
ATOM 4201 C C . THR B 1 147 ? 8.547 -24.578 -23.031 1 96.88 147 THR B C 1
ATOM 4203 O O . THR B 1 147 ? 9.641 -24.641 -22.469 1 96.88 147 THR B O 1
ATOM 4206 N N . ALA B 1 148 ? 7.609 -25.516 -23.078 1 95.75 148 ALA B N 1
ATOM 4207 C CA . ALA B 1 148 ? 7.906 -26.812 -22.484 1 95.75 148 ALA B CA 1
ATOM 4208 C C . ALA B 1 148 ? 9.117 -27.469 -23.141 1 95.75 148 ALA B C 1
ATOM 4210 O O . ALA B 1 148 ? 9.922 -28.109 -22.469 1 95.75 148 ALA B O 1
ATOM 4211 N N . ALA B 1 149 ? 9.234 -27.266 -24.406 1 95.69 149 ALA B N 1
ATOM 4212 C CA . ALA B 1 149 ? 10.32 -27.875 -25.172 1 95.69 149 ALA B CA 1
ATOM 4213 C C . ALA B 1 149 ? 11.68 -27.375 -24.688 1 95.69 149 ALA B C 1
ATOM 4215 O O . ALA B 1 149 ? 12.672 -28.109 -24.75 1 95.69 149 ALA B O 1
ATOM 4216 N N . ASN B 1 150 ? 11.711 -26.203 -24.188 1 97 150 ASN B N 1
ATOM 4217 C CA . ASN B 1 150 ? 12.945 -25.641 -23.656 1 97 150 ASN B CA 1
ATOM 4218 C C . ASN B 1 150 ? 12.914 -25.547 -22.125 1 97 150 ASN B C 1
ATOM 4220 O O . ASN B 1 150 ? 13.469 -24.609 -21.547 1 97 150 ASN B O 1
ATOM 4224 N N . LYS B 1 151 ? 12.102 -26.375 -21.516 1 96.56 151 LYS B N 1
ATOM 4225 C CA . LYS B 1 151 ? 12.016 -26.531 -20.062 1 96.56 151 LYS B CA 1
ATOM 4226 C C . LYS B 1 151 ? 11.586 -25.234 -19.391 1 96.56 151 LYS B C 1
ATOM 4228 O O . LYS B 1 151 ? 12 -24.938 -18.266 1 96.56 151 LYS B O 1
ATOM 4233 N N . TRP B 1 152 ? 10.953 -24.391 -20.203 1 98 152 TRP B N 1
ATOM 4234 C CA . TRP B 1 152 ? 10.406 -23.109 -19.766 1 98 152 TRP B CA 1
ATOM 4235 C C . TRP B 1 152 ? 11.531 -22.156 -19.391 1 98 152 TRP B C 1
ATOM 4237 O O . TRP B 1 152 ? 11.383 -21.344 -18.469 1 98 152 TRP B O 1
ATOM 4247 N N . TYR B 1 153 ? 12.711 -22.281 -20 1 98.38 153 TYR B N 1
ATOM 4248 C CA . TYR B 1 153 ? 13.805 -21.328 -19.906 1 98.38 153 TYR B CA 1
ATOM 4249 C C . TYR B 1 153 ? 13.844 -20.422 -21.125 1 98.38 153 TYR B C 1
ATOM 4251 O O . TYR B 1 153 ? 13.352 -20.797 -22.188 1 98.38 153 TYR B O 1
ATOM 4259 N N . PRO B 1 154 ? 14.406 -19.234 -20.938 1 98.25 154 PRO B N 1
ATOM 4260 C CA . PRO B 1 154 ? 14.586 -18.391 -22.109 1 98.25 154 PRO B CA 1
ATOM 4261 C C . PRO B 1 154 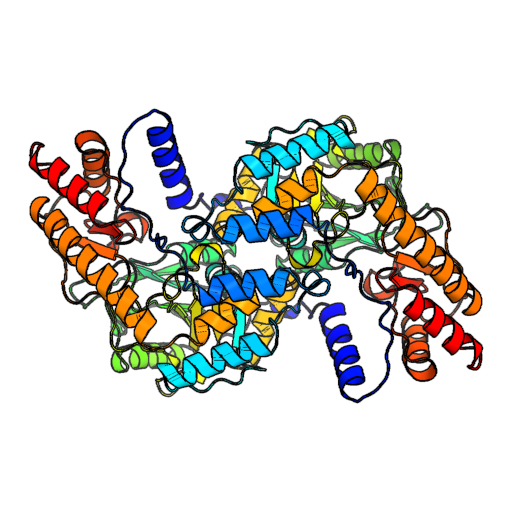? 15.602 -18.953 -23.094 1 98.25 154 PRO B C 1
ATOM 4263 O O . PRO B 1 154 ? 16.531 -19.656 -22.688 1 98.25 154 PRO B O 1
ATOM 4266 N N . ASP B 1 155 ? 15.367 -18.672 -24.344 1 97.88 155 ASP B N 1
ATOM 4267 C CA . ASP B 1 155 ? 16.422 -18.844 -25.344 1 97.88 155 ASP B CA 1
ATOM 4268 C C . ASP B 1 155 ? 17.297 -17.609 -25.422 1 97.88 155 ASP B C 1
ATOM 4270 O O . ASP B 1 155 ? 17.016 -16.688 -26.188 1 97.88 155 ASP B O 1
ATOM 4274 N N . PHE B 1 156 ? 18.391 -17.672 -24.719 1 97.81 156 PHE B N 1
ATOM 4275 C CA . PHE B 1 156 ? 19.25 -16.5 -24.578 1 97.81 156 PHE B CA 1
ATOM 4276 C C . PHE B 1 156 ? 19.906 -16.141 -25.906 1 97.81 156 PHE B C 1
ATOM 4278 O O . PHE B 1 156 ? 20.188 -14.977 -26.172 1 97.81 156 PHE B O 1
ATOM 4285 N N . ASP B 1 157 ? 20.125 -17.109 -26.734 1 96.38 157 ASP B N 1
ATOM 4286 C CA . ASP B 1 157 ? 20.719 -16.859 -28.062 1 96.38 157 ASP B CA 1
ATOM 4287 C C . ASP B 1 157 ? 19.766 -16.031 -28.922 1 96.38 157 ASP B C 1
ATOM 4289 O O . ASP B 1 157 ? 20.203 -15.078 -29.578 1 96.38 157 ASP B O 1
ATOM 4293 N N . VAL B 1 158 ? 18.562 -16.406 -28.875 1 96.38 158 VAL B N 1
ATOM 4294 C CA . VAL B 1 158 ? 17.562 -15.68 -29.641 1 96.38 158 VAL B CA 1
ATOM 4295 C C . VAL B 1 158 ? 17.375 -14.281 -29.047 1 96.38 158 VAL B C 1
ATOM 4297 O O . VAL B 1 158 ? 17.281 -13.297 -29.797 1 96.38 158 VAL B O 1
ATOM 4300 N N . LEU B 1 159 ? 17.375 -14.195 -27.75 1 96.81 159 LEU B N 1
ATOM 4301 C CA . LEU B 1 159 ? 17.203 -12.914 -27.062 1 96.81 159 LEU B CA 1
ATOM 4302 C C . LEU B 1 159 ? 18.344 -11.961 -27.406 1 96.81 159 LEU B C 1
ATOM 4304 O O . LEU B 1 159 ? 18.109 -10.773 -27.625 1 96.81 159 LEU B O 1
ATOM 4308 N N . GLU B 1 160 ? 19.484 -12.469 -27.484 1 95.62 160 GLU B N 1
ATOM 4309 C CA . GLU B 1 160 ? 20.672 -11.656 -27.719 1 95.62 160 GLU B CA 1
ATOM 4310 C C . GLU B 1 160 ? 20.672 -11.062 -29.125 1 95.62 160 GLU B C 1
ATOM 4312 O O . GLU B 1 160 ? 21.297 -10.039 -29.391 1 95.62 160 GLU B O 1
ATOM 4317 N N . LYS B 1 161 ? 19.969 -11.711 -29.984 1 96.06 161 LYS B N 1
ATOM 4318 C CA . LYS B 1 161 ? 19.906 -11.266 -31.375 1 96.06 161 LYS B CA 1
ATOM 4319 C C . LYS B 1 161 ? 18.859 -10.18 -31.562 1 96.06 161 LYS B C 1
ATOM 4321 O O . LYS B 1 161 ? 18.844 -9.492 -32.594 1 96.06 161 LYS B O 1
ATOM 4326 N N . SER B 1 162 ? 18.062 -9.984 -30.562 1 95.94 162 SER B N 1
ATOM 4327 C CA . SER B 1 162 ? 17.062 -8.93 -30.641 1 95.94 162 SER B CA 1
ATOM 4328 C C . SER B 1 162 ? 17.641 -7.578 -30.234 1 95.94 162 SER B C 1
ATOM 4330 O O . SER B 1 162 ? 18.734 -7.504 -29.688 1 95.94 162 SER B O 1
ATOM 4332 N N . ASP B 1 163 ? 16.984 -6.48 -30.656 1 97.31 163 ASP B N 1
ATOM 4333 C CA . ASP B 1 163 ? 17.406 -5.145 -30.25 1 97.31 163 ASP B CA 1
ATOM 4334 C C . ASP B 1 163 ? 17.125 -4.918 -28.766 1 97.31 163 ASP B C 1
ATOM 4336 O O . ASP B 1 163 ? 15.969 -4.871 -28.328 1 97.31 163 ASP B O 1
ATOM 4340 N N . LEU B 1 164 ? 18.141 -4.762 -28.031 1 97.81 164 LEU B N 1
ATOM 4341 C CA . LEU B 1 164 ? 18.031 -4.605 -26.578 1 97.81 164 LEU B CA 1
ATOM 4342 C C . LEU B 1 164 ? 18.469 -3.211 -26.156 1 97.81 164 LEU B C 1
ATOM 4344 O O . LEU B 1 164 ? 18.703 -2.967 -24.969 1 97.81 164 LEU B O 1
ATOM 4348 N N . SER B 1 165 ? 18.547 -2.281 -27.109 1 97.25 165 SER B N 1
ATOM 4349 C CA . SER B 1 165 ? 19.141 -0.973 -26.844 1 97.25 165 SER B CA 1
ATOM 4350 C C . SER B 1 165 ? 18.266 -0.173 -25.875 1 97.25 165 SER B C 1
ATOM 4352 O O . SER B 1 165 ? 18.781 0.623 -25.078 1 97.25 165 SER B O 1
ATOM 4354 N N . LYS B 1 166 ? 16.953 -0.455 -25.875 1 97.12 166 LYS B N 1
ATOM 4355 C CA . LYS B 1 166 ? 16.047 0.321 -25.031 1 97.12 166 LYS B CA 1
ATOM 4356 C C . LYS B 1 166 ? 15.562 -0.503 -23.844 1 97.12 166 LYS B C 1
ATOM 4358 O O . LYS B 1 166 ? 14.734 -0.037 -23.047 1 97.12 166 LYS B O 1
ATOM 4363 N N . VAL B 1 167 ? 16.078 -1.749 -23.703 1 98.06 167 VAL B N 1
ATOM 4364 C CA . VAL B 1 167 ? 15.641 -2.629 -22.625 1 98.06 167 VAL B CA 1
ATOM 4365 C C . VAL B 1 167 ? 16.344 -2.246 -21.328 1 98.06 167 VAL B C 1
ATOM 4367 O O . VAL B 1 167 ? 17.578 -2.287 -21.25 1 98.06 167 VAL B O 1
ATOM 4370 N N . LYS B 1 168 ? 15.539 -1.923 -20.328 1 97.94 168 LYS B N 1
ATOM 4371 C CA . LYS B 1 168 ? 16.094 -1.501 -19.031 1 97.94 168 LYS B CA 1
ATOM 4372 C C . LYS B 1 168 ? 15.953 -2.598 -17.984 1 97.94 168 LYS B C 1
ATOM 4374 O O . LYS B 1 168 ? 16.781 -2.713 -17.078 1 97.94 168 LYS B O 1
ATOM 4379 N N . LEU B 1 169 ? 14.891 -3.336 -18.047 1 98.25 169 LEU B N 1
ATOM 4380 C CA . LEU B 1 169 ? 14.547 -4.34 -17.047 1 98.25 169 LEU B CA 1
ATOM 4381 C C . LEU B 1 169 ? 14.242 -5.68 -17.703 1 98.25 169 LEU B C 1
ATOM 4383 O O . LEU B 1 169 ? 13.703 -5.723 -18.812 1 98.25 169 LEU B O 1
ATOM 4387 N N . MET B 1 170 ? 14.562 -6.742 -17.031 1 98.75 170 MET B N 1
ATOM 4388 C CA . MET B 1 170 ? 14.117 -8.094 -17.359 1 98.75 170 MET B CA 1
ATOM 4389 C C . MET B 1 170 ? 13.539 -8.781 -16.125 1 98.75 170 MET B C 1
ATOM 4391 O O . MET B 1 170 ? 14.227 -8.945 -15.125 1 98.75 170 MET B O 1
ATOM 4395 N N . TRP B 1 171 ? 12.273 -9.156 -16.234 1 98.81 171 TRP B N 1
ATOM 4396 C CA . TRP B 1 171 ? 11.633 -9.922 -15.18 1 98.81 171 TRP B CA 1
ATOM 4397 C C . TRP B 1 171 ? 11.852 -11.422 -15.375 1 98.81 171 TRP B C 1
ATOM 4399 O O . TRP B 1 171 ? 11.758 -11.93 -16.5 1 98.81 171 TRP B O 1
ATOM 4409 N N . CYS B 1 172 ? 12.172 -12.125 -14.391 1 98.5 172 CYS B N 1
ATOM 4410 C CA . CYS B 1 172 ? 12.18 -13.578 -14.375 1 98.5 172 CYS B CA 1
ATOM 4411 C C . CYS B 1 172 ? 11.602 -14.109 -13.07 1 98.5 172 CYS B C 1
ATOM 4413 O O . CYS B 1 172 ? 11.562 -13.398 -12.062 1 98.5 172 CYS B O 1
ATOM 4415 N N . ASN B 1 173 ? 11.102 -15.25 -13.094 1 98.62 173 ASN B N 1
ATOM 4416 C CA . ASN B 1 173 ? 10.383 -15.867 -11.984 1 98.62 173 ASN B CA 1
ATOM 4417 C C . ASN B 1 173 ? 10.586 -17.375 -11.953 1 98.62 173 ASN B C 1
ATOM 4419 O O . ASN B 1 173 ? 10.109 -18.094 -12.844 1 98.62 173 ASN B O 1
ATOM 4423 N N . TYR B 1 174 ? 11.305 -17.891 -10.969 1 98.25 174 TYR B N 1
ATOM 4424 C CA . TYR B 1 174 ? 11.5 -19.328 -10.75 1 98.25 174 TYR B CA 1
ATOM 4425 C C . TYR B 1 174 ? 11.523 -19.641 -9.258 1 98.25 174 TYR B C 1
ATOM 4427 O O . TYR B 1 174 ? 12.266 -19.016 -8.5 1 98.25 174 TYR B O 1
ATOM 4435 N N . PRO B 1 175 ? 10.859 -20.688 -8.742 1 97.88 175 PRO B N 1
ATOM 4436 C CA . PRO B 1 175 ? 9.945 -21.547 -9.508 1 97.88 175 PRO B CA 1
ATOM 4437 C C . PRO B 1 175 ? 8.93 -20.734 -10.32 1 97.88 175 PRO B C 1
ATOM 4439 O O . PRO B 1 175 ? 8.398 -19.734 -9.82 1 97.88 175 PRO B O 1
ATOM 4442 N N . HIS B 1 176 ? 8.766 -21.188 -11.531 1 98.25 176 HIS B N 1
ATOM 4443 C CA . HIS B 1 176 ? 8.055 -20.391 -12.523 1 98.25 176 HIS B CA 1
ATOM 4444 C C . HIS B 1 176 ? 6.547 -20.516 -12.352 1 98.25 176 HIS B C 1
ATOM 4446 O O . HIS B 1 176 ? 6.027 -21.609 -12.133 1 98.25 176 HIS B O 1
ATOM 4452 N N . MET B 1 177 ? 5.812 -19.516 -12.289 1 96.5 177 MET B N 1
ATOM 4453 C CA . MET B 1 177 ? 4.359 -19.469 -12.406 1 96.5 177 MET B CA 1
ATOM 4454 C C . MET B 1 177 ? 3.945 -19 -13.797 1 96.5 177 MET B C 1
ATOM 4456 O O . MET B 1 177 ? 4.332 -17.906 -14.234 1 96.5 177 MET B O 1
ATOM 4460 N N . PRO B 1 178 ? 3.398 -19.734 -14.57 1 96.75 178 PRO B N 1
ATOM 4461 C CA . PRO B 1 178 ? 2.463 -20.75 -14.078 1 96.75 178 PRO B CA 1
ATOM 4462 C C . PRO B 1 178 ? 2.992 -22.172 -14.25 1 96.75 178 PRO B C 1
ATOM 4464 O O . PRO B 1 178 ? 2.393 -23.125 -13.75 1 96.75 178 PRO B O 1
ATOM 4467 N N . SER B 1 179 ? 4.145 -22.422 -14.812 1 97.56 179 SER B N 1
ATOM 4468 C CA . SER B 1 179 ? 4.531 -23.75 -15.281 1 97.56 179 SER B CA 1
ATOM 4469 C C . SER B 1 179 ? 5.043 -24.609 -14.133 1 97.56 179 SER B C 1
ATOM 4471 O O . SER B 1 179 ? 5.086 -25.844 -14.242 1 97.56 179 SER B O 1
ATOM 4473 N N . GLY B 1 180 ? 5.547 -23.953 -13.133 1 97.69 180 GLY B N 1
ATOM 4474 C CA . GLY B 1 180 ? 6.125 -24.672 -12.016 1 97.69 180 GLY B CA 1
ATOM 4475 C C . GLY B 1 180 ? 7.57 -25.078 -12.25 1 97.69 180 GLY B C 1
ATOM 4476 O O . GLY B 1 180 ? 8.188 -25.734 -11.398 1 97.69 180 GLY B O 1
ATOM 4477 N N . ALA B 1 181 ? 8.109 -24.688 -13.344 1 97.75 181 ALA B N 1
ATOM 4478 C CA . ALA B 1 181 ? 9.5 -25.016 -13.648 1 97.75 181 ALA B CA 1
ATOM 4479 C C . ALA B 1 181 ? 10.445 -24.469 -12.586 1 97.75 181 ALA B C 1
ATOM 4481 O O . ALA B 1 181 ? 10.258 -23.359 -12.102 1 97.75 181 ALA B O 1
ATOM 4482 N N . LYS B 1 182 ? 11.406 -25.281 -12.25 1 96.56 182 LYS B N 1
ATOM 4483 C CA . LYS B 1 182 ? 12.438 -24.875 -11.297 1 96.56 182 LYS B CA 1
ATOM 4484 C C . LYS B 1 182 ? 13.672 -24.344 -12.016 1 96.56 182 LYS B C 1
ATOM 4486 O O . LYS B 1 182 ? 13.828 -24.531 -13.219 1 96.56 182 LYS B O 1
ATOM 4491 N N . ALA B 1 183 ? 14.391 -23.547 -11.359 1 94.88 183 ALA B N 1
ATOM 4492 C CA . ALA B 1 183 ? 15.695 -23.125 -11.867 1 94.88 183 ALA B CA 1
ATOM 4493 C C . ALA B 1 183 ? 16.812 -23.516 -10.906 1 94.88 183 ALA B C 1
ATOM 4495 O O . ALA B 1 183 ? 16.594 -23.625 -9.703 1 94.88 183 ALA B O 1
ATOM 4496 N N . ASP B 1 184 ? 17.953 -23.797 -11.508 1 94.06 184 ASP B N 1
ATOM 4497 C CA . ASP B 1 184 ? 19.156 -24.016 -10.703 1 94.06 184 ASP B CA 1
ATOM 4498 C C . ASP B 1 184 ? 20.156 -22.875 -10.906 1 94.06 184 ASP B C 1
ATOM 4500 O O . ASP B 1 184 ? 19.844 -21.859 -11.539 1 94.06 184 ASP B O 1
ATOM 4504 N N . THR B 1 185 ? 21.375 -23.031 -10.352 1 95.88 185 THR B N 1
ATOM 4505 C CA . THR B 1 185 ? 22.359 -21.953 -10.383 1 95.88 185 THR B CA 1
ATOM 4506 C C . THR B 1 185 ? 22.906 -21.766 -11.797 1 95.88 185 THR B C 1
ATOM 4508 O O . THR B 1 185 ? 23.328 -20.656 -12.156 1 95.88 185 THR B O 1
ATOM 4511 N N . VAL B 1 186 ? 22.812 -22.75 -12.625 1 97.06 186 VAL B N 1
ATOM 4512 C CA . VAL B 1 186 ? 23.297 -22.656 -13.992 1 97.06 186 VAL B CA 1
ATOM 4513 C C . VAL B 1 186 ? 22.406 -21.719 -14.797 1 97.06 186 VAL B C 1
ATOM 4515 O O . VAL B 1 186 ? 22.891 -20.844 -15.508 1 97.06 186 VAL B O 1
ATOM 4518 N N . ILE B 1 187 ? 21.125 -21.938 -14.68 1 97.44 187 ILE B N 1
ATOM 4519 C CA . ILE B 1 187 ? 20.172 -21.078 -15.391 1 97.44 187 ILE B CA 1
ATOM 4520 C C . ILE B 1 187 ? 20.266 -19.656 -14.852 1 97.44 187 ILE B C 1
ATOM 4522 O O . ILE B 1 187 ? 20.219 -18.688 -15.625 1 97.44 187 ILE B O 1
ATOM 4526 N N . PHE B 1 188 ? 20.391 -19.469 -13.523 1 98.44 188 PHE B N 1
ATOM 4527 C CA . PHE B 1 188 ? 20.531 -18.141 -12.938 1 98.44 188 PHE B CA 1
ATOM 4528 C C . PHE B 1 188 ? 21.781 -17.453 -13.461 1 98.44 188 PHE B C 1
ATOM 4530 O O . PHE B 1 188 ? 21.781 -16.25 -13.711 1 98.44 188 PHE B O 1
ATOM 4537 N N . GLN B 1 189 ? 22.844 -18.25 -13.625 1 98.38 189 GLN B N 1
ATOM 4538 C CA . GLN B 1 189 ? 24.078 -17.688 -14.156 1 98.38 189 GLN B CA 1
ATOM 4539 C C . GLN B 1 189 ? 23.875 -17.156 -15.578 1 98.38 189 GLN B C 1
ATOM 4541 O O . GLN B 1 189 ? 24.422 -16.109 -15.945 1 98.38 189 GLN B O 1
ATOM 4546 N N . LYS B 1 190 ? 23.125 -17.875 -16.359 1 98.44 190 LYS B N 1
ATOM 4547 C CA . LYS B 1 190 ? 22.844 -17.438 -17.719 1 98.44 190 LYS B CA 1
ATOM 4548 C C . LYS B 1 190 ? 22.062 -16.125 -17.703 1 98.44 190 LYS B C 1
ATOM 4550 O O . LYS B 1 190 ? 22.328 -15.219 -18.5 1 98.44 190 LYS B O 1
ATOM 4555 N N . PHE B 1 191 ? 21.078 -16.016 -16.797 1 98.69 191 PHE B N 1
ATOM 4556 C CA . PHE B 1 191 ? 20.344 -14.766 -16.641 1 98.69 191 PHE B CA 1
ATOM 4557 C C . PHE B 1 191 ? 21.281 -13.617 -16.281 1 98.69 191 PHE B C 1
ATOM 4559 O O . PHE B 1 191 ? 21.188 -12.531 -16.875 1 98.69 191 PHE B O 1
ATOM 4566 N N . ILE B 1 192 ? 22.172 -13.875 -15.328 1 98.5 192 ILE B N 1
ATOM 4567 C CA . ILE B 1 192 ? 23.078 -12.852 -14.812 1 98.5 192 ILE B CA 1
ATOM 4568 C C . ILE B 1 192 ? 24.031 -12.414 -15.922 1 98.5 192 ILE B C 1
ATOM 4570 O O . ILE B 1 192 ? 24.266 -11.219 -16.125 1 98.5 192 ILE B O 1
ATOM 4574 N N . ASN B 1 193 ? 24.594 -13.406 -16.641 1 98.25 193 ASN B N 1
ATOM 4575 C CA . ASN B 1 193 ? 25.484 -13.086 -17.75 1 98.25 193 ASN B CA 1
ATOM 4576 C C . ASN B 1 193 ? 24.781 -12.234 -18.812 1 98.25 193 ASN B C 1
ATOM 4578 O O . ASN B 1 193 ? 25.359 -11.273 -19.312 1 98.25 193 ASN B O 1
ATOM 4582 N N . PHE B 1 194 ? 23.625 -12.609 -19.156 1 98.25 194 PHE B N 1
ATOM 4583 C CA . PHE B 1 194 ? 22.844 -11.875 -20.125 1 98.25 194 PHE B CA 1
ATOM 4584 C C . PHE B 1 194 ? 22.609 -10.438 -19.672 1 98.25 194 PHE B C 1
ATOM 4586 O O . PHE B 1 194 ? 22.797 -9.492 -20.453 1 98.25 194 PHE B O 1
ATOM 4593 N N . ALA B 1 195 ? 22.188 -10.289 -18.406 1 98.19 195 ALA B N 1
ATOM 4594 C CA . ALA B 1 195 ? 21.906 -8.969 -17.844 1 98.19 195 ALA B CA 1
ATOM 4595 C C . ALA B 1 195 ? 23.156 -8.109 -17.828 1 98.19 195 ALA B C 1
ATOM 4597 O O . ALA B 1 195 ? 23.125 -6.926 -18.172 1 98.19 195 ALA B O 1
ATOM 4598 N N . LYS B 1 196 ? 24.297 -8.664 -17.438 1 97.31 196 LYS B N 1
ATOM 4599 C CA . LYS B 1 196 ? 25.562 -7.945 -17.375 1 97.31 196 LYS B CA 1
ATOM 4600 C C . LYS B 1 196 ? 26 -7.473 -18.766 1 97.31 196 LYS B C 1
ATOM 4602 O O . LYS B 1 196 ? 26.328 -6.301 -18.953 1 97.31 196 LYS B O 1
ATOM 4607 N N . LYS B 1 197 ? 25.922 -8.375 -19.672 1 97.19 197 LYS B N 1
ATOM 4608 C CA . LYS B 1 197 ? 26.375 -8.102 -21.031 1 97.19 197 LYS B CA 1
ATOM 4609 C C . LYS B 1 197 ? 25.562 -6.965 -21.656 1 97.19 197 LYS B C 1
ATOM 4611 O O . LYS B 1 197 ? 26.094 -6.148 -22.406 1 97.19 197 LYS B O 1
ATOM 4616 N N . ASN B 1 198 ? 24.312 -6.895 -21.344 1 97.56 198 ASN B N 1
ATOM 4617 C CA . ASN B 1 198 ? 23.438 -5.965 -22.031 1 97.56 198 ASN B CA 1
ATOM 4618 C C . ASN B 1 198 ? 23.047 -4.789 -21.141 1 97.56 198 ASN B C 1
ATOM 4620 O O . ASN B 1 198 ? 22.188 -3.982 -21.5 1 97.56 198 ASN B O 1
ATOM 4624 N N . GLN B 1 199 ? 23.625 -4.758 -19.953 1 97.25 199 GLN B N 1
ATOM 4625 C CA . GLN B 1 199 ? 23.406 -3.666 -19 1 97.25 199 GLN B CA 1
ATOM 4626 C C . GLN B 1 199 ? 21.938 -3.518 -18.656 1 97.25 199 GLN B C 1
ATOM 4628 O O . GLN B 1 199 ? 21.391 -2.416 -18.719 1 97.25 199 GLN B O 1
ATOM 4633 N N . ILE B 1 200 ? 21.344 -4.605 -18.359 1 97.88 200 ILE B N 1
ATOM 4634 C CA . ILE B 1 200 ? 19.922 -4.695 -18 1 97.88 200 ILE B CA 1
ATOM 4635 C C . ILE B 1 200 ? 19.781 -5.023 -16.516 1 97.88 200 ILE B C 1
ATOM 4637 O O . ILE B 1 200 ? 20.547 -5.824 -15.977 1 97.88 200 ILE B O 1
ATOM 4641 N N . VAL B 1 201 ? 18.859 -4.359 -15.781 1 98.69 201 VAL B N 1
ATOM 4642 C CA . VAL B 1 201 ? 18.531 -4.738 -14.414 1 98.69 201 VAL B CA 1
ATOM 4643 C C . VAL B 1 201 ? 17.688 -6.02 -14.422 1 98.69 201 VAL B C 1
ATOM 4645 O O . VAL B 1 201 ? 16.609 -6.062 -15.008 1 98.69 201 VAL B O 1
ATOM 4648 N N . LEU B 1 202 ? 18.219 -7.059 -13.836 1 98.81 202 LEU B N 1
ATOM 4649 C CA . LEU B 1 202 ? 17.531 -8.344 -13.742 1 98.81 202 LEU B CA 1
ATOM 4650 C C . LEU B 1 202 ? 16.719 -8.422 -12.453 1 98.81 202 LEU B C 1
ATOM 4652 O O . LEU B 1 202 ? 17.266 -8.281 -11.359 1 98.81 202 LEU B O 1
ATOM 4656 N N . VAL B 1 203 ? 15.406 -8.625 -12.547 1 98.88 203 VAL B N 1
ATOM 4657 C CA . VAL B 1 203 ? 14.555 -8.711 -11.367 1 98.88 203 VAL B CA 1
ATOM 4658 C C . VAL B 1 203 ? 13.977 -10.125 -11.25 1 98.88 203 VAL B C 1
ATOM 4660 O O . VAL B 1 203 ? 13.125 -10.516 -12.039 1 98.88 203 VAL B O 1
ATOM 4663 N N . HIS B 1 204 ? 14.398 -10.836 -10.266 1 98.88 204 HIS B N 1
ATOM 4664 C CA . HIS B 1 204 ? 13.898 -12.18 -10 1 98.88 204 HIS B CA 1
ATOM 4665 C C . HIS B 1 204 ? 12.781 -12.164 -8.961 1 98.88 204 HIS B C 1
ATOM 4667 O O . HIS B 1 204 ? 13.008 -11.742 -7.82 1 98.88 204 HIS B O 1
ATOM 4673 N N . ASP B 1 205 ? 11.586 -12.555 -9.32 1 98.62 205 ASP B N 1
ATOM 4674 C CA . ASP B 1 205 ? 10.43 -12.688 -8.438 1 98.62 205 ASP B CA 1
ATOM 4675 C C . ASP B 1 205 ? 10.336 -14.109 -7.875 1 98.62 205 ASP B C 1
ATOM 4677 O O . ASP B 1 205 ? 10.031 -15.055 -8.602 1 98.62 205 ASP B O 1
ATOM 4681 N N . ASN B 1 206 ? 10.555 -14.242 -6.566 1 98.38 206 ASN B N 1
ATOM 4682 C CA . ASN B 1 206 ? 10.828 -15.555 -5.992 1 98.38 206 ASN B CA 1
ATOM 4683 C C . ASN B 1 206 ? 9.828 -15.906 -4.891 1 98.38 206 ASN B C 1
ATOM 4685 O O . ASN B 1 206 ? 10.219 -16.359 -3.812 1 98.38 206 ASN B O 1
ATOM 4689 N N . PRO B 1 207 ? 8.523 -15.773 -5.145 1 97.5 207 PRO B N 1
ATOM 4690 C CA . PRO B 1 207 ? 7.566 -16.016 -4.062 1 97.5 207 PRO B CA 1
ATOM 4691 C C . PRO B 1 207 ? 7.348 -17.516 -3.805 1 97.5 207 PRO B C 1
ATOM 4693 O O . PRO B 1 207 ? 6.789 -17.891 -2.77 1 97.5 207 PRO B O 1
ATOM 4696 N N . TYR B 1 208 ? 7.82 -18.453 -4.648 1 97.69 208 TYR B N 1
ATOM 4697 C CA . TYR B 1 208 ? 7.445 -19.859 -4.559 1 97.69 208 TYR B CA 1
ATOM 4698 C C . TYR B 1 208 ? 8.633 -20.703 -4.133 1 97.69 208 TYR B C 1
ATOM 4700 O O . TYR B 1 208 ? 8.578 -21.938 -4.207 1 97.69 208 TYR B O 1
ATOM 4708 N N . SER B 1 209 ? 9.703 -20.125 -3.699 1 95.75 209 SER B N 1
ATOM 4709 C CA . SER B 1 209 ? 10.969 -20.812 -3.488 1 95.75 209 SER B CA 1
ATOM 4710 C C . SER B 1 209 ? 10.828 -21.938 -2.473 1 95.75 209 SER B C 1
ATOM 4712 O O . SER B 1 209 ? 11.602 -22.891 -2.48 1 95.75 209 SER B O 1
ATOM 4714 N N . PHE B 1 210 ? 9.727 -21.922 -1.627 1 96.81 210 PHE B N 1
ATOM 4715 C CA . PHE B 1 210 ? 9.625 -22.922 -0.573 1 96.81 210 PHE B CA 1
ATOM 4716 C C . PHE B 1 210 ? 8.43 -23.828 -0.816 1 96.81 210 PHE B C 1
ATOM 4718 O O . PHE B 1 210 ? 8.164 -24.75 -0.027 1 96.81 210 PHE B O 1
ATOM 4725 N N . VAL B 1 211 ? 7.719 -23.625 -1.862 1 97.31 211 VAL B N 1
ATOM 4726 C CA . VAL B 1 211 ? 6.492 -24.375 -2.096 1 97.31 211 VAL B CA 1
ATOM 4727 C C . VAL B 1 211 ? 6.789 -25.578 -2.977 1 97.31 211 VAL B C 1
ATOM 4729 O O . VAL B 1 211 ? 7.027 -25.438 -4.18 1 97.31 211 VAL B O 1
ATOM 4732 N N . LEU B 1 212 ? 6.711 -26.734 -2.383 1 97.56 212 LEU B N 1
ATOM 4733 C CA . LEU B 1 212 ? 7.008 -27.984 -3.061 1 97.56 212 LEU B CA 1
ATOM 4734 C C . LEU B 1 212 ? 8.391 -27.953 -3.695 1 97.56 212 LEU B C 1
ATOM 4736 O O . LEU B 1 212 ? 8.555 -28.344 -4.855 1 97.56 212 LEU B O 1
ATOM 4740 N N . GLU B 1 213 ? 9.25 -27.359 -3.055 1 94.56 213 GLU B N 1
ATOM 4741 C CA . GLU B 1 213 ? 10.664 -27.219 -3.412 1 94.56 213 GLU B CA 1
ATOM 4742 C C . GLU B 1 213 ? 11.562 -27.547 -2.225 1 94.56 213 GLU B C 1
ATOM 4744 O O . GLU B 1 213 ? 11.539 -26.844 -1.209 1 94.56 213 GLU B O 1
ATOM 4749 N N . ARG B 1 214 ? 12.297 -28.484 -2.309 1 88.38 214 ARG B N 1
ATOM 4750 C CA . ARG B 1 214 ? 13.109 -28.969 -1.196 1 88.38 214 ARG B CA 1
ATOM 4751 C C . ARG B 1 214 ? 14.406 -28.172 -1.067 1 88.38 214 ARG B C 1
ATOM 4753 O O . ARG B 1 214 ? 15 -28.109 0.01 1 88.38 214 ARG B O 1
ATOM 4760 N N . GLU B 1 215 ? 14.828 -27.625 -2.176 1 93.44 215 GLU B N 1
ATOM 4761 C CA . GLU B 1 215 ? 16.047 -26.828 -2.186 1 93.44 215 GLU B CA 1
ATOM 4762 C C . GLU B 1 215 ? 15.797 -25.422 -2.703 1 93.44 215 GLU B C 1
ATOM 4764 O O . GLU B 1 215 ? 16.156 -25.094 -3.838 1 93.44 215 GLU B O 1
ATOM 4769 N N . PRO B 1 216 ? 15.297 -24.594 -1.794 1 95.81 216 PRO B N 1
ATOM 4770 C CA . PRO B 1 216 ? 15.023 -23.219 -2.232 1 95.81 216 PRO B CA 1
ATOM 4771 C C . PRO B 1 216 ? 16.281 -22.516 -2.76 1 95.81 216 PRO B C 1
ATOM 4773 O O . PRO B 1 216 ? 17.375 -22.703 -2.225 1 95.81 216 PRO B O 1
ATOM 4776 N N . LYS B 1 217 ? 16.156 -21.734 -3.791 1 97.31 217 LYS B N 1
ATOM 4777 C CA . LYS B 1 217 ? 17.266 -21.031 -4.414 1 97.31 217 LYS B CA 1
ATOM 4778 C C . LYS B 1 217 ? 16.984 -19.531 -4.496 1 97.31 217 LYS B C 1
ATOM 4780 O O . LYS B 1 217 ? 15.82 -19.109 -4.617 1 97.31 217 LYS B O 1
ATOM 4785 N N . SER B 1 218 ? 17.969 -18.766 -4.352 1 98.12 218 SER B N 1
ATOM 4786 C CA . SER B 1 218 ? 17.984 -17.328 -4.598 1 98.12 218 SER B CA 1
ATOM 4787 C C . SER B 1 218 ? 18.922 -16.969 -5.738 1 98.12 218 SER B C 1
ATOM 4789 O O . SER B 1 218 ? 19.969 -17.578 -5.902 1 98.12 218 SER B O 1
ATOM 4791 N N . ILE B 1 219 ? 18.547 -15.984 -6.488 1 98.62 219 ILE B N 1
ATOM 4792 C CA . ILE B 1 219 ? 19.391 -15.531 -7.594 1 98.62 219 ILE B CA 1
ATOM 4793 C C . ILE B 1 219 ? 20.719 -15.016 -7.051 1 98.62 219 ILE B C 1
ATOM 4795 O O . ILE B 1 219 ? 21.734 -15.055 -7.742 1 98.62 219 ILE B O 1
ATOM 4799 N N . PHE B 1 220 ? 20.766 -14.602 -5.781 1 98.5 220 PHE B N 1
ATOM 4800 C CA . PHE B 1 220 ? 21.938 -13.969 -5.188 1 98.5 220 PHE B CA 1
ATOM 4801 C C . PHE B 1 220 ? 22.953 -15.008 -4.766 1 98.5 220 PHE B C 1
ATOM 4803 O O . PHE B 1 220 ? 24.047 -14.664 -4.301 1 98.5 220 PHE B O 1
ATOM 4810 N N . GLN B 1 221 ? 22.625 -16.281 -4.973 1 97.62 221 GLN B N 1
ATOM 4811 C CA . GLN B 1 221 ? 23.594 -17.344 -4.738 1 97.62 221 GLN B CA 1
ATOM 4812 C C . GLN B 1 221 ? 24.641 -17.391 -5.848 1 97.62 221 GLN B C 1
ATOM 4814 O O . GLN B 1 221 ? 25.688 -18.031 -5.699 1 97.62 221 GLN B O 1
ATOM 4819 N N . VAL B 1 222 ? 24.328 -16.75 -6.918 1 97.25 222 VAL B N 1
ATOM 4820 C CA . VAL B 1 222 ? 25.188 -16.828 -8.102 1 97.25 222 VAL B CA 1
ATOM 4821 C C . VAL B 1 222 ? 26.141 -15.641 -8.133 1 97.25 222 VAL B C 1
ATOM 4823 O O . VAL B 1 222 ? 25.75 -14.508 -7.816 1 97.25 222 VAL B O 1
ATOM 4826 N N . GLU B 1 223 ? 27.312 -15.898 -8.57 1 94.94 223 GLU B N 1
ATOM 4827 C CA . GLU B 1 223 ? 28.328 -14.852 -8.664 1 94.94 223 GLU B CA 1
ATOM 4828 C C . GLU B 1 223 ? 27.906 -13.766 -9.648 1 94.94 223 GLU B C 1
ATOM 4830 O O . GLU B 1 223 ? 27.391 -14.062 -10.727 1 94.94 223 GLU B O 1
ATOM 4835 N N . GLY B 1 224 ? 28.109 -12.578 -9.25 1 96.81 224 GLY B N 1
ATOM 4836 C CA . GLY B 1 224 ? 27.812 -11.461 -10.133 1 96.81 224 GLY B CA 1
ATOM 4837 C C . GLY B 1 224 ? 26.391 -10.945 -9.984 1 96.81 224 GLY B C 1
ATOM 4838 O O . GLY B 1 224 ? 26.078 -9.852 -10.445 1 96.81 224 GLY B O 1
ATOM 4839 N N . ALA B 1 225 ? 25.578 -11.68 -9.266 1 98.06 225 ALA B N 1
ATOM 4840 C CA . ALA B 1 225 ? 24.172 -11.305 -9.117 1 98.06 225 ALA B CA 1
ATOM 4841 C C . ALA B 1 225 ? 24.031 -9.93 -8.469 1 98.06 225 ALA B C 1
ATOM 4843 O O . ALA B 1 225 ? 23.203 -9.117 -8.891 1 98.06 225 ALA B O 1
ATOM 4844 N N . SER B 1 226 ? 24.844 -9.609 -7.5 1 96.88 226 SER B N 1
ATOM 4845 C CA . SER B 1 226 ? 24.734 -8.383 -6.715 1 96.88 226 SER B CA 1
ATOM 4846 C C . SER B 1 226 ? 24.969 -7.148 -7.578 1 96.88 226 SER B C 1
ATOM 4848 O O . SER B 1 226 ? 24.594 -6.035 -7.203 1 96.88 226 SER B O 1
ATOM 4850 N N . GLU B 1 227 ? 25.547 -7.336 -8.734 1 97.25 227 GLU B N 1
ATOM 4851 C CA . GLU B 1 227 ? 25.875 -6.219 -9.617 1 97.25 227 GLU B CA 1
ATOM 4852 C C . GLU B 1 227 ? 24.672 -5.828 -10.477 1 97.25 227 GLU B C 1
ATOM 4854 O O . GLU B 1 227 ? 24.547 -4.672 -10.875 1 97.25 227 GLU B O 1
ATOM 4859 N N . VAL B 1 228 ? 23.812 -6.844 -10.719 1 98.19 228 VAL B N 1
ATOM 4860 C CA . VAL B 1 228 ? 22.859 -6.547 -11.789 1 98.19 228 VAL B CA 1
ATOM 4861 C C . VAL B 1 228 ? 21.453 -6.969 -11.375 1 98.19 228 VAL B C 1
ATOM 4863 O O . VAL B 1 228 ? 20.484 -6.668 -12.062 1 98.19 228 VAL B O 1
ATOM 4866 N N . ALA B 1 229 ? 21.297 -7.641 -10.188 1 98.62 229 ALA B N 1
ATOM 4867 C CA . ALA B 1 229 ? 20.016 -8.273 -9.914 1 98.62 229 ALA B CA 1
ATOM 4868 C C . ALA B 1 229 ? 19.312 -7.59 -8.75 1 98.62 229 ALA B C 1
ATOM 4870 O O . ALA B 1 229 ? 19.953 -7.02 -7.867 1 98.62 229 ALA B O 1
ATOM 4871 N N . LEU B 1 230 ? 18.047 -7.562 -8.805 1 98.81 230 LEU B N 1
ATOM 4872 C CA . LEU B 1 230 ? 17.109 -7.434 -7.688 1 98.81 230 LEU B CA 1
ATOM 4873 C C . LEU B 1 230 ? 16.328 -8.719 -7.48 1 98.81 230 LEU B C 1
ATOM 4875 O O . LEU B 1 230 ? 16.062 -9.453 -8.438 1 98.81 230 LEU B O 1
ATOM 4879 N N . GLU B 1 231 ? 15.977 -9.039 -6.242 1 98.88 231 GLU B N 1
ATOM 4880 C CA . GLU B 1 231 ? 15.102 -10.172 -5.977 1 98.88 231 GLU B CA 1
ATOM 4881 C C . GLU B 1 231 ? 13.914 -9.758 -5.102 1 98.88 231 GLU B C 1
ATOM 4883 O O . GLU B 1 231 ? 14.102 -9.117 -4.062 1 98.88 231 GLU B O 1
ATOM 4888 N N . LEU B 1 232 ? 12.766 -10.016 -5.582 1 98.81 232 LEU B N 1
ATOM 4889 C CA . LEU B 1 232 ? 11.539 -9.906 -4.797 1 98.81 232 LEU B CA 1
ATOM 4890 C C . LEU B 1 232 ? 11.211 -11.234 -4.121 1 98.81 232 LEU B C 1
ATOM 4892 O O . LEU B 1 232 ? 11.414 -12.305 -4.707 1 98.81 232 LEU B O 1
ATOM 4896 N N . ASN B 1 233 ? 10.758 -11.172 -2.949 1 98.5 233 ASN B N 1
ATOM 4897 C CA . ASN B 1 233 ? 10.211 -12.305 -2.211 1 98.5 233 ASN B CA 1
ATOM 4898 C C . ASN B 1 233 ? 9.039 -11.883 -1.328 1 98.5 233 ASN B C 1
ATOM 4900 O O . ASN B 1 233 ? 8.727 -10.695 -1.221 1 98.5 233 ASN B O 1
ATOM 4904 N N . SER B 1 234 ? 8.281 -12.836 -0.854 1 97.31 234 SER B N 1
ATOM 4905 C CA . SER B 1 234 ? 7.07 -12.523 -0.097 1 97.31 234 SER B CA 1
ATOM 4906 C C . SER B 1 234 ? 6.742 -13.625 0.905 1 97.31 234 SER B C 1
ATOM 4908 O O . SER B 1 234 ? 7.223 -14.75 0.773 1 97.31 234 SER B O 1
ATOM 4910 N N . LEU B 1 235 ? 5.949 -13.297 1.888 1 98.25 235 LEU B N 1
ATOM 4911 C CA . LEU B 1 235 ? 5.488 -14.266 2.875 1 98.25 235 LEU B CA 1
ATOM 4912 C C . LEU B 1 235 ? 4.082 -14.75 2.545 1 98.25 235 LEU B C 1
ATOM 4914 O O . LEU B 1 235 ? 3.463 -15.461 3.342 1 98.25 235 LEU B O 1
ATOM 4918 N N . SER B 1 236 ? 3.6 -14.375 1.387 1 97.44 236 SER B N 1
ATOM 4919 C CA . SER B 1 236 ? 2.24 -14.711 0.973 1 97.44 236 SER B CA 1
ATOM 4920 C C . SER B 1 236 ? 2.049 -16.219 0.883 1 97.44 236 SER B C 1
ATOM 4922 O O . SER B 1 236 ? 1.023 -16.75 1.317 1 97.44 236 SER B O 1
ATOM 4924 N N . LYS B 1 237 ? 3.07 -16.891 0.265 1 97.06 237 LYS B N 1
ATOM 4925 C CA . LYS B 1 237 ? 2.908 -18.312 -0.054 1 97.06 237 LYS B CA 1
ATOM 4926 C C . LYS B 1 237 ? 3.619 -19.188 0.971 1 97.06 237 LYS B C 1
ATOM 4928 O O . LYS B 1 237 ? 3.02 -20.109 1.527 1 97.06 237 LYS B O 1
ATOM 4933 N N . SER B 1 238 ? 4.816 -18.812 1.308 1 95.69 238 SER B N 1
ATOM 4934 C CA . SER B 1 238 ? 5.645 -19.641 2.178 1 95.69 238 SER B CA 1
ATOM 4935 C C . SER B 1 238 ? 5.152 -19.594 3.619 1 95.69 238 SER B C 1
ATOM 4937 O O . SER B 1 238 ? 5.484 -20.453 4.426 1 95.69 238 SER B O 1
ATOM 4939 N N . SER B 1 239 ? 4.355 -18.562 3.979 1 97.81 239 SER B N 1
ATOM 4940 C CA . SER B 1 239 ? 3.938 -18.406 5.367 1 97.81 239 SER B CA 1
ATOM 4941 C C . SER B 1 239 ? 2.424 -18.25 5.477 1 97.81 239 SER B C 1
ATOM 4943 O O . SER B 1 239 ? 1.905 -17.922 6.543 1 97.81 239 SER B O 1
ATOM 4945 N N . ASN B 1 240 ? 1.72 -18.484 4.41 1 97.94 240 ASN B N 1
ATOM 4946 C CA . ASN B 1 240 ? 0.266 -18.375 4.383 1 97.94 240 ASN B CA 1
ATOM 4947 C C . ASN B 1 240 ? -0.195 -17 4.871 1 97.94 240 ASN B C 1
ATOM 4949 O O . ASN B 1 240 ? -1.109 -16.906 5.691 1 97.94 240 ASN B O 1
ATOM 4953 N N . MET B 1 241 ? 0.502 -15.984 4.359 1 98.12 241 MET B N 1
ATOM 4954 C CA . MET B 1 241 ? 0.226 -14.609 4.785 1 98.12 241 MET B CA 1
ATOM 4955 C C . MET B 1 241 ? -0.166 -13.742 3.598 1 98.12 241 MET B C 1
ATOM 4957 O O . MET B 1 241 ? 0.224 -12.57 3.523 1 98.12 241 MET B O 1
ATOM 4961 N N . ALA B 1 242 ? -0.902 -14.336 2.65 1 97 242 ALA B N 1
ATOM 4962 C CA . ALA B 1 242 ? -1.219 -13.625 1.412 1 97 242 ALA B CA 1
ATOM 4963 C C . ALA B 1 242 ? -1.945 -12.32 1.699 1 97 242 ALA B C 1
ATOM 4965 O O . ALA B 1 242 ? -1.583 -11.266 1.161 1 97 242 ALA B O 1
ATOM 4966 N N . GLY B 1 243 ? -2.895 -12.352 2.594 1 96.88 243 GLY B N 1
ATOM 4967 C CA . GLY B 1 243 ? -3.682 -11.172 2.895 1 96.88 243 GLY B CA 1
ATOM 4968 C C . GLY B 1 243 ? -2.939 -10.156 3.75 1 96.88 243 GLY B C 1
ATOM 4969 O O . GLY B 1 243 ? -3.377 -9.016 3.891 1 96.88 243 GLY B O 1
ATOM 4970 N N . TRP B 1 244 ? -1.806 -10.547 4.332 1 97.88 244 TRP B N 1
ATOM 4971 C CA . TRP B 1 244 ? -1.051 -9.664 5.211 1 97.88 244 TRP B CA 1
ATOM 4972 C C . TRP B 1 244 ? -0.223 -8.664 4.406 1 97.88 244 TRP B C 1
ATOM 4974 O O . TRP B 1 244 ? 0.188 -7.625 4.926 1 97.88 244 TRP B O 1
ATOM 4984 N N . ARG B 1 245 ? 0.079 -9.023 3.193 1 96.25 245 ARG B N 1
ATOM 4985 C CA . ARG B 1 245 ? 0.815 -8.18 2.258 1 96.25 245 ARG B CA 1
ATOM 4986 C C . ARG B 1 245 ? 2.197 -7.832 2.805 1 96.25 245 ARG B C 1
ATOM 4988 O O . ARG B 1 245 ? 2.535 -6.656 2.957 1 96.25 245 ARG B O 1
ATOM 4995 N N . VAL B 1 246 ? 2.996 -8.805 3.066 1 97.94 246 VAL B N 1
ATOM 4996 C CA . VAL B 1 246 ? 4.375 -8.586 3.49 1 97.94 246 VAL B CA 1
ATOM 4997 C C . VAL B 1 246 ? 5.332 -9.188 2.463 1 97.94 246 VAL B C 1
ATOM 4999 O O . VAL B 1 246 ? 5.27 -10.383 2.17 1 97.94 246 VAL B O 1
ATOM 5002 N N . GLY B 1 247 ? 6.129 -8.414 1.915 1 97.81 247 GLY B N 1
ATOM 5003 C CA . GLY B 1 247 ? 7.168 -8.82 0.981 1 97.81 247 GLY B CA 1
ATOM 5004 C C . GLY B 1 247 ? 8.469 -8.055 1.172 1 97.81 247 GLY B C 1
ATOM 5005 O O . GLY B 1 247 ? 8.656 -7.379 2.186 1 97.81 247 GLY B O 1
ATOM 5006 N N . MET B 1 248 ? 9.375 -8.219 0.261 1 98.69 248 MET B N 1
ATOM 5007 C CA . MET B 1 248 ? 10.68 -7.559 0.345 1 98.69 248 MET B CA 1
ATOM 5008 C C . MET B 1 248 ? 11.344 -7.484 -1.026 1 98.69 248 MET B C 1
ATOM 5010 O O . MET B 1 248 ? 11.008 -8.266 -1.924 1 98.69 248 MET B O 1
ATOM 5014 N N . VAL B 1 249 ? 12.164 -6.562 -1.16 1 98.75 249 VAL B N 1
ATOM 5015 C CA . VAL B 1 249 ? 13.086 -6.488 -2.291 1 98.75 249 VAL B CA 1
ATOM 5016 C C . VAL B 1 249 ? 14.516 -6.324 -1.787 1 98.75 249 VAL B C 1
ATOM 5018 O O . VAL B 1 249 ? 14.758 -5.629 -0.796 1 98.75 249 VAL B O 1
ATOM 5021 N N . MET B 1 250 ? 15.398 -7 -2.354 1 98.25 250 MET B N 1
ATOM 5022 C CA . MET B 1 250 ? 16.812 -6.871 -1.993 1 98.25 250 MET B CA 1
ATOM 5023 C C . MET B 1 250 ? 17.672 -6.668 -3.234 1 98.25 250 MET B C 1
ATOM 5025 O O . MET B 1 250 ? 17.328 -7.137 -4.32 1 98.25 250 MET B O 1
ATOM 5029 N N . GLY B 1 251 ? 18.75 -5.977 -3.121 1 98.25 251 GLY B N 1
ATOM 5030 C CA . GLY B 1 251 ? 19.703 -5.633 -4.156 1 98.25 251 GLY B CA 1
ATOM 5031 C C . GLY B 1 251 ? 20.781 -4.68 -3.682 1 98.25 251 GLY B C 1
ATOM 5032 O O . GLY B 1 251 ? 20.969 -4.492 -2.477 1 98.25 251 GLY B O 1
ATOM 5033 N N . ARG B 1 252 ? 21.562 -4.191 -4.621 1 97.19 252 ARG B N 1
ATOM 5034 C CA . ARG B 1 252 ? 22.656 -3.283 -4.273 1 97.19 252 ARG B CA 1
ATOM 5035 C C . ARG B 1 252 ? 22.109 -2.002 -3.645 1 97.19 252 ARG B C 1
ATOM 5037 O O . ARG B 1 252 ? 21.031 -1.531 -4.004 1 97.19 252 ARG B O 1
ATOM 5044 N N . LYS B 1 253 ? 22.938 -1.422 -2.797 1 97.44 253 LYS B N 1
ATOM 5045 C CA . LYS B 1 253 ? 22.578 -0.319 -1.907 1 97.44 253 LYS B CA 1
ATOM 5046 C C . LYS B 1 253 ? 22.031 0.869 -2.693 1 97.44 253 LYS B C 1
ATOM 5048 O O . LYS B 1 253 ? 21.016 1.45 -2.316 1 97.44 253 LYS B O 1
ATOM 5053 N N . ASP B 1 254 ? 22.625 1.285 -3.75 1 96.44 254 ASP B N 1
ATOM 5054 C CA . ASP B 1 254 ? 22.219 2.477 -4.48 1 96.44 254 ASP B CA 1
ATOM 5055 C C . ASP B 1 254 ? 20.859 2.268 -5.148 1 96.44 254 ASP B C 1
ATOM 5057 O O . ASP B 1 254 ? 20.062 3.205 -5.27 1 96.44 254 ASP B O 1
ATOM 5061 N N . TRP B 1 255 ? 20.547 1.01 -5.637 1 97.62 255 TRP B N 1
ATOM 5062 C CA . TRP B 1 255 ? 19.234 0.723 -6.207 1 97.62 255 TRP B CA 1
ATOM 5063 C C . TRP B 1 255 ? 18.156 0.741 -5.133 1 97.62 255 TRP B C 1
ATOM 5065 O O . TRP B 1 255 ? 17.078 1.318 -5.332 1 97.62 255 TRP B O 1
ATOM 5075 N N . ILE B 1 256 ? 18.469 0.152 -3.955 1 97.56 256 ILE B N 1
ATOM 5076 C CA . ILE B 1 256 ? 17.5 0.11 -2.857 1 97.56 256 ILE B CA 1
ATOM 5077 C C . ILE B 1 256 ? 17.203 1.529 -2.385 1 97.56 256 ILE B C 1
ATOM 5079 O O . ILE B 1 256 ? 16.047 1.854 -2.08 1 97.56 256 ILE B O 1
ATOM 5083 N N . GLN B 1 257 ? 18.188 2.352 -2.344 1 93.75 257 GLN B N 1
ATOM 5084 C CA . GLN B 1 257 ? 18 3.744 -1.952 1 93.75 257 GLN B CA 1
ATOM 5085 C C . GLN B 1 257 ? 17.047 4.457 -2.91 1 93.75 257 GLN B C 1
ATOM 5087 O O . GLN B 1 257 ? 16.156 5.191 -2.479 1 93.75 257 GLN B O 1
ATOM 5092 N N . GLU B 1 258 ? 17.203 4.246 -4.203 1 93.81 258 GLU B N 1
ATOM 5093 C CA . GLU B 1 258 ? 16.359 4.887 -5.195 1 93.81 258 GLU B CA 1
ATOM 5094 C C . GLU B 1 258 ? 14.93 4.344 -5.129 1 93.81 258 GLU B C 1
ATOM 5096 O O . GLU B 1 258 ? 13.961 5.094 -5.277 1 93.81 258 GLU B O 1
ATOM 5101 N N . ILE B 1 259 ? 14.844 3.047 -4.918 1 95.56 259 ILE B N 1
ATOM 5102 C CA . ILE B 1 259 ? 13.523 2.441 -4.766 1 95.56 259 ILE B CA 1
ATOM 5103 C C . ILE B 1 259 ? 12.836 3.01 -3.527 1 95.56 259 ILE B C 1
ATOM 5105 O O . ILE B 1 259 ? 11.633 3.275 -3.545 1 95.56 259 ILE B O 1
ATOM 5109 N N . THR B 1 260 ? 13.594 3.219 -2.482 1 93 260 THR B N 1
ATOM 5110 C CA . THR B 1 260 ? 13.07 3.779 -1.24 1 93 260 THR B CA 1
ATOM 5111 C C . THR B 1 260 ? 12.547 5.195 -1.464 1 93 260 THR B C 1
ATOM 5113 O O . THR B 1 260 ? 11.516 5.578 -0.907 1 93 260 THR B O 1
ATOM 5116 N N . LYS B 1 261 ? 13.25 5.965 -2.238 1 89.44 261 LYS B N 1
ATOM 5117 C CA . LYS B 1 261 ? 12.812 7.316 -2.57 1 89.44 261 LYS B CA 1
ATOM 5118 C C . LYS B 1 261 ? 11.43 7.309 -3.217 1 89.44 261 LYS B C 1
ATOM 5120 O O . LYS B 1 261 ? 10.57 8.117 -2.863 1 89.44 261 LYS B O 1
ATOM 5125 N N . VAL B 1 262 ? 11.234 6.363 -4.125 1 89.56 262 VAL B N 1
ATOM 5126 C CA . VAL B 1 262 ? 9.945 6.223 -4.789 1 89.56 262 VAL B CA 1
ATOM 5127 C C . VAL B 1 262 ? 8.883 5.781 -3.779 1 89.56 262 VAL B C 1
ATOM 5129 O O . VAL B 1 262 ? 7.824 6.398 -3.674 1 89.56 262 VAL B O 1
ATOM 5132 N N . LYS B 1 263 ? 9.242 4.832 -3.012 1 91.25 263 LYS B N 1
ATOM 5133 C CA . LYS B 1 263 ? 8.328 4.23 -2.051 1 91.25 263 LYS B CA 1
ATOM 5134 C C . LYS B 1 263 ? 7.871 5.25 -1.012 1 91.25 263 LYS B C 1
ATOM 5136 O O . LYS B 1 263 ? 6.695 5.285 -0.642 1 91.25 263 LYS B O 1
ATOM 5141 N N . SER B 1 264 ? 8.734 6.066 -0.535 1 87.94 264 SER B N 1
ATOM 5142 C CA . SER B 1 264 ? 8.453 7 0.549 1 87.94 264 SER B CA 1
ATOM 5143 C C . SER B 1 264 ? 7.426 8.047 0.122 1 87.94 264 SER B C 1
ATOM 5145 O O . SER B 1 264 ? 6.824 8.711 0.965 1 87.94 264 SER B O 1
ATOM 5147 N N . ASN B 1 265 ? 7.199 8.164 -1.154 1 83.19 265 ASN B N 1
ATOM 5148 C CA . ASN B 1 265 ? 6.191 9.094 -1.653 1 83.19 265 ASN B CA 1
ATOM 5149 C C . ASN B 1 265 ? 4.867 8.391 -1.935 1 83.19 265 ASN B C 1
ATOM 5151 O O . ASN B 1 265 ? 3.885 9.039 -2.305 1 83.19 265 ASN B O 1
ATOM 5155 N N . MET B 1 266 ? 4.828 7.062 -1.685 1 85.19 266 MET B N 1
ATOM 5156 C CA . MET B 1 266 ? 3.637 6.301 -2.053 1 85.19 266 MET B CA 1
ATOM 5157 C C . MET B 1 266 ? 2.959 5.719 -0.816 1 85.19 266 MET B C 1
ATOM 5159 O O . MET B 1 266 ? 1.756 5.457 -0.829 1 85.19 266 MET B O 1
ATOM 5163 N N . ASP B 1 267 ? 3.732 5.434 0.118 1 83.25 267 ASP B N 1
ATOM 5164 C CA . ASP B 1 267 ? 3.107 4.918 1.331 1 83.25 267 ASP B CA 1
ATOM 5165 C C . ASP B 1 267 ? 3.752 5.516 2.58 1 83.25 267 ASP B C 1
ATOM 5167 O O . ASP B 1 267 ? 4.652 6.352 2.48 1 83.25 267 ASP B O 1
ATOM 5171 N N . SER B 1 268 ? 3.133 5.168 3.758 1 83.06 268 SER B N 1
ATOM 5172 C CA . SER B 1 268 ? 3.596 5.754 5.012 1 83.06 268 SER B CA 1
ATOM 5173 C C . SER B 1 268 ? 3.988 4.672 6.012 1 83.06 268 SER B C 1
ATOM 5175 O O . SER B 1 268 ? 3.797 4.836 7.219 1 83.06 268 SER B O 1
ATOM 5177 N N . GLY B 1 269 ? 4.414 3.572 5.426 1 89.44 269 GLY B N 1
ATOM 5178 C CA . GLY B 1 269 ? 4.91 2.533 6.312 1 89.44 269 GLY B CA 1
ATOM 5179 C C . GLY B 1 269 ? 3.92 1.405 6.527 1 89.44 269 GLY B C 1
ATOM 5180 O O . GLY B 1 269 ? 2.727 1.561 6.258 1 89.44 269 GLY B O 1
ATOM 5181 N N . MET B 1 270 ? 4.457 0.323 7.082 1 95.25 270 MET B N 1
ATOM 5182 C CA . MET B 1 270 ? 3.686 -0.893 7.328 1 95.25 270 MET B CA 1
ATOM 5183 C C . MET B 1 270 ? 3.232 -0.964 8.781 1 95.25 270 MET B C 1
ATOM 5185 O O . MET B 1 270 ? 3.998 -0.646 9.695 1 95.25 270 MET B O 1
ATOM 5189 N N . PHE B 1 271 ? 1.958 -1.438 8.984 1 97.62 271 PHE B N 1
ATOM 5190 C CA . PHE B 1 271 ? 1.442 -1.608 10.336 1 97.62 271 PHE B CA 1
ATOM 5191 C C . PHE B 1 271 ? 2.393 -2.451 11.18 1 97.62 271 PHE B C 1
ATOM 5193 O O . PHE B 1 271 ? 2.844 -3.512 10.742 1 97.62 271 PHE B O 1
ATOM 5200 N N . LEU B 1 272 ? 2.678 -2.027 12.398 1 98.19 272 LEU B N 1
ATOM 5201 C CA . LEU B 1 272 ? 3.674 -2.668 13.25 1 98.19 272 LEU B CA 1
ATOM 5202 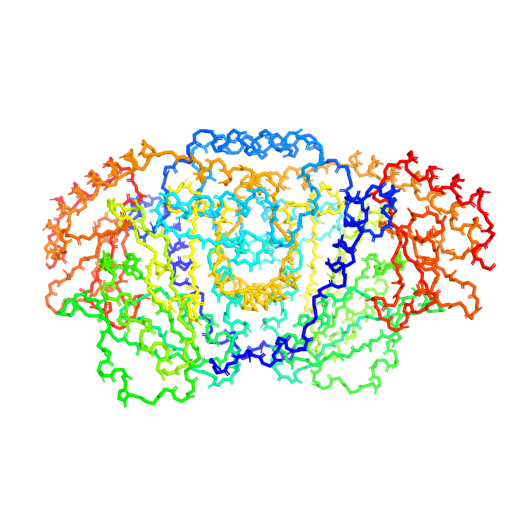C C . LEU B 1 272 ? 3.285 -4.113 13.547 1 98.19 272 LEU B C 1
ATOM 5204 O O . LEU B 1 272 ? 4.141 -5 13.562 1 98.19 272 LEU B O 1
ATOM 5208 N N . GLY B 1 273 ? 2.002 -4.371 13.844 1 98.38 273 GLY B N 1
ATOM 5209 C CA . GLY B 1 273 ? 1.551 -5.727 14.125 1 98.38 273 GLY B CA 1
ATOM 5210 C C . GLY B 1 273 ? 1.878 -6.707 13.016 1 98.38 273 GLY B C 1
ATOM 5211 O O . GLY B 1 273 ? 2.277 -7.844 13.289 1 98.38 273 GLY B O 1
ATOM 5212 N N . LEU B 1 274 ? 1.705 -6.32 11.781 1 98.5 274 LEU B N 1
ATOM 5213 C CA . LEU B 1 274 ? 2.021 -7.176 10.641 1 98.5 274 LEU B CA 1
ATOM 5214 C C . LEU B 1 274 ? 3.521 -7.449 10.57 1 98.5 274 LEU B C 1
ATOM 5216 O O . LEU B 1 274 ? 3.938 -8.562 10.242 1 98.5 274 LEU B O 1
ATOM 5220 N N . GLN B 1 275 ? 4.336 -6.402 10.844 1 98.69 275 GLN B N 1
ATOM 5221 C CA . GLN B 1 275 ? 5.785 -6.562 10.82 1 98.69 275 GLN B CA 1
ATOM 5222 C C . GLN B 1 275 ? 6.246 -7.547 11.891 1 98.69 275 GLN B C 1
ATOM 5224 O O . GLN B 1 275 ? 7.109 -8.391 11.633 1 98.69 275 GLN B O 1
ATOM 5229 N N . LYS B 1 276 ? 5.633 -7.434 13.078 1 98.81 276 LYS B N 1
ATOM 5230 C CA . LYS B 1 276 ? 5.992 -8.344 14.164 1 98.81 276 LYS B CA 1
ATOM 5231 C C . LYS B 1 276 ? 5.605 -9.781 13.828 1 98.81 276 LYS B C 1
ATOM 5233 O O . LYS B 1 276 ? 6.352 -10.719 14.117 1 98.81 276 LYS B O 1
ATOM 5238 N N . GLY B 1 277 ? 4.402 -9.945 13.234 1 98.75 277 GLY B N 1
ATOM 5239 C CA . GLY B 1 277 ? 4.043 -11.266 12.727 1 98.75 277 GLY B CA 1
ATOM 5240 C C . GLY B 1 277 ? 5.012 -11.789 11.68 1 98.75 277 GLY B C 1
ATOM 5241 O O . GLY B 1 277 ? 5.387 -12.961 11.703 1 98.75 277 GLY B O 1
ATOM 5242 N N . ALA B 1 278 ? 5.441 -10.945 10.781 1 98.88 278 ALA B N 1
ATOM 5243 C CA . ALA B 1 278 ? 6.375 -11.312 9.719 1 98.88 278 ALA B CA 1
ATOM 5244 C C . ALA B 1 278 ? 7.707 -11.789 10.297 1 98.88 278 ALA B C 1
ATOM 5246 O O . ALA B 1 278 ? 8.305 -12.742 9.797 1 98.88 278 ALA B O 1
ATOM 5247 N N . ILE B 1 279 ? 8.188 -11.078 11.32 1 98.88 279 ILE B N 1
ATOM 5248 C CA . ILE B 1 279 ? 9.43 -11.453 11.984 1 98.88 279 ILE B CA 1
ATOM 5249 C C . ILE B 1 279 ? 9.328 -12.883 12.492 1 98.88 279 ILE B C 1
ATOM 5251 O O . ILE B 1 279 ? 10.234 -13.695 12.281 1 98.88 279 ILE B O 1
ATOM 5255 N N . GLU B 1 280 ? 8.172 -13.211 13.117 1 98.81 280 GLU B N 1
ATOM 5256 C CA . GLU B 1 280 ? 7.961 -14.57 13.609 1 98.81 280 GLU B CA 1
ATOM 5257 C C . GLU B 1 280 ? 7.93 -15.57 12.461 1 98.81 280 GLU B C 1
ATOM 5259 O O . GLU B 1 280 ? 8.484 -16.672 12.57 1 98.81 280 GLU B O 1
ATOM 5264 N N . ALA B 1 281 ? 7.301 -15.234 11.398 1 98.81 281 ALA B N 1
ATOM 5265 C CA . ALA B 1 281 ? 7.203 -16.125 10.242 1 98.81 281 ALA B CA 1
ATOM 5266 C C . ALA B 1 281 ? 8.578 -16.422 9.664 1 98.81 281 ALA B C 1
ATOM 5268 O O . ALA B 1 281 ? 8.867 -17.578 9.312 1 98.81 281 ALA B O 1
ATOM 5269 N N . LEU B 1 282 ? 9.422 -15.398 9.586 1 98.69 282 LEU B N 1
ATOM 5270 C CA . LEU B 1 282 ? 10.75 -15.516 8.992 1 98.69 282 LEU B CA 1
ATOM 5271 C C . LEU B 1 282 ? 11.656 -16.375 9.867 1 98.69 282 LEU B C 1
ATOM 5273 O O . LEU B 1 282 ? 12.711 -16.828 9.414 1 98.69 282 LEU B O 1
ATOM 5277 N N . MET B 1 283 ? 11.25 -16.609 11.086 1 97.88 283 MET B N 1
ATOM 5278 C CA . MET B 1 283 ? 12.062 -17.375 12.031 1 97.88 283 MET B CA 1
ATOM 5279 C C . MET B 1 283 ? 11.578 -18.812 12.141 1 97.88 283 MET B C 1
ATOM 5281 O O . MET B 1 283 ? 12.188 -19.625 12.82 1 97.88 283 MET B O 1
ATOM 5285 N N . LEU B 1 284 ? 10.523 -19.141 11.445 1 96.75 284 LEU B N 1
ATOM 5286 C CA . LEU B 1 284 ? 10.008 -20.5 11.5 1 96.75 284 LEU B CA 1
ATOM 5287 C C . LEU B 1 284 ? 11.023 -21.5 10.969 1 96.75 284 LEU B C 1
ATOM 5289 O O . LEU B 1 284 ? 11.82 -21.172 10.086 1 96.75 284 LEU B O 1
ATOM 5293 N N . GLY B 1 285 ? 11.023 -22.734 11.43 1 93.94 285 GLY B N 1
ATOM 5294 C CA . GLY B 1 285 ? 11.977 -23.75 11.031 1 93.94 285 GLY B CA 1
ATOM 5295 C C . GLY B 1 285 ? 11.43 -24.703 9.984 1 93.94 285 GLY B C 1
ATOM 5296 O O . GLY B 1 285 ? 10.336 -24.5 9.461 1 93.94 285 GLY B O 1
ATOM 5297 N N . ASN B 1 286 ? 12.172 -25.75 9.695 1 95.06 286 ASN B N 1
ATOM 5298 C CA . ASN B 1 286 ? 11.883 -26.703 8.625 1 95.06 286 ASN B CA 1
ATOM 5299 C C . ASN B 1 286 ? 10.578 -27.453 8.891 1 95.06 286 ASN B C 1
ATOM 5301 O O . ASN B 1 286 ? 9.906 -27.891 7.949 1 95.06 286 ASN B O 1
ATOM 5305 N N . GLU B 1 287 ? 10.219 -27.516 10.156 1 97.31 287 GLU B N 1
ATOM 5306 C CA . GLU B 1 287 ? 8.984 -28.219 10.484 1 97.31 287 GLU B CA 1
ATOM 5307 C C . GLU B 1 287 ? 7.781 -27.562 9.805 1 97.31 287 GLU B C 1
ATOM 5309 O O . GLU B 1 287 ? 6.871 -28.25 9.344 1 97.31 287 GLU B O 1
ATOM 5314 N N . TRP B 1 288 ? 7.738 -26.312 9.773 1 97.5 288 TRP B N 1
ATOM 5315 C CA . TRP B 1 288 ? 6.66 -25.578 9.125 1 97.5 288 TRP B CA 1
ATOM 5316 C C . TRP B 1 288 ? 6.609 -25.891 7.633 1 97.5 288 TRP B C 1
ATOM 5318 O O . TRP B 1 288 ? 5.547 -26.203 7.094 1 97.5 288 TRP B O 1
ATOM 5328 N N . TYR B 1 289 ? 7.773 -25.828 7.008 1 96.88 289 TYR B N 1
ATOM 5329 C CA . TYR B 1 289 ? 7.832 -26 5.562 1 96.88 289 TYR B CA 1
ATOM 5330 C C . TYR B 1 289 ? 7.555 -27.453 5.184 1 96.88 289 TYR B C 1
ATOM 5332 O O . TYR B 1 289 ? 6.957 -27.734 4.141 1 96.88 289 TYR B O 1
ATOM 5340 N N . ASP B 1 290 ? 7.984 -28.344 6.059 1 97.56 290 ASP B N 1
ATOM 5341 C CA . ASP B 1 290 ? 7.656 -29.75 5.844 1 97.56 290 ASP B CA 1
ATOM 5342 C C . ASP B 1 290 ? 6.148 -29.969 5.906 1 97.56 290 ASP B C 1
ATOM 5344 O O . ASP B 1 290 ? 5.59 -30.719 5.098 1 97.56 290 ASP B O 1
ATOM 5348 N N . PHE B 1 291 ? 5.543 -29.375 6.863 1 97.75 291 PHE B N 1
ATOM 5349 C CA . PHE B 1 291 ? 4.094 -29.453 7.004 1 97.75 291 PHE B CA 1
ATOM 5350 C C . PHE B 1 291 ? 3.395 -28.922 5.762 1 97.75 291 PHE B C 1
ATOM 5352 O O . PHE B 1 291 ? 2.527 -29.578 5.191 1 97.75 291 PHE B O 1
ATOM 5359 N N . LEU B 1 292 ? 3.781 -27.766 5.344 1 96.88 292 LEU B N 1
ATOM 5360 C CA . LEU B 1 292 ? 3.178 -27.125 4.18 1 96.88 292 LEU B CA 1
ATOM 5361 C C . LEU B 1 292 ? 3.365 -27.984 2.932 1 96.88 292 LEU B C 1
ATOM 5363 O O . LEU B 1 292 ? 2.412 -28.219 2.182 1 96.88 292 LEU B O 1
ATOM 5367 N N . ASN B 1 293 ? 4.598 -28.406 2.723 1 97.81 293 ASN B N 1
ATOM 5368 C CA . ASN B 1 293 ? 4.914 -29.188 1.532 1 97.81 293 ASN B CA 1
ATOM 5369 C C . ASN B 1 293 ? 4.223 -30.547 1.551 1 97.81 293 ASN B C 1
ATOM 5371 O O . ASN B 1 293 ? 3.854 -31.078 0.501 1 97.81 293 ASN B O 1
ATOM 5375 N N . GLY B 1 294 ? 4.074 -31.094 2.76 1 98.19 294 GLY B N 1
ATOM 5376 C CA . GLY B 1 294 ? 3.273 -32.312 2.861 1 98.19 294 GLY B CA 1
ATOM 5377 C C . GLY B 1 294 ? 1.83 -32.125 2.439 1 98.19 294 GLY B C 1
ATOM 5378 O O . GLY B 1 294 ? 1.274 -32.938 1.703 1 98.19 294 GLY B O 1
ATOM 5379 N N . THR B 1 295 ? 1.244 -31.031 2.869 1 98.19 295 THR B N 1
ATOM 5380 C CA . THR B 1 295 ? -0.14 -30.703 2.549 1 98.19 295 THR B CA 1
ATOM 5381 C C . THR B 1 295 ? -0.307 -30.484 1.049 1 98.19 295 THR B C 1
ATOM 5383 O O . THR B 1 295 ? -1.193 -31.062 0.421 1 98.19 295 THR B O 1
ATOM 5386 N N . TYR B 1 296 ? 0.553 -29.672 0.476 1 98.06 296 TYR B N 1
ATOM 5387 C CA . TYR B 1 296 ? 0.423 -29.344 -0.936 1 98.06 296 TYR B CA 1
ATOM 5388 C C . TYR B 1 296 ? 0.773 -30.531 -1.818 1 98.06 296 TYR B C 1
ATOM 5390 O O . TYR B 1 296 ? 0.216 -30.688 -2.908 1 98.06 296 TYR B O 1
ATOM 5398 N N . SER B 1 297 ? 1.689 -31.391 -1.302 1 98.19 297 SER B N 1
ATOM 5399 C CA . SER B 1 297 ? 1.996 -32.594 -2.047 1 98.19 297 SER B CA 1
ATOM 5400 C C . SER B 1 297 ? 0.775 -33.531 -2.15 1 98.19 297 SER B C 1
ATOM 5402 O O . SER B 1 297 ? 0.478 -34.031 -3.223 1 98.19 297 SER B O 1
ATOM 5404 N N . ALA B 1 298 ? 0.103 -33.688 -1.092 1 98.44 298 ALA B N 1
ATOM 5405 C CA . ALA B 1 298 ? -1.107 -34.5 -1.082 1 98.44 298 ALA B CA 1
ATOM 5406 C C . ALA B 1 298 ? -2.174 -33.906 -2.002 1 98.44 298 ALA B C 1
ATOM 5408 O O . ALA B 1 298 ? -2.822 -34.625 -2.754 1 98.44 298 ALA B O 1
ATOM 5409 N N . ARG B 1 299 ? -2.354 -32.625 -1.922 1 98.5 299 ARG B N 1
ATOM 5410 C CA . ARG B 1 299 ? -3.328 -31.953 -2.77 1 98.5 299 ARG B CA 1
ATOM 5411 C C . ARG B 1 299 ? -2.943 -32.062 -4.242 1 98.5 299 ARG B C 1
ATOM 5413 O O . ARG B 1 299 ? -3.805 -32.281 -5.098 1 98.5 299 ARG B O 1
ATOM 5420 N N . ARG B 1 300 ? -1.654 -31.875 -4.512 1 98.31 300 ARG B N 1
ATOM 5421 C CA . ARG B 1 300 ? -1.146 -31.984 -5.879 1 98.31 300 ARG B CA 1
ATOM 5422 C C . ARG B 1 300 ? -1.444 -33.375 -6.465 1 98.31 300 ARG B C 1
ATOM 5424 O O . ARG B 1 300 ? -1.838 -33.469 -7.629 1 98.31 300 ARG B O 1
ATOM 5431 N N . ASP B 1 301 ? -1.257 -34.406 -5.688 1 98.44 301 ASP B N 1
ATOM 5432 C CA . ASP B 1 301 ? -1.551 -35.781 -6.145 1 98.44 301 ASP B CA 1
ATOM 5433 C C . ASP B 1 301 ? -3.01 -35.906 -6.574 1 98.44 301 ASP B C 1
ATOM 5435 O O . ASP B 1 301 ? -3.309 -36.5 -7.605 1 98.44 301 ASP B O 1
ATOM 5439 N N . LEU B 1 302 ? -3.859 -35.312 -5.812 1 98.56 302 LEU B N 1
ATOM 5440 C CA . LEU B 1 302 ? -5.281 -35.344 -6.145 1 98.56 302 LEU B CA 1
ATOM 5441 C C . LEU B 1 302 ? -5.566 -34.531 -7.398 1 98.56 302 LEU B C 1
ATOM 5443 O O . LEU B 1 302 ? -6.398 -34.938 -8.219 1 98.56 302 LEU B O 1
ATOM 5447 N N . ILE B 1 303 ? -4.922 -33.438 -7.539 1 98.44 303 ILE B N 1
ATOM 5448 C CA . ILE B 1 303 ? -5.125 -32.594 -8.719 1 98.44 303 ILE B CA 1
ATOM 5449 C C . ILE B 1 303 ? -4.59 -33.312 -9.961 1 98.44 303 ILE B C 1
ATOM 5451 O O . ILE B 1 303 ? -5.164 -33.219 -11.047 1 98.44 303 ILE B O 1
ATOM 5455 N N . TRP B 1 304 ? -3.459 -34.062 -9.812 1 98.31 304 TRP B N 1
ATOM 5456 C CA . TRP B 1 304 ? -2.963 -34.875 -10.914 1 98.31 304 TRP B CA 1
ATOM 5457 C C . TRP B 1 304 ? -3.998 -35.938 -11.32 1 98.31 304 TRP B C 1
ATOM 5459 O O . TRP B 1 304 ? -4.195 -36.188 -12.516 1 98.31 304 TRP B O 1
ATOM 5469 N N . ASP B 1 305 ? -4.652 -36.469 -10.344 1 97.94 305 ASP B N 1
ATOM 5470 C CA . ASP B 1 305 ? -5.73 -37.406 -10.641 1 97.94 305 ASP B CA 1
ATOM 5471 C C . ASP B 1 305 ? -6.848 -36.719 -11.43 1 97.94 305 ASP B C 1
ATOM 5473 O O . ASP B 1 305 ? -7.336 -37.281 -12.422 1 97.94 305 ASP B O 1
ATOM 5477 N N . LEU B 1 306 ? -7.25 -35.594 -10.977 1 98 306 LEU B N 1
ATOM 5478 C CA . LEU B 1 306 ? -8.297 -34.844 -11.641 1 98 306 LEU B CA 1
ATOM 5479 C C . LEU B 1 306 ? -7.891 -34.5 -13.07 1 98 306 LEU B C 1
ATOM 5481 O O . LEU B 1 306 ? -8.688 -34.656 -14 1 98 306 LEU B O 1
ATOM 5485 N N . ALA B 1 307 ? -6.672 -34 -13.273 1 97.81 307 ALA B N 1
ATOM 5486 C CA . ALA B 1 307 ? -6.164 -33.625 -14.594 1 97.81 307 ALA B CA 1
ATOM 5487 C C . ALA B 1 307 ? -6.129 -34.844 -15.516 1 97.81 307 ALA B C 1
ATOM 5489 O O . ALA B 1 307 ? -6.465 -34.75 -16.703 1 97.81 307 ALA B O 1
ATOM 5490 N N . THR B 1 308 ? -5.73 -35.969 -14.93 1 97.06 308 THR B N 1
ATOM 5491 C CA . THR B 1 308 ? -5.691 -37.188 -15.703 1 97.06 308 THR B CA 1
ATOM 5492 C C . THR B 1 308 ? -7.094 -37.594 -16.156 1 97.06 308 THR B C 1
ATOM 5494 O O . THR B 1 308 ? -7.293 -37.969 -17.312 1 97.06 308 THR B O 1
ATOM 5497 N N . LEU B 1 309 ? -8.008 -37.5 -15.273 1 96.31 309 LEU B N 1
ATOM 5498 C CA . LEU B 1 309 ? -9.398 -37.812 -15.586 1 96.31 309 LEU B CA 1
ATOM 5499 C C . LEU B 1 309 ? -9.906 -36.906 -16.703 1 96.31 309 LEU B C 1
ATOM 5501 O O . LEU B 1 309 ? -10.742 -37.312 -17.516 1 96.31 309 LEU B O 1
ATOM 5505 N N . LEU B 1 310 ? -9.414 -35.719 -16.844 1 96.62 310 LEU B N 1
ATOM 5506 C CA . LEU B 1 310 ? -9.852 -34.719 -17.828 1 96.62 310 LEU B CA 1
ATOM 5507 C C . LEU B 1 310 ? -9.07 -34.875 -19.125 1 96.62 310 LEU B C 1
ATOM 5509 O O . LEU B 1 310 ? -9.297 -34.125 -20.078 1 96.62 310 LEU B O 1
ATOM 5513 N N . GLY B 1 311 ? -8.102 -35.781 -19.172 1 95.19 311 GLY B N 1
ATOM 5514 C CA . GLY B 1 311 ? -7.324 -36.062 -20.375 1 95.19 311 GLY B CA 1
ATOM 5515 C C . GLY B 1 311 ? -6.203 -35.062 -20.594 1 95.19 311 GLY B C 1
ATOM 5516 O O . GLY B 1 311 ? -5.797 -34.812 -21.734 1 95.19 311 GLY B O 1
ATOM 5517 N N . LEU B 1 312 ? -5.758 -34.406 -19.547 1 97.56 312 LEU B N 1
ATOM 5518 C CA . LEU B 1 312 ? -4.707 -33.406 -19.641 1 97.56 312 LEU B CA 1
ATOM 5519 C C . LEU B 1 312 ? -3.34 -34 -19.344 1 97.56 312 LEU B C 1
ATOM 5521 O O . LEU B 1 312 ? -3.248 -35.062 -18.703 1 97.56 312 LEU B O 1
ATOM 5525 N N . SER B 1 313 ? -2.318 -33.406 -19.875 1 97.31 313 SER B N 1
ATOM 5526 C CA . SER B 1 313 ? -0.952 -33.812 -19.547 1 97.31 313 SER B CA 1
ATOM 5527 C C . SER B 1 313 ? -0.256 -32.75 -18.703 1 97.31 313 SER B C 1
ATOM 5529 O O . SER B 1 313 ? -0.574 -31.562 -18.812 1 97.31 313 SER B O 1
ATOM 5531 N N . PHE B 1 314 ? 0.618 -33.125 -17.875 1 97.06 314 PHE B N 1
ATOM 5532 C CA . PHE B 1 314 ? 1.323 -32.219 -16.969 1 97.06 314 PHE B CA 1
ATOM 5533 C C . PHE B 1 314 ? 2.678 -32.781 -16.578 1 97.06 314 PHE B C 1
ATOM 5535 O O . PHE B 1 314 ? 2.926 -33.969 -16.75 1 97.06 314 PHE B O 1
ATOM 5542 N N . GLU B 1 315 ? 3.559 -31.922 -16.125 1 93.81 315 GLU B N 1
ATOM 5543 C CA . GLU B 1 315 ? 4.859 -32.344 -15.609 1 93.81 315 GLU B CA 1
ATOM 5544 C C . GLU B 1 315 ? 4.797 -32.594 -14.109 1 93.81 315 GLU B C 1
ATOM 5546 O O . GLU B 1 315 ? 4.184 -31.844 -13.367 1 93.81 315 GLU B O 1
ATOM 5551 N N . LYS B 1 316 ? 5.438 -33.656 -13.695 1 93.44 316 LYS B N 1
ATOM 5552 C CA . LYS B 1 316 ? 5.336 -34.062 -12.297 1 93.44 316 LYS B CA 1
ATOM 5553 C C . LYS B 1 316 ? 6.453 -33.438 -11.469 1 93.44 316 LYS B C 1
ATOM 5555 O O . LYS B 1 316 ? 6.352 -33.344 -10.242 1 93.44 316 LYS B O 1
ATOM 5560 N N . GLU B 1 317 ? 7.535 -33 -12.117 1 91.12 317 GLU B N 1
ATOM 5561 C CA . GLU B 1 317 ? 8.633 -32.344 -11.406 1 91.12 317 GLU B CA 1
ATOM 5562 C C . GLU B 1 317 ? 8.438 -30.844 -11.336 1 91.12 317 GLU B C 1
ATOM 5564 O O . GLU B 1 317 ? 9.125 -30.094 -12.023 1 91.12 317 GLU B O 1
ATOM 5569 N N . SER B 1 318 ? 7.297 -30.391 -10.906 1 93.5 318 SER B N 1
ATOM 5570 C CA . SER B 1 318 ? 6.988 -28.969 -10.859 1 93.5 318 SER B CA 1
ATOM 5571 C C . SER B 1 318 ? 6.859 -28.484 -9.414 1 93.5 318 SER B C 1
ATOM 5573 O O . SER B 1 318 ? 6.621 -29.266 -8.508 1 93.5 318 SER B O 1
ATOM 5575 N N . SER B 1 319 ? 7.18 -27.234 -9.156 1 96.88 319 SER B N 1
ATOM 5576 C CA . SER B 1 319 ? 7.055 -26.562 -7.867 1 96.88 319 SER B CA 1
ATOM 5577 C C . SER B 1 319 ? 5.977 -25.484 -7.902 1 96.88 319 SER B C 1
ATOM 5579 O O . SER B 1 319 ? 5.469 -25.156 -8.977 1 96.88 319 SER B O 1
ATOM 5581 N N . GLY B 1 320 ? 5.684 -24.984 -6.719 1 96.81 320 GLY B N 1
ATOM 5582 C CA . GLY B 1 320 ? 4.707 -23.906 -6.621 1 96.81 320 GLY B CA 1
ATOM 5583 C C . GLY B 1 320 ? 3.324 -24.391 -6.223 1 96.81 320 GLY B C 1
ATOM 5584 O O . GLY B 1 320 ? 3.154 -25.547 -5.832 1 96.81 320 GLY B O 1
ATOM 5585 N N . LEU B 1 321 ? 2.379 -23.531 -6.363 1 97.62 321 LEU B N 1
ATOM 5586 C CA . LEU B 1 321 ? 1.04 -23.766 -5.832 1 97.62 321 LEU B CA 1
ATOM 5587 C C . LEU B 1 321 ? 0.091 -24.234 -6.934 1 97.62 321 LEU B C 1
ATOM 5589 O O . LEU B 1 321 ? -1.129 -24.219 -6.754 1 97.62 321 LEU B O 1
ATOM 5593 N N . PHE B 1 322 ? 0.653 -24.594 -8.117 1 97.88 322 PHE B N 1
ATOM 5594 C CA . PHE B 1 322 ? -0.232 -24.812 -9.258 1 97.88 322 PHE B CA 1
ATOM 5595 C C . PHE B 1 322 ? 0.181 -26.062 -10.039 1 97.88 322 PHE B C 1
ATOM 5597 O O . PHE B 1 322 ? 1.348 -26.453 -10.008 1 97.88 322 PHE B O 1
ATOM 5604 N N . VAL B 1 323 ? -0.785 -26.641 -10.609 1 98.25 323 VAL B N 1
ATOM 5605 C CA . VAL B 1 323 ? -0.551 -27.625 -11.648 1 98.25 323 VAL B CA 1
ATOM 5606 C C . VAL B 1 323 ? -0.854 -27.031 -13.016 1 98.25 323 VAL B C 1
ATOM 5608 O O . VAL B 1 323 ? -1.97 -26.562 -13.266 1 98.25 323 VAL B O 1
ATOM 5611 N N . TRP B 1 324 ? 0.156 -26.906 -13.781 1 98.38 324 TRP B N 1
ATOM 5612 C CA . TRP B 1 324 ? 0.082 -26.453 -15.164 1 98.38 324 TRP B CA 1
ATOM 5613 C C . TRP B 1 324 ? -0.128 -27.625 -16.109 1 98.38 324 TRP B C 1
ATOM 5615 O O . TRP B 1 324 ? 0.733 -28.5 -16.234 1 98.38 324 TRP B O 1
ATOM 5625 N N . ALA B 1 325 ? -1.299 -27.594 -16.781 1 98.38 325 ALA B N 1
ATOM 5626 C CA . ALA B 1 325 ? -1.66 -28.781 -17.562 1 98.38 325 ALA B CA 1
ATOM 5627 C C . ALA B 1 325 ? -1.937 -28.422 -19.016 1 98.38 325 ALA B C 1
ATOM 5629 O O . ALA B 1 325 ? -2.523 -27.375 -19.297 1 98.38 325 ALA B O 1
ATOM 5630 N N . LYS B 1 326 ? -1.531 -29.25 -19.891 1 98 326 LYS B N 1
ATOM 5631 C CA . LYS B 1 326 ? -1.711 -29.062 -21.328 1 98 326 LYS B CA 1
ATOM 5632 C C . LYS B 1 326 ? -2.98 -29.766 -21.828 1 98 326 LYS B C 1
ATOM 5634 O O . LYS B 1 326 ? -3.248 -30.906 -21.453 1 98 326 LYS B O 1
ATOM 5639 N N . LEU B 1 327 ? -3.697 -29.094 -22.578 1 97.56 327 LEU B N 1
ATOM 5640 C CA . LEU B 1 327 ? -4.887 -29.656 -23.219 1 97.56 327 LEU B CA 1
ATOM 5641 C C . LEU B 1 327 ? -4.508 -30.5 -24.422 1 97.56 327 LEU B C 1
ATOM 5643 O O . LEU B 1 327 ? -3.41 -30.359 -24.969 1 97.56 327 LEU B O 1
ATOM 5647 N N . PRO B 1 328 ? -5.422 -31.344 -24.781 1 94.44 328 PRO B N 1
ATOM 5648 C CA . PRO B 1 328 ? -5.191 -32.031 -26.047 1 94.44 328 PRO B CA 1
ATOM 5649 C C . PRO B 1 328 ? -5.035 -31.094 -27.234 1 94.44 328 PRO B C 1
ATOM 5651 O O . PRO B 1 328 ? -5.574 -29.984 -27.219 1 94.44 328 PRO B O 1
ATOM 5654 N N . GLU B 1 329 ? -4.305 -31.516 -28.219 1 91.5 329 GLU B N 1
ATOM 5655 C CA . GLU B 1 329 ? -4.039 -30.688 -29.391 1 91.5 329 GLU B CA 1
ATOM 5656 C C . GLU B 1 329 ? -5.34 -30.188 -30.016 1 91.5 329 GLU B C 1
ATOM 5658 O O . GLU B 1 329 ? -6.312 -30.938 -30.125 1 91.5 329 GLU B O 1
ATOM 5663 N N . GLY B 1 330 ? -5.371 -28.969 -30.344 1 87.5 330 GLY B N 1
ATOM 5664 C CA . GLY B 1 330 ? -6.523 -28.375 -31.016 1 87.5 330 GLY B CA 1
ATOM 5665 C C . GLY B 1 330 ? -7.547 -27.812 -30.047 1 87.5 330 GLY B C 1
ATOM 5666 O O . GLY B 1 330 ? -8.477 -27.109 -30.469 1 87.5 330 GLY B O 1
ATOM 5667 N N . SER B 1 331 ? -7.352 -28.062 -28.781 1 90.81 331 SER B N 1
ATOM 5668 C CA . SER B 1 331 ? -8.305 -27.578 -27.797 1 90.81 331 SER B CA 1
ATOM 5669 C C . SER B 1 331 ? -8.07 -26.109 -27.484 1 90.81 331 SER B C 1
ATOM 5671 O O . SER B 1 331 ? -6.945 -25.625 -27.562 1 90.81 331 SER B O 1
ATOM 5673 N N . ASN B 1 332 ? -9.148 -25.469 -27.188 1 92.5 332 ASN B N 1
ATOM 5674 C CA . ASN B 1 332 ? -9.133 -24.078 -26.766 1 92.5 332 ASN B CA 1
ATOM 5675 C C . ASN B 1 332 ? -9.297 -23.938 -25.266 1 92.5 332 ASN B C 1
ATOM 5677 O O . ASN B 1 332 ? -10.297 -24.391 -24.703 1 92.5 332 ASN B O 1
ATOM 5681 N N . SER B 1 333 ? -8.305 -23.312 -24.688 1 94.56 333 SER B N 1
ATOM 5682 C CA . SER B 1 333 ? -8.266 -23.234 -23.234 1 94.56 333 SER B CA 1
ATOM 5683 C C . SER B 1 333 ? -9.477 -22.5 -22.688 1 94.56 333 SER B C 1
ATOM 5685 O O . SER B 1 333 ? -10.055 -22.906 -21.672 1 94.56 333 SER B O 1
ATOM 5687 N N . LEU B 1 334 ? -9.906 -21.406 -23.328 1 91.75 334 LEU B N 1
ATOM 5688 C CA . LEU B 1 334 ? -11.047 -20.625 -22.859 1 91.75 334 LEU B CA 1
ATOM 5689 C C . LEU B 1 334 ? -12.336 -21.438 -22.938 1 91.75 334 LEU B C 1
ATOM 5691 O O . LEU B 1 334 ? -13.133 -21.438 -22 1 91.75 334 LEU B O 1
ATOM 5695 N N . ASN B 1 335 ? -12.508 -22.094 -24.031 1 92.62 335 ASN B N 1
ATOM 5696 C CA . ASN B 1 335 ? -13.68 -22.938 -24.203 1 92.62 335 ASN B CA 1
ATOM 5697 C C . ASN B 1 335 ? -13.703 -24.078 -23.188 1 92.62 335 ASN B C 1
ATOM 5699 O O . ASN B 1 335 ? -14.758 -24.438 -22.672 1 92.62 335 ASN B O 1
ATOM 5703 N N . PHE B 1 336 ? -12.594 -24.656 -23.016 1 94.44 336 PHE B N 1
ATOM 5704 C CA . PHE B 1 336 ? -12.477 -25.75 -22.062 1 94.44 336 PHE B CA 1
ATOM 5705 C C . PHE B 1 336 ? -12.891 -25.312 -20.656 1 94.44 336 PHE B C 1
ATOM 5707 O O . PHE B 1 336 ? -13.648 -26 -19.984 1 94.44 336 PHE B O 1
ATOM 5714 N N . VAL B 1 337 ? -12.383 -24.172 -20.156 1 93.44 337 VAL B N 1
ATOM 5715 C CA . VAL B 1 337 ? -12.672 -23.625 -18.828 1 93.44 337 VAL B CA 1
ATOM 5716 C C . VAL B 1 337 ? -14.164 -23.328 -18.719 1 93.44 337 VAL B C 1
ATOM 5718 O O . VAL B 1 337 ? -14.789 -23.594 -17.688 1 93.44 337 VAL B O 1
ATOM 5721 N N . ASP B 1 338 ? -14.727 -22.781 -19.781 1 91.06 338 ASP B N 1
ATOM 5722 C CA . ASP B 1 338 ? -16.156 -22.469 -19.797 1 91.06 338 ASP B CA 1
ATOM 5723 C C . ASP B 1 338 ? -17 -23.734 -19.656 1 91.06 338 ASP B C 1
ATOM 5725 O O . ASP B 1 338 ? -17.969 -23.766 -18.906 1 91.06 338 ASP B O 1
ATOM 5729 N N . LYS B 1 339 ? -16.641 -24.703 -20.391 1 92.81 339 LYS B N 1
ATOM 5730 C CA . LYS B 1 339 ? -17.359 -25.969 -20.344 1 92.81 339 LYS B CA 1
ATOM 5731 C C . LYS B 1 339 ? -17.281 -26.594 -18.953 1 92.81 339 LYS B C 1
ATOM 5733 O O . LYS B 1 339 ? -18.266 -27.141 -18.453 1 92.81 339 LYS B O 1
ATOM 5738 N N . LEU B 1 340 ? -16.109 -26.562 -18.391 1 94.56 340 LEU B N 1
ATOM 5739 C CA . LEU B 1 340 ? -15.906 -27.125 -17.062 1 94.56 340 LEU B CA 1
ATOM 5740 C C . LEU B 1 340 ? -16.781 -26.406 -16.031 1 94.56 340 LEU B C 1
ATOM 5742 O O . LEU B 1 340 ? -17.344 -27.031 -15.133 1 94.56 340 LEU B O 1
ATOM 5746 N N . LEU B 1 341 ? -16.812 -25.094 -16.109 1 92.81 341 LEU B N 1
ATOM 5747 C CA . LEU B 1 341 ? -17.641 -24.297 -15.211 1 92.81 341 LEU B CA 1
ATOM 5748 C C . LEU B 1 341 ? -19.109 -24.609 -15.398 1 92.81 341 LEU B C 1
ATOM 5750 O O . LEU B 1 341 ? -19.859 -24.75 -14.414 1 92.81 341 LEU B O 1
ATOM 5754 N N . GLU B 1 342 ? -19.547 -24.766 -16.625 1 90.19 342 GLU B N 1
ATOM 5755 C CA . GLU B 1 342 ? -20.938 -25 -16.953 1 90.19 342 GLU B CA 1
ATOM 5756 C C . GLU B 1 342 ? -21.375 -26.406 -16.547 1 90.19 342 GLU B C 1
ATOM 5758 O O . GLU B 1 342 ? -22.422 -26.594 -15.938 1 90.19 342 GLU B O 1
ATOM 5763 N N . LYS B 1 343 ? -20.547 -27.328 -16.844 1 93.06 343 LYS B N 1
ATOM 5764 C CA . LYS B 1 343 ? -20.953 -28.719 -16.719 1 93.06 343 LYS B CA 1
ATOM 5765 C C . LYS B 1 343 ? -20.641 -29.281 -15.336 1 93.06 343 LYS B C 1
ATOM 5767 O O . LYS B 1 343 ? -21.359 -30.141 -14.836 1 93.06 343 LYS B O 1
ATOM 5772 N N . ALA B 1 344 ? -19.594 -28.766 -14.781 1 95 344 ALA B N 1
ATOM 5773 C CA . ALA B 1 344 ? -19.156 -29.391 -13.531 1 95 344 ALA B CA 1
ATOM 5774 C C . ALA B 1 344 ? -19.062 -28.359 -12.414 1 95 344 ALA B C 1
ATOM 5776 O O . ALA B 1 344 ? -18.781 -28.703 -11.266 1 95 344 ALA B O 1
ATOM 5777 N N . HIS B 1 345 ? -19.266 -27.078 -12.648 1 94.75 345 HIS B N 1
ATOM 5778 C CA . HIS B 1 345 ? -19.172 -26 -11.672 1 94.75 345 HIS B CA 1
ATOM 5779 C C . HIS B 1 345 ? -17.781 -25.938 -11.055 1 94.75 345 HIS B C 1
ATOM 5781 O O . HIS B 1 345 ? -17.641 -25.812 -9.836 1 94.75 345 HIS B O 1
ATOM 5787 N N . LEU B 1 346 ? -16.828 -26.125 -11.938 1 95.81 346 LEU B N 1
ATOM 5788 C CA . LEU B 1 346 ? -15.422 -26 -11.57 1 95.81 346 LEU B CA 1
ATOM 5789 C C . LEU B 1 346 ? -14.781 -24.812 -12.297 1 95.81 346 LEU B C 1
ATOM 5791 O O . LEU B 1 346 ? -14.859 -24.719 -13.523 1 95.81 346 LEU B O 1
ATOM 5795 N N . PHE B 1 347 ? -14.195 -23.953 -11.508 1 94.44 347 PHE B N 1
ATOM 5796 C CA . PHE B 1 347 ? -13.492 -22.844 -12.125 1 94.44 347 PHE B CA 1
ATOM 5797 C C . PHE B 1 347 ? -11.984 -23.047 -12.055 1 94.44 347 PHE B C 1
ATOM 5799 O O . PHE B 1 347 ? -11.43 -23.266 -10.977 1 94.44 347 PHE B O 1
ATOM 5806 N N . ILE B 1 348 ? -11.352 -23.062 -13.203 1 95.75 348 ILE B N 1
ATOM 5807 C CA . ILE B 1 348 ? -9.898 -23.094 -13.312 1 95.75 348 ILE B CA 1
ATOM 5808 C C . ILE B 1 348 ? -9.422 -21.969 -14.219 1 95.75 348 ILE B C 1
ATOM 5810 O O . ILE B 1 348 ? -10.227 -21.25 -14.805 1 95.75 348 ILE B O 1
ATOM 5814 N N . THR B 1 349 ? -8.148 -21.766 -14.328 1 95.12 349 THR B N 1
ATOM 5815 C CA . THR B 1 349 ? -7.617 -20.609 -15.031 1 95.12 349 THR B CA 1
ATOM 5816 C C . THR B 1 349 ? -7.113 -21 -16.422 1 95.12 349 THR B C 1
ATOM 5818 O O . THR B 1 349 ? -6.266 -21.891 -16.547 1 95.12 349 THR B O 1
ATOM 5821 N N . PRO B 1 350 ? -7.656 -20.344 -17.453 1 95.62 350 PRO B N 1
ATOM 5822 C CA . PRO B 1 350 ? -7.074 -20.578 -18.781 1 95.62 350 PRO B CA 1
ATOM 5823 C C . PRO B 1 350 ? -5.66 -20.016 -18.906 1 95.62 350 PRO B C 1
ATOM 5825 O O . PRO B 1 350 ? -5.375 -18.938 -18.406 1 95.62 350 PRO B O 1
ATOM 5828 N N . GLY B 1 351 ? -4.809 -20.766 -19.531 1 96.06 351 GLY B N 1
ATOM 5829 C CA . GLY B 1 351 ? -3.416 -20.359 -19.656 1 96.06 351 GLY B CA 1
ATOM 5830 C C . GLY B 1 351 ? -3.23 -19.078 -20.438 1 96.06 351 GLY B C 1
ATOM 5831 O O . GLY B 1 351 ? -2.189 -18.422 -20.344 1 96.06 351 GLY B O 1
ATOM 5832 N N . ASP B 1 352 ? -4.227 -18.672 -21.234 1 93.88 352 ASP B N 1
ATOM 5833 C CA . ASP B 1 352 ? -4.188 -17.5 -22.109 1 93.88 352 ASP B CA 1
ATOM 5834 C C . ASP B 1 352 ? -3.965 -16.219 -21.297 1 93.88 352 ASP B C 1
ATOM 5836 O O . ASP B 1 352 ? -3.42 -15.242 -21.812 1 93.88 352 ASP B O 1
ATOM 5840 N N . ILE B 1 353 ? -4.289 -16.281 -20.078 1 91.81 353 ILE B N 1
ATOM 5841 C CA . ILE B 1 353 ? -4.215 -15.117 -19.219 1 91.81 353 ILE B CA 1
ATOM 5842 C C . ILE B 1 353 ? -2.752 -14.758 -18.953 1 91.81 353 ILE B C 1
ATOM 5844 O O . ILE B 1 353 ? -2.434 -13.617 -18.609 1 91.81 353 ILE B O 1
ATOM 5848 N N . PHE B 1 354 ? -1.874 -15.727 -19.094 1 95.62 354 PHE B N 1
ATOM 5849 C CA . PHE B 1 354 ? -0.478 -15.539 -18.719 1 95.62 354 PHE B CA 1
ATOM 5850 C C . PHE B 1 354 ? 0.367 -15.18 -19.922 1 95.62 354 PHE B C 1
ATOM 5852 O O . PHE B 1 354 ? 1.581 -14.992 -19.812 1 95.62 354 PHE B O 1
ATOM 5859 N N . GLY B 1 355 ? -0.217 -15.109 -21.094 1 95.12 355 GLY B N 1
ATOM 5860 C CA . GLY B 1 355 ? 0.489 -14.812 -22.328 1 95.12 355 GLY B CA 1
ATOM 5861 C C . GLY B 1 355 ? 0.148 -15.766 -23.453 1 95.12 355 GLY B C 1
ATOM 5862 O O . GLY B 1 355 ? -0.513 -16.781 -23.234 1 95.12 355 GLY B O 1
ATOM 5863 N N . SER B 1 356 ? 0.579 -15.445 -24.641 1 95.38 356 SER B N 1
ATOM 5864 C CA . SER B 1 356 ? 0.237 -16.234 -25.828 1 95.38 356 SER B CA 1
ATOM 5865 C C . SER B 1 356 ? 0.811 -17.641 -25.734 1 95.38 356 SER B C 1
ATOM 5867 O O . SER B 1 356 ? 0.216 -18.594 -26.25 1 95.38 356 SER B O 1
ATOM 5869 N N . GLN B 1 357 ? 1.915 -17.781 -25.031 1 96.06 357 GLN B N 1
ATOM 5870 C CA . GLN B 1 357 ? 2.531 -19.094 -24.875 1 96.06 357 GLN B CA 1
ATOM 5871 C C . GLN B 1 357 ? 1.763 -19.953 -23.875 1 96.06 357 GLN B C 1
ATOM 5873 O O . GLN B 1 357 ? 2.049 -21.141 -23.719 1 96.06 357 GLN B O 1
ATOM 5878 N N . GLY B 1 358 ? 0.807 -19.391 -23.203 1 96.06 358 GLY B N 1
ATOM 5879 C CA . GLY B 1 358 ? -0.053 -20.141 -22.297 1 96.06 358 GLY B CA 1
ATOM 5880 C C . GLY B 1 358 ? -1.248 -20.766 -23 1 96.06 358 GLY B C 1
ATOM 5881 O O . GLY B 1 358 ? -1.979 -21.547 -22.391 1 96.06 358 GLY B O 1
ATOM 5882 N N . SER B 1 359 ? -1.453 -20.406 -24.281 1 95 359 SER B N 1
ATOM 5883 C CA . SER B 1 359 ? -2.549 -21 -25.031 1 95 359 SER B CA 1
ATOM 5884 C C . SER B 1 359 ? -2.434 -22.531 -25.062 1 95 359 SER B C 1
ATOM 5886 O O . SER B 1 359 ? -1.338 -23.062 -25.219 1 95 359 SER B O 1
ATOM 5888 N N . GLY B 1 360 ? -3.564 -23.156 -24.875 1 96.06 360 GLY B N 1
ATOM 5889 C CA . GLY B 1 360 ? -3.572 -24.609 -24.875 1 96.06 360 GLY B CA 1
ATOM 5890 C C . GLY B 1 360 ? -3.26 -25.219 -23.516 1 96.06 360 GLY B C 1
ATOM 5891 O O . GLY B 1 360 ? -3.139 -26.438 -23.391 1 96.06 360 GLY B O 1
ATOM 5892 N N . TYR B 1 361 ? -3.109 -24.359 -22.562 1 97.88 361 TYR B N 1
ATOM 5893 C CA . TYR B 1 361 ? -2.863 -24.812 -21.188 1 97.88 361 TYR B CA 1
ATOM 5894 C C . TYR B 1 361 ? -3.947 -24.312 -20.25 1 97.88 361 TYR B C 1
ATOM 5896 O O . TYR B 1 361 ? -4.684 -23.375 -20.578 1 97.88 361 TYR B O 1
ATOM 5904 N N . VAL B 1 362 ? -4.109 -25 -19.141 1 97.69 362 VAL B N 1
ATOM 5905 C CA . VAL B 1 362 ? -4.93 -24.547 -18.016 1 97.69 362 VAL B CA 1
ATOM 5906 C C . VAL B 1 362 ? -4.156 -24.719 -16.719 1 97.69 362 VAL B C 1
ATOM 5908 O O . VAL B 1 362 ? -3.182 -25.484 -16.656 1 97.69 362 VAL B O 1
ATOM 5911 N N . ARG B 1 363 ? -4.547 -23.969 -15.711 1 97.75 363 ARG B N 1
ATOM 5912 C CA . ARG B 1 363 ? -3.855 -24 -14.43 1 97.75 363 ARG B CA 1
ATOM 5913 C C . ARG B 1 363 ? -4.82 -24.344 -13.297 1 97.75 363 ARG B C 1
ATOM 5915 O O . ARG B 1 363 ? -5.895 -23.75 -13.188 1 97.75 363 ARG B O 1
ATOM 5922 N N . PHE B 1 364 ? -4.465 -25.328 -12.492 1 97.94 364 PHE B N 1
ATOM 5923 C CA . PHE B 1 364 ? -5.195 -25.703 -11.289 1 97.94 364 PHE B CA 1
ATOM 5924 C C . PHE B 1 364 ? -4.473 -25.203 -10.039 1 97.94 364 PHE B C 1
ATOM 5926 O O . PHE B 1 364 ? -3.26 -25.375 -9.906 1 97.94 364 PHE B O 1
ATOM 5933 N N . SER B 1 365 ? -5.199 -24.641 -9.133 1 97.44 365 SER B N 1
ATOM 5934 C CA . SER B 1 365 ? -4.625 -24.219 -7.859 1 97.44 365 SER B CA 1
ATOM 5935 C C . SER B 1 365 ? -4.641 -25.359 -6.844 1 97.44 365 SER B C 1
ATOM 5937 O O . SER B 1 365 ? -5.578 -26.156 -6.812 1 97.44 365 SER B O 1
ATOM 5939 N N . LEU B 1 366 ? -3.654 -25.406 -5.98 1 98 366 LEU B N 1
ATOM 5940 C CA . LEU B 1 366 ? -3.588 -26.359 -4.887 1 98 366 LEU B CA 1
ATOM 5941 C C . LEU B 1 366 ? -4.176 -25.781 -3.607 1 98 366 LEU B C 1
ATOM 5943 O O . LEU B 1 366 ? -4.266 -26.469 -2.586 1 98 366 LEU B O 1
ATOM 5947 N N . CYS B 1 367 ? -4.629 -24.531 -3.672 1 96.94 367 CYS B N 1
ATOM 5948 C CA . CYS B 1 367 ? -5.027 -23.781 -2.48 1 96.94 367 CYS B CA 1
ATOM 5949 C C . CYS B 1 367 ? -6.492 -24.047 -2.143 1 96.94 367 CYS B C 1
ATOM 5951 O O . CYS B 1 367 ? -7.281 -23.109 -2.021 1 96.94 367 CYS B O 1
ATOM 5953 N N . LEU B 1 368 ? -6.855 -25.266 -1.911 1 95.69 368 LEU B N 1
ATOM 5954 C CA . LEU B 1 368 ? -8.172 -25.703 -1.455 1 95.69 368 LEU B CA 1
ATOM 5955 C C . LEU B 1 368 ? -8.086 -27.016 -0.69 1 95.69 368 LEU B C 1
ATOM 5957 O O . LEU B 1 368 ? -7.176 -27.812 -0.928 1 95.69 368 LEU B O 1
ATOM 5961 N N . PRO B 1 369 ? -9 -27.281 0.188 1 96.44 369 PRO B N 1
ATOM 5962 C CA . PRO B 1 369 ? -8.961 -28.516 0.981 1 96.44 369 PRO B CA 1
ATOM 5963 C C . PRO B 1 369 ? -9.07 -29.781 0.123 1 96.44 369 PRO B C 1
ATOM 5965 O O . PRO B 1 369 ? -9.711 -29.75 -0.932 1 96.44 369 PRO B O 1
ATOM 5968 N N . GLU B 1 370 ? -8.508 -30.812 0.625 1 98 370 GLU B N 1
ATOM 5969 C CA . GLU B 1 370 ? -8.539 -32.094 -0.079 1 98 370 GLU B CA 1
ATOM 5970 C C . GLU B 1 370 ? -9.969 -32.531 -0.368 1 98 370 GLU B C 1
ATOM 5972 O O . GLU B 1 370 ? -10.25 -33.094 -1.435 1 98 370 GLU B O 1
ATOM 5977 N N . GLU B 1 371 ? -10.859 -32.25 0.557 1 98.06 371 GLU B N 1
ATOM 5978 C CA . GLU B 1 371 ? -12.25 -32.656 0.404 1 98.06 371 GLU B CA 1
ATOM 5979 C C . GLU B 1 371 ? -12.883 -32 -0.82 1 98.06 371 GLU B C 1
ATOM 5981 O O . GLU B 1 371 ? -13.703 -32.625 -1.507 1 98.06 371 GLU B O 1
ATOM 5986 N N . LYS B 1 372 ? -12.523 -30.781 -1.066 1 97.38 372 LYS B N 1
ATOM 5987 C CA . LYS B 1 372 ? -13.062 -30.062 -2.221 1 97.38 372 LYS B CA 1
ATOM 5988 C C . LYS B 1 372 ? -12.492 -30.625 -3.523 1 97.38 372 LYS B C 1
ATOM 5990 O O . LYS B 1 372 ? -13.188 -30.672 -4.543 1 97.38 372 LYS B O 1
ATOM 5995 N N . ILE B 1 373 ? -11.227 -31.047 -3.504 1 98.31 373 ILE B N 1
ATOM 5996 C CA . ILE B 1 373 ? -10.609 -31.641 -4.684 1 98.31 373 ILE B CA 1
ATOM 5997 C C . ILE B 1 373 ? -11.266 -32.969 -4.992 1 98.31 373 ILE B C 1
ATOM 5999 O O . ILE B 1 373 ? -11.562 -33.281 -6.148 1 98.31 373 ILE B O 1
ATOM 6003 N N . LEU B 1 374 ? -11.484 -33.688 -3.959 1 98.38 374 LEU B N 1
ATOM 6004 C CA . LEU B 1 374 ? -12.148 -34.969 -4.129 1 98.38 374 LEU B CA 1
ATOM 6005 C C . LEU B 1 374 ? -13.562 -34.781 -4.676 1 98.38 374 LEU B C 1
ATOM 6007 O O . LEU B 1 374 ? -14.008 -35.562 -5.535 1 98.38 374 LEU B O 1
ATOM 6011 N N . GLU B 1 375 ? -14.242 -33.75 -4.172 1 98 375 GLU B N 1
ATOM 6012 C CA . GLU B 1 375 ? -15.555 -33.438 -4.715 1 98 375 GLU B CA 1
ATOM 6013 C C . GLU B 1 375 ? -15.477 -33.094 -6.199 1 98 375 GLU B C 1
ATOM 6015 O O . GLU B 1 375 ? -16.328 -33.531 -6.984 1 98 375 GLU B O 1
ATOM 6020 N N . ALA B 1 376 ? -14.523 -32.344 -6.559 1 97.81 376 ALA B N 1
ATOM 6021 C CA . ALA B 1 376 ? -14.312 -32.031 -7.965 1 97.81 376 ALA B CA 1
ATOM 6022 C C . ALA B 1 376 ? -14.094 -33.281 -8.805 1 97.81 376 ALA B C 1
ATOM 6024 O O . ALA B 1 376 ? -14.664 -33.406 -9.891 1 97.81 376 ALA B O 1
ATOM 6025 N N . ILE B 1 377 ? -13.258 -34.188 -8.328 1 97.88 377 ILE B N 1
ATOM 6026 C CA . ILE B 1 377 ? -12.992 -35.438 -9.008 1 97.88 377 ILE B CA 1
ATOM 6027 C C . ILE B 1 377 ? -14.297 -36.219 -9.203 1 97.88 377 ILE B C 1
ATOM 6029 O O . ILE B 1 377 ? -14.57 -36.719 -10.297 1 97.88 377 ILE B O 1
ATOM 6033 N N . ASN B 1 378 ? -15.086 -36.219 -8.211 1 97.25 378 ASN B N 1
ATOM 6034 C CA . ASN B 1 378 ? -16.359 -36.938 -8.281 1 97.25 378 ASN B CA 1
ATOM 6035 C C . ASN B 1 378 ? -17.297 -36.312 -9.289 1 97.25 378 ASN B C 1
ATOM 6037 O O . ASN B 1 378 ? -18.031 -37 -9.984 1 97.25 378 ASN B O 1
ATOM 6041 N N . ARG B 1 379 ? -17.312 -35 -9.312 1 96.44 379 ARG B N 1
ATOM 6042 C CA . ARG B 1 379 ? -18.156 -34.312 -10.297 1 96.44 379 ARG B CA 1
ATOM 6043 C C . ARG B 1 379 ? -17.75 -34.688 -11.719 1 96.44 379 ARG B C 1
ATOM 6045 O O . ARG B 1 379 ? -18.609 -34.906 -12.578 1 96.44 379 ARG B O 1
ATOM 6052 N N . ILE B 1 380 ? -16.5 -34.719 -11.945 1 96.19 380 ILE B N 1
ATOM 6053 C CA . ILE B 1 380 ? -15.984 -35.031 -13.281 1 96.19 380 ILE B CA 1
ATOM 6054 C C . ILE B 1 380 ? -16.312 -36.469 -13.664 1 96.19 380 ILE B C 1
ATOM 6056 O O . ILE B 1 380 ? -16.656 -36.75 -14.812 1 96.19 380 ILE B O 1
ATOM 6060 N N . LYS B 1 381 ? -16.25 -37.344 -12.75 1 94.75 381 LYS B N 1
ATOM 6061 C CA . LYS B 1 381 ? -16.562 -38.75 -13.008 1 94.75 381 LYS B CA 1
ATOM 6062 C C . LYS B 1 381 ? -18.031 -38.938 -13.367 1 94.75 381 LYS B C 1
ATOM 6064 O O . LYS B 1 381 ? -18.391 -39.875 -14.062 1 94.75 381 LYS B O 1
ATOM 6069 N N . SER B 1 382 ? -18.812 -38.031 -12.953 1 91.62 382 SER B N 1
ATOM 6070 C CA . SER B 1 382 ? -20.25 -38.188 -13.078 1 91.62 382 SER B CA 1
ATOM 6071 C C . SER B 1 382 ? -20.781 -37.5 -14.336 1 91.62 382 SER B C 1
ATOM 6073 O O . SER B 1 382 ? -21.969 -37.594 -14.656 1 91.62 382 SER B O 1
ATOM 6075 N N . ILE B 1 383 ? -19.938 -36.844 -15 1 85.62 383 ILE B N 1
ATOM 6076 C CA . ILE B 1 383 ? -20.438 -36.156 -16.172 1 85.62 383 ILE B CA 1
ATOM 6077 C C . ILE B 1 383 ? -19.797 -36.75 -17.438 1 85.62 383 ILE B C 1
ATOM 6079 O O . ILE B 1 383 ? -18.844 -37.5 -17.359 1 85.62 383 ILE B O 1
ATOM 6083 N N . GLU B 1 384 ? -20.469 -36.375 -18.547 1 77.38 384 GLU B N 1
ATOM 6084 C CA . GLU B 1 384 ? -19.906 -36.781 -19.844 1 77.38 384 GLU B CA 1
ATOM 6085 C C . GLU B 1 384 ? -18.547 -36.094 -20.078 1 77.38 384 GLU B C 1
ATOM 6087 O O . GLU B 1 384 ? -18.281 -35.031 -19.547 1 77.38 384 GLU B O 1
ATOM 6092 N N . PRO B 1 385 ? -17.844 -36.844 -20.891 1 74 385 PRO B N 1
ATOM 6093 C CA . PRO B 1 385 ? -16.516 -36.281 -21.156 1 74 385 PRO B CA 1
ATOM 6094 C C . PRO B 1 385 ? -16.562 -34.875 -21.719 1 74 385 PRO B C 1
ATOM 6096 O O . PRO B 1 385 ? -17.422 -34.562 -22.547 1 74 385 PRO B O 1
ATOM 6099 N N . ILE B 1 386 ? -15.75 -34.031 -21.234 1 70.62 386 ILE B N 1
ATOM 6100 C CA . ILE B 1 386 ? -15.734 -32.594 -21.531 1 70.62 386 ILE B CA 1
ATOM 6101 C C . ILE B 1 386 ? -15.078 -32.375 -22.891 1 70.62 386 ILE B C 1
ATOM 6103 O O . ILE B 1 386 ? -15.328 -31.359 -23.547 1 70.62 386 ILE B O 1
ATOM 6107 N N . HIS B 1 387 ? -14.312 -33.375 -23.391 1 68.94 387 HIS B N 1
ATOM 6108 C CA . HIS B 1 387 ? -13.734 -33.25 -24.719 1 68.94 387 HIS B CA 1
ATOM 6109 C C . HIS B 1 387 ? -14.641 -33.844 -25.781 1 68.94 387 HIS B C 1
ATOM 6111 O O . HIS B 1 387 ? -15.359 -34.812 -25.5 1 68.94 387 HIS B O 1
#

Foldseek 3Di:
DPDDDPLVVVADDQPCVVVVVVLVVCVVVPQPFDEFADAFFQDAFDPVLVVQLVVLVVDPVQFDFDAQQGDLLLLVLVQVLCCVQAVFHADSVFFKGKFLACLVVLLLLCVLWDAAAAEEEEEVLADCSNVSSCSSRNYHYDYFYAAVVNLGAGPLVVVVPDDCLRYAEYEDEPVTPPQQRHDDQVSLVSVLVSCVVSVHAYEYEYAFQLFLHPRRYDSSSHPNCQVRYKYKYACRNQRSCVVLRIIMIGHHRVSVVSSSVSSVVPDRHHRSSSSSSSSVSSPDDVVSSVVNNVLLVVLVVLVVVLCVLLVWAFDPPGTDFKTKTFADPPDFQVLLQVLCCVQQSYHWAQLPSSDPNSTRIIMGGSNDHSVSSVSSSVSSVPDPRSD/DPDDDPLVVVADDQPCVVVVVVLVVCVVVPQPFDEFADAFFQDAFDPVLVVLLVVLVPDPVQFDFDALQADLLLLVLVQVLCCVQAVFHADSVFFKGKFLACLVVLLLLCVLWDAAAAEEEEEVLADCSNVSSCSSRNYHYDYFYAAVVNLGAGPLVVVVPDDCLRYAEYEDEPVTPPQQRHDDQVSLVSVLVSCVVSVHAYEYEYAFQLFLHPRRYDSSSHPNCQVRYKYKYACRNQRSCVVLRIIMIGHHRVSVVSSSVSSVVPDRHHRSSSSSSSSVSSPDDVVSSVVNNVLLVVLVVLVVVLCVLLVWAFDPPGTDFKTKTFAPPPDFQVLLQVLCCVQQSYHWAQLPSSDPNSTRIIMGGSNDHSVSSVSSSVSSVPDPRSD

Sequence (774 aa):
MKGFAKRTAEVSEYYFSKKLKEVRRLIEEGVPVINMGIGSPDLPPHPAVIKALQQSASFPESHGYQGYQGIPELRQAISFFYKQNYAVLKDPQTEILPLMGSKEGIMHISMTFLDAGDEVLVPDPGYPTYGAVARLLGAEVKTYPLTAANKWYPDFDVLEKSDLSKVKLMWCNYPHMPSGAKADTVIFQKFINFAKKNQIVLVHDNPYSFVLEREPKSIFQVEGASEVALELNSLSKSSNMAGWRVGMVMGRKDWIQEITKVKSNMDSGMFLGLQKGAIEALMLGNEWYDFLNGTYSARRDLIWDLATLLGLSFEKESSGLFVWAKLPEGSNSLNFVDKLLEKAHLFITPGDIFGSQGSGYVRFSLCLPEEKILEAINRIKSIEPIHMKGFAKRTAEVSEYYFSKKLKEVRRLIEEGVPVINMGIGSPDLPPHPAVIKALQQSASFPESHGYQGYQGIPELRQAISFFYKQNYAVLKDPQTEILPLMGSKEGIMHISMTFLDAGDEVLVPDPGYPTYGAVARLLGAEVKTYPLTAANKWYPDFDVLEKSDLSKVKLMWCNYPHMPSGAKADTVIFQKFINFAKKNQIVLVHDNPYSFVLEREPKSIFQVEGASEVALELNSLSKSSNMAGWRVGMVMGRKDWIQEITKVKSNMDSGMFLGLQKGAIEALMLGNEWYDFLNGTYSARRDLIWDLATLLGLSFEKESSGLFVWAKLPEGSNSLNFVDKLLEKAHLFITPGDIFGSQGSGYVRFSLCLPEEKILEAINRIKSIEPIH

Nearest PDB structures (foldseek):
  2o1b-assembly1_A-2  TM=9.396E-01  e=6.359E-37  Staphylococcus aureus
  1b5o-assembly1_B  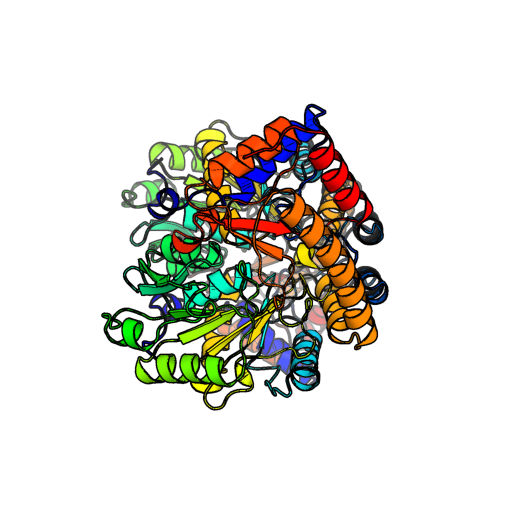TM=9.288E-01  e=7.256E-34  Thermus thermophilus HB8
  1b5p-assembly1_B  TM=9.174E-01  e=8.966E-33  Thermus thermophilus HB8
  1bkg-assembly1_B  TM=9.327E-01  e=2.592E-32  Thermus thermophilus HB8
  1xi9-assembly1_C  TM=9.020E-01  e=2.048E-31  Pyrococcus furiosus DSM 3638

Organism: Indibacter alkaliphilus (strain CCUG 57479 / KCTC 22604 / LW1) (NCBI:txid1189612)